Protein AF-A0A3N5VHK8-F1 (afdb_monomer)

pLDDT: mean 86.21, std 15.59, range [40.56, 98.38]

Secondary structure (DSSP, 8-state):
-B-TTT--B--S-SEEE-TTT--EEEHHHHHHHHHHHHHHHHHHT-TTS-HHHHHHHHHHHHHHHHHHHHHH-TTTTT--S-----------------PPPPPPP--PPPP-------PPPPPPP--------PPPPPPP----PPPPPPPPPPPPPPPP-HHHHHHHHHTSHHHHHHHHHHHHHHHHHHHHHHHHHHGGGS-HHHHHHHHHHHHHHHHHHHHHHHHHS--HHHHHHHHHHHHHHHHHHHHHHHHHH-TTGGGHHHHHHHHHHHHHHHHHHHHHHH--HHHHHHHHHHHHHHHHHHHHHTT--HHHHHHHHHHHHHHHHHHHHHHTTS-GGGHHHHHHHHHHHHHHHHHHHHHHHH---SSTHHHHHHHHHHHHHHHHHHHHS--HHHHHHHHHHHHHHHHHHHHHTT--GGGHHHHHHHHHHHHHHHHHHHHHT----HHHHHHHHHHHHHHHHHHHHHHHHHHHHHTSS-HHHHHHHHHHHHHHHHHHHHHHHHHT--

Structure (mmCIF, N/CA/C/O backbone):
data_AF-A0A3N5VHK8-F1
#
_entry.id   AF-A0A3N5VHK8-F1
#
loop_
_atom_site.group_PDB
_atom_site.id
_atom_site.type_symbol
_atom_site.label_atom_id
_atom_site.label_alt_id
_atom_site.label_comp_id
_atom_site.label_asym_id
_atom_site.label_entity_id
_atom_site.label_seq_id
_atom_site.pdbx_PDB_ins_code
_atom_site.Cartn_x
_atom_site.Cartn_y
_atom_site.Cartn_z
_atom_site.occupancy
_atom_site.B_iso_or_equiv
_atom_site.auth_seq_id
_atom_site.auth_comp_id
_atom_site.auth_asym_id
_atom_site.auth_atom_id
_atom_site.pdbx_PDB_model_num
ATOM 1 N N . MET A 1 1 ? 28.175 -8.023 22.752 1.00 85.38 1 MET A N 1
ATOM 2 C CA . MET A 1 1 ? 29.354 -8.839 22.401 1.00 85.38 1 MET A CA 1
ATOM 3 C C . MET A 1 1 ? 29.186 -10.217 23.025 1.00 85.38 1 MET A C 1
ATOM 5 O O . MET A 1 1 ? 28.772 -10.272 24.171 1.00 85.38 1 MET A O 1
ATOM 9 N N . GLU A 1 2 ? 29.420 -11.312 22.304 1.00 90.50 2 GLU A N 1
ATOM 10 C CA . GLU A 1 2 ? 29.385 -12.673 22.866 1.00 90.50 2 GLU A CA 1
ATOM 11 C C . GLU A 1 2 ? 30.761 -13.078 23.411 1.00 90.50 2 GLU A C 1
ATOM 13 O O . GLU A 1 2 ? 31.786 -12.900 22.748 1.00 90.50 2 GLU A O 1
ATOM 18 N N . CYS A 1 3 ? 30.787 -13.632 24.624 1.00 88.56 3 CYS A N 1
ATOM 19 C CA . CYS A 1 3 ? 32.000 -14.180 25.224 1.00 88.56 3 CYS A CA 1
ATOM 20 C C . CYS A 1 3 ? 32.503 -15.394 24.415 1.00 88.56 3 CYS A C 1
ATOM 22 O O . CYS A 1 3 ? 31.723 -16.319 24.178 1.00 88.56 3 CYS A O 1
ATOM 24 N N . PRO A 1 4 ? 33.793 -15.459 24.038 1.00 88.38 4 PRO A N 1
ATOM 25 C CA . PRO A 1 4 ? 34.320 -16.560 23.234 1.00 88.38 4 PRO A CA 1
ATOM 26 C C . PRO A 1 4 ? 34.321 -17.899 23.988 1.00 88.38 4 PRO A C 1
ATOM 28 O O . PRO A 1 4 ? 34.280 -18.943 23.345 1.00 88.38 4 PRO A O 1
ATOM 31 N N . ASN A 1 5 ? 34.321 -17.870 25.326 1.00 89.25 5 ASN A N 1
ATOM 32 C CA . ASN A 1 5 ? 34.336 -19.063 26.170 1.00 89.25 5 ASN A CA 1
ATOM 33 C C . ASN A 1 5 ? 32.924 -19.649 26.386 1.00 89.25 5 ASN A C 1
ATOM 35 O O . ASN A 1 5 ? 32.680 -20.821 26.118 1.00 89.25 5 ASN A O 1
ATOM 39 N N . CYS A 1 6 ? 31.955 -18.826 26.810 1.00 89.00 6 CYS A N 1
ATOM 40 C CA . CYS A 1 6 ? 30.613 -19.303 27.190 1.00 89.00 6 CYS A CA 1
ATOM 41 C C . CYS A 1 6 ? 29.459 -18.824 26.291 1.00 89.00 6 CYS A C 1
ATOM 43 O O . CYS A 1 6 ? 28.307 -19.156 26.557 1.00 89.00 6 CYS A O 1
ATOM 45 N N . LYS A 1 7 ? 29.737 -18.025 25.251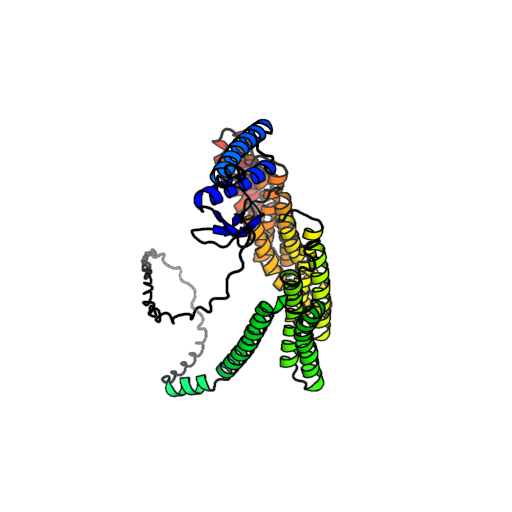 1.00 90.19 7 LYS A N 1
ATOM 46 C CA . LYS A 1 7 ? 28.745 -17.397 24.352 1.00 90.19 7 LYS A CA 1
ATOM 47 C C . LYS A 1 7 ? 27.726 -16.473 25.035 1.00 90.19 7 LYS A C 1
ATOM 49 O O . LYS A 1 7 ? 26.741 -16.073 24.423 1.00 90.19 7 LYS A O 1
ATOM 54 N N . HIS A 1 8 ? 27.944 -16.093 26.295 1.00 89.25 8 HIS A N 1
ATOM 55 C CA . HIS A 1 8 ? 27.067 -15.152 26.988 1.00 89.25 8 HIS A CA 1
ATOM 56 C C . HIS A 1 8 ? 27.258 -13.723 26.459 1.00 89.25 8 HIS A C 1
ATOM 58 O O . HIS A 1 8 ? 28.390 -13.294 26.223 1.00 89.25 8 HIS A O 1
ATOM 64 N N . ALA A 1 9 ? 26.161 -12.982 26.290 1.00 87.69 9 ALA A N 1
ATOM 65 C CA . ALA A 1 9 ? 26.196 -11.594 25.844 1.00 87.69 9 ALA A CA 1
ATOM 66 C C . ALA A 1 9 ? 26.664 -10.668 26.982 1.00 87.69 9 ALA A C 1
ATOM 68 O O . ALA A 1 9 ? 26.064 -10.643 28.053 1.00 87.69 9 ALA A O 1
ATOM 69 N N . THR A 1 10 ? 27.727 -9.900 26.754 1.00 80.44 10 THR A N 1
ATOM 70 C CA . THR A 1 10 ? 28.317 -8.968 27.727 1.00 80.44 10 THR A CA 1
ATOM 71 C C . THR A 1 10 ? 27.980 -7.505 27.415 1.00 80.44 10 THR A C 1
ATOM 73 O O . THR A 1 10 ? 27.749 -7.138 26.255 1.00 80.44 10 THR A O 1
ATOM 76 N N . SER A 1 11 ? 27.917 -6.677 28.467 1.00 73.75 11 SER A N 1
ATOM 77 C CA . SER A 1 11 ? 27.594 -5.240 28.428 1.00 73.75 11 SER A CA 1
ATOM 78 C C . SER A 1 11 ? 28.768 -4.374 27.959 1.00 73.75 11 SER A C 1
ATOM 80 O O . SER A 1 11 ? 29.914 -4.707 28.224 1.00 73.75 11 SER A O 1
ATOM 82 N N . ASP A 1 12 ? 28.479 -3.243 27.312 1.00 71.25 12 ASP A N 1
ATOM 83 C CA . ASP A 1 12 ? 29.433 -2.354 26.624 1.00 71.25 12 ASP A CA 1
ATOM 84 C C . ASP A 1 12 ? 30.321 -1.522 27.583 1.00 71.25 12 ASP A C 1
ATOM 86 O O . ASP A 1 12 ? 30.116 -0.326 27.781 1.00 71.25 12 ASP A O 1
ATOM 90 N N . THR A 1 13 ? 31.303 -2.161 28.223 1.00 76.19 13 THR A N 1
ATOM 91 C CA . THR A 1 13 ? 32.335 -1.503 29.047 1.00 76.19 13 THR A CA 1
ATOM 92 C C . THR A 1 13 ? 33.728 -1.687 28.437 1.00 76.19 13 THR A C 1
ATOM 94 O O . THR A 1 13 ? 33.972 -2.632 27.694 1.00 76.19 13 THR A O 1
ATOM 97 N N . ALA A 1 14 ? 34.668 -0.779 28.733 1.00 68.38 14 ALA A N 1
ATOM 98 C CA . ALA A 1 14 ? 36.028 -0.803 28.167 1.00 68.38 14 ALA A CA 1
ATOM 99 C C . ALA A 1 14 ? 36.821 -2.088 28.499 1.00 68.38 14 ALA A C 1
ATOM 101 O O . ALA A 1 14 ? 37.655 -2.521 27.708 1.00 68.38 14 ALA A O 1
ATOM 102 N N . LEU A 1 15 ? 36.516 -2.712 29.640 1.00 69.88 15 LEU A N 1
ATOM 103 C CA . LEU A 1 15 ? 36.911 -4.074 29.996 1.00 69.88 15 LEU A CA 1
ATOM 104 C C . LEU A 1 15 ? 35.650 -4.934 30.018 1.00 69.88 15 LEU A C 1
ATOM 106 O O . LEU A 1 15 ? 34.707 -4.636 30.756 1.00 69.88 15 LEU A O 1
ATOM 110 N N . LEU A 1 16 ? 35.623 -5.981 29.197 1.00 80.12 16 LEU A N 1
ATOM 111 C CA . LEU A 1 16 ? 34.478 -6.879 29.088 1.00 80.12 16 LEU A CA 1
ATOM 112 C C . LEU A 1 16 ? 34.715 -8.060 30.015 1.00 80.12 16 LEU A C 1
ATOM 114 O O . LEU A 1 16 ? 35.305 -9.059 29.611 1.00 80.12 16 LEU A O 1
ATOM 118 N N . GLN A 1 17 ? 34.279 -7.932 31.266 1.00 87.94 17 GLN A N 1
ATOM 119 C CA . GLN A 1 17 ? 34.202 -9.076 32.163 1.00 87.94 17 GLN A CA 1
ATOM 120 C C . GLN A 1 17 ? 32.911 -9.840 31.877 1.00 87.94 17 GLN A C 1
ATOM 122 O O . GLN A 1 17 ? 31.813 -9.284 31.937 1.00 87.94 17 GLN A O 1
ATOM 127 N N . CYS A 1 18 ? 33.032 -11.115 31.526 1.00 86.31 18 CYS A N 1
ATOM 128 C CA . CYS A 1 18 ? 31.869 -11.950 31.309 1.00 86.31 18 CYS A CA 1
ATOM 129 C C . CYS A 1 18 ? 31.185 -12.256 32.643 1.00 86.31 18 CYS A C 1
ATOM 131 O O . CYS A 1 18 ? 31.778 -12.878 33.519 1.00 86.31 18 CYS A O 1
ATOM 133 N N . SER A 1 19 ? 29.913 -11.882 32.778 1.00 86.44 19 SER A N 1
ATOM 134 C CA . SER A 1 19 ? 29.097 -12.169 33.967 1.00 86.44 19 SER A CA 1
ATOM 135 C C . SER A 1 19 ? 28.902 -13.664 34.235 1.00 86.44 19 SER A C 1
ATOM 137 O O . SER A 1 19 ? 28.566 -14.033 35.355 1.00 86.44 19 SER A O 1
ATOM 139 N N . HIS A 1 20 ? 29.091 -14.520 33.225 1.00 89.31 20 HIS A N 1
ATOM 140 C CA . HIS A 1 20 ? 28.870 -15.959 33.335 1.00 89.31 20 HIS A CA 1
ATOM 141 C C . HIS A 1 20 ? 30.149 -16.742 33.670 1.00 89.31 20 HIS A C 1
ATOM 143 O O . HIS A 1 20 ? 30.121 -17.578 34.565 1.00 89.31 20 HIS A O 1
ATOM 149 N N . CYS A 1 21 ? 31.268 -16.502 32.970 1.00 89.75 21 CYS A N 1
ATOM 150 C CA . CYS A 1 21 ? 32.532 -17.214 33.232 1.00 89.75 21 CYS A CA 1
ATOM 151 C C . CYS A 1 21 ? 33.549 -16.420 34.067 1.00 89.75 21 CYS A C 1
ATOM 153 O O . CYS A 1 21 ? 34.569 -16.974 34.458 1.00 89.75 21 CYS A O 1
ATOM 155 N N . GLY A 1 22 ? 33.305 -15.136 34.339 1.00 89.00 22 GLY A N 1
ATOM 156 C CA . GLY A 1 22 ? 34.195 -14.280 35.130 1.00 89.00 22 GLY A CA 1
ATOM 157 C C . GLY A 1 22 ? 35.451 -13.789 34.402 1.00 89.00 22 GLY A C 1
ATOM 158 O O . GLY A 1 22 ? 36.137 -12.914 34.932 1.00 89.00 22 GLY A O 1
ATOM 159 N N . GLU A 1 23 ? 35.741 -14.294 33.199 1.00 89.94 23 GLU A N 1
ATOM 160 C CA . GLU A 1 23 ? 36.909 -13.900 32.405 1.00 89.94 23 GLU A CA 1
ATOM 161 C C . GLU A 1 23 ? 36.770 -12.479 31.855 1.00 89.94 23 GLU A C 1
ATOM 163 O O . GLU A 1 23 ? 35.698 -12.072 31.395 1.00 89.94 23 GLU A O 1
ATOM 168 N N . SER A 1 24 ? 37.870 -11.728 31.890 1.00 88.81 24 SER A N 1
ATOM 169 C CA . SER A 1 24 ? 37.981 -10.398 31.303 1.00 88.81 24 SER A CA 1
ATOM 170 C C . SER A 1 24 ? 38.714 -10.455 29.966 1.00 88.81 24 SER A C 1
ATOM 172 O O . SER A 1 24 ? 39.776 -11.062 29.847 1.00 88.81 24 SER A O 1
ATOM 174 N N . PHE A 1 25 ? 38.148 -9.790 28.961 1.00 89.50 25 PHE A N 1
ATOM 175 C CA . PHE A 1 25 ? 38.736 -9.682 27.628 1.00 89.50 25 PHE A CA 1
ATOM 176 C C . PHE A 1 25 ? 39.026 -8.220 27.288 1.00 89.50 25 PHE A C 1
ATOM 178 O O . PHE A 1 25 ? 38.244 -7.322 27.623 1.00 89.50 25 PHE A O 1
ATOM 185 N N . GLU A 1 26 ? 40.131 -7.985 26.580 1.00 89.38 26 GLU A N 1
ATOM 186 C CA . GLU A 1 26 ? 40.373 -6.698 25.935 1.00 89.38 26 GLU A CA 1
ATOM 187 C C . GLU A 1 26 ? 39.367 -6.491 24.800 1.00 89.38 26 GLU A C 1
ATOM 189 O O . GLU A 1 26 ? 39.135 -7.376 23.971 1.00 89.38 26 GLU A O 1
ATOM 194 N N . ARG A 1 27 ? 38.766 -5.298 24.759 1.00 88.75 27 ARG A N 1
ATOM 195 C CA . ARG A 1 27 ? 37.701 -4.959 23.811 1.00 88.75 27 ARG A CA 1
ATOM 196 C C . ARG A 1 27 ? 38.134 -5.099 22.350 1.00 88.75 27 ARG A C 1
ATOM 198 O O . ARG A 1 27 ? 37.410 -5.713 21.578 1.00 88.75 27 ARG A O 1
ATOM 205 N N . GLY A 1 28 ? 39.305 -4.572 21.985 1.00 92.88 28 GLY A N 1
ATOM 206 C CA . GLY A 1 28 ? 39.774 -4.541 20.593 1.00 92.88 28 GLY A CA 1
ATOM 207 C C . GLY A 1 28 ? 39.864 -5.933 19.949 1.00 92.88 28 GLY A C 1
ATOM 208 O O . GLY A 1 28 ? 39.166 -6.185 18.966 1.00 92.88 28 GLY A O 1
ATOM 209 N N . PRO A 1 29 ? 40.647 -6.870 20.518 1.00 93.44 29 PRO A N 1
ATOM 210 C CA . PRO A 1 29 ? 40.747 -8.229 19.982 1.00 93.44 29 PRO A CA 1
ATOM 211 C C . PRO A 1 29 ? 39.412 -8.994 19.997 1.00 93.44 29 PRO A C 1
ATOM 213 O O . PRO A 1 29 ? 39.157 -9.809 19.108 1.00 93.44 29 PRO A O 1
ATOM 216 N N . LEU A 1 30 ? 38.532 -8.724 20.971 1.00 92.44 30 LEU A N 1
ATOM 217 C CA . LEU A 1 30 ? 37.214 -9.362 21.045 1.00 92.44 30 LEU A CA 1
ATOM 218 C C . LEU A 1 30 ? 36.233 -8.838 19.979 1.00 92.44 30 LEU A C 1
ATOM 220 O O . LEU A 1 30 ? 35.488 -9.627 19.393 1.00 92.44 30 LEU A O 1
ATOM 224 N N . GLU A 1 31 ? 36.231 -7.532 19.708 1.00 93.69 31 GLU A N 1
ATOM 225 C CA . GLU A 1 31 ? 35.454 -6.935 18.613 1.00 93.69 31 GLU A CA 1
ATOM 226 C C . GLU A 1 31 ? 35.926 -7.475 17.261 1.00 93.69 31 GLU A C 1
ATOM 228 O O . GLU A 1 31 ? 35.108 -7.887 16.437 1.00 93.69 31 GLU A O 1
ATOM 233 N N . GLU A 1 32 ? 37.242 -7.564 17.052 1.00 95.81 32 GLU A N 1
ATOM 234 C CA . GLU A 1 32 ? 37.804 -8.136 15.828 1.00 95.81 32 GLU A CA 1
ATOM 235 C C . GLU A 1 32 ? 37.410 -9.610 15.655 1.00 95.81 32 GLU A C 1
ATOM 237 O O . GLU A 1 32 ? 36.998 -10.021 14.567 1.00 95.81 32 GLU A O 1
ATOM 242 N N . TYR A 1 33 ? 37.442 -10.397 16.735 1.00 95.31 33 TYR A N 1
ATOM 243 C CA . TYR A 1 33 ? 36.980 -11.784 16.729 1.00 95.31 33 TYR A CA 1
ATOM 244 C C . TYR A 1 33 ? 35.505 -11.910 16.308 1.00 95.31 33 TYR A C 1
ATOM 246 O O . TYR A 1 33 ? 35.162 -12.782 15.505 1.00 95.31 33 TYR A O 1
ATOM 254 N N . GLN A 1 34 ? 34.627 -11.031 16.799 1.00 93.56 34 GLN A N 1
ATOM 255 C CA . GLN A 1 34 ? 33.205 -11.041 16.435 1.00 93.56 34 GLN A CA 1
ATOM 256 C C . GLN A 1 34 ? 32.951 -10.559 15.010 1.00 93.56 34 GLN A C 1
ATOM 258 O O . GLN A 1 34 ? 32.109 -11.134 14.323 1.00 93.56 34 GLN A O 1
ATOM 263 N N . HIS A 1 35 ? 33.700 -9.566 14.527 1.00 96.12 35 HIS A N 1
ATOM 264 C CA . HIS A 1 35 ? 33.638 -9.156 13.125 1.00 96.12 35 HIS A CA 1
ATOM 265 C C . HIS A 1 35 ? 34.066 -10.286 12.184 1.00 96.12 35 HIS A C 1
ATOM 267 O O . HIS A 1 35 ? 33.449 -10.471 11.137 1.00 96.12 35 HIS A O 1
ATOM 273 N N . LEU A 1 36 ? 35.073 -11.081 12.560 1.00 96.94 36 LEU A N 1
ATOM 274 C CA . LEU A 1 36 ? 35.475 -12.261 11.793 1.00 96.94 36 LEU A CA 1
ATOM 275 C C . LEU A 1 36 ? 34.425 -13.375 11.839 1.00 96.94 36 LEU A C 1
ATOM 277 O O . LEU A 1 36 ? 34.196 -14.020 10.819 1.00 96.94 36 LEU A O 1
ATOM 281 N N . ALA A 1 37 ? 33.762 -13.587 12.980 1.00 94.88 37 ALA A N 1
ATOM 282 C CA . ALA A 1 37 ? 32.647 -14.530 13.076 1.00 94.88 37 ALA A CA 1
ATOM 283 C C . ALA A 1 37 ? 31.481 -14.106 12.167 1.00 94.88 37 ALA A C 1
ATOM 285 O O . ALA A 1 37 ? 31.020 -14.898 11.350 1.00 94.88 37 ALA A O 1
ATOM 286 N N . TYR A 1 38 ? 31.096 -12.829 12.224 1.00 95.88 38 TYR A N 1
ATOM 287 C CA . TYR A 1 38 ? 30.086 -12.260 11.335 1.00 95.88 38 TYR A CA 1
ATOM 288 C C . TYR A 1 38 ? 30.480 -12.379 9.856 1.00 95.88 38 TYR A C 1
ATOM 290 O O . TYR A 1 38 ? 29.650 -12.738 9.027 1.00 95.88 38 TYR A O 1
ATOM 298 N N . LEU A 1 39 ? 31.743 -12.104 9.509 1.00 96.81 39 LEU A N 1
ATOM 299 C CA . LEU A 1 39 ? 32.234 -12.222 8.136 1.00 96.81 39 LEU A CA 1
ATOM 300 C C . LEU A 1 39 ? 32.191 -13.673 7.636 1.00 96.81 39 LEU A C 1
ATOM 302 O O . LEU A 1 39 ? 31.860 -13.895 6.475 1.00 96.81 39 LEU A O 1
ATOM 306 N N . ALA A 1 40 ? 32.502 -14.653 8.490 1.00 97.06 40 ALA A N 1
ATOM 307 C CA . ALA A 1 40 ? 32.404 -16.067 8.138 1.00 97.06 40 ALA A CA 1
ATOM 308 C C . ALA A 1 40 ? 30.956 -16.461 7.809 1.00 97.06 40 ALA A C 1
ATOM 310 O O . ALA A 1 40 ? 30.717 -17.024 6.741 1.00 97.06 40 ALA A O 1
ATOM 311 N N . ASP A 1 41 ? 29.999 -16.093 8.664 1.00 95.94 41 ASP A N 1
ATOM 312 C CA . ASP A 1 41 ? 28.573 -16.354 8.435 1.00 95.94 41 ASP A CA 1
ATOM 313 C C . ASP A 1 41 ? 28.077 -15.622 7.175 1.00 95.94 41 ASP A C 1
ATOM 315 O O . ASP A 1 41 ? 27.438 -16.211 6.303 1.00 95.94 41 ASP A O 1
ATOM 319 N N . TRP A 1 42 ? 28.482 -14.360 7.001 1.00 96.81 42 TRP A N 1
ATOM 320 C CA . TRP A 1 42 ? 28.157 -13.567 5.816 1.00 96.81 42 TRP A CA 1
ATOM 321 C C . TRP A 1 42 ? 28.692 -14.198 4.524 1.00 96.81 42 TRP A C 1
ATOM 323 O O . TRP A 1 42 ? 28.002 -14.174 3.509 1.00 96.81 42 TRP A O 1
ATOM 333 N N . LEU A 1 43 ? 29.893 -14.790 4.533 1.00 97.19 43 LEU A N 1
ATOM 334 C CA . LEU A 1 43 ? 30.451 -15.490 3.369 1.00 97.19 43 LEU A CA 1
ATOM 335 C C . LEU A 1 43 ? 29.679 -16.776 3.041 1.00 97.19 43 LEU A C 1
ATOM 337 O O . LEU A 1 43 ? 29.575 -17.139 1.865 1.0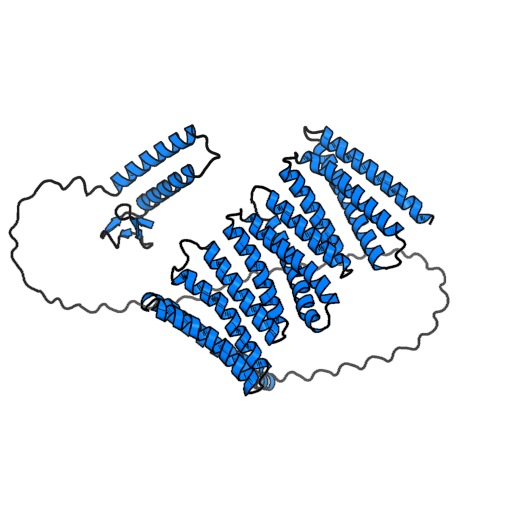0 97.19 43 LEU A O 1
ATOM 341 N N . VAL A 1 44 ? 29.126 -17.467 4.044 1.00 95.38 44 VAL A N 1
ATOM 342 C CA . VAL A 1 44 ? 28.307 -18.675 3.845 1.00 95.38 44 VAL A CA 1
ATOM 343 C C . VAL A 1 44 ? 27.027 -18.358 3.069 1.00 95.38 44 VAL A C 1
ATOM 345 O O . VAL A 1 44 ? 26.668 -19.128 2.175 1.00 95.38 44 VAL A O 1
ATOM 348 N N . ASP A 1 45 ? 26.434 -17.192 3.296 1.00 94.31 45 ASP A N 1
ATOM 349 C CA . ASP A 1 45 ? 25.137 -16.817 2.723 1.00 94.31 45 ASP A CA 1
ATOM 350 C C . ASP A 1 45 ? 25.211 -16.112 1.356 1.00 94.31 45 ASP A C 1
ATOM 352 O O . ASP A 1 45 ? 24.179 -15.735 0.799 1.00 94.31 45 ASP A O 1
ATOM 356 N N . ARG A 1 46 ? 26.411 -15.921 0.784 1.00 93.81 46 ARG A N 1
ATOM 357 C CA . ARG A 1 46 ? 26.599 -15.188 -0.484 1.00 93.81 46 ARG A CA 1
ATOM 358 C C . ARG A 1 46 ? 26.717 -16.113 -1.697 1.00 93.81 46 ARG A C 1
ATOM 360 O O . ARG A 1 46 ? 27.787 -16.695 -1.899 1.00 93.81 46 ARG A O 1
ATOM 367 N N . PRO A 1 47 ? 25.667 -16.238 -2.535 1.00 93.56 47 PRO A N 1
ATOM 368 C CA . PRO A 1 47 ? 25.729 -17.030 -3.762 1.00 93.56 47 PRO A CA 1
ATOM 369 C C . PRO A 1 47 ? 26.545 -16.352 -4.872 1.00 93.56 47 PRO A C 1
ATOM 371 O O . PRO A 1 47 ? 26.904 -17.005 -5.846 1.00 93.56 47 PRO A O 1
ATOM 374 N N . GLU A 1 48 ? 26.838 -15.053 -4.754 1.00 94.69 48 GLU A N 1
ATOM 375 C CA . GLU A 1 48 ? 27.553 -14.296 -5.788 1.00 94.69 48 GLU A CA 1
ATOM 376 C C . GLU A 1 48 ? 29.066 -14.570 -5.798 1.00 94.69 48 GLU A C 1
ATOM 378 O O . GLU A 1 48 ? 29.752 -14.247 -6.767 1.00 94.69 48 GLU A O 1
ATOM 383 N N . ILE A 1 49 ? 29.600 -15.152 -4.721 1.00 94.00 49 ILE A N 1
ATOM 384 C CA . ILE A 1 49 ? 31.024 -15.454 -4.573 1.00 94.00 49 ILE A CA 1
ATOM 385 C C . ILE A 1 49 ? 31.281 -16.869 -5.088 1.00 94.00 49 ILE A C 1
ATOM 387 O O . ILE A 1 49 ? 30.695 -17.836 -4.603 1.00 94.00 49 ILE A O 1
ATOM 391 N N . THR A 1 50 ? 32.205 -17.009 -6.038 1.00 96.56 50 THR A N 1
ATOM 392 C CA . THR A 1 50 ? 32.628 -18.320 -6.543 1.00 96.56 50 THR A CA 1
ATOM 393 C C . THR A 1 50 ? 33.078 -19.221 -5.394 1.00 96.56 50 THR A C 1
ATOM 395 O O . THR A 1 50 ? 33.887 -18.804 -4.564 1.00 96.56 50 THR A O 1
ATOM 398 N N . GLN A 1 51 ? 32.634 -20.482 -5.393 1.00 96.38 51 GLN A N 1
ATOM 399 C CA . GLN A 1 51 ? 32.928 -21.467 -4.342 1.00 96.38 51 GLN A CA 1
ATOM 400 C C . GLN A 1 51 ? 34.420 -21.525 -3.961 1.00 96.38 51 GLN A C 1
ATOM 402 O O . GLN A 1 51 ? 34.765 -21.497 -2.784 1.00 96.38 51 GLN A O 1
ATOM 407 N N . LYS A 1 52 ? 35.318 -21.488 -4.954 1.00 97.12 52 LYS A N 1
ATOM 408 C CA . LYS A 1 52 ? 36.773 -21.474 -4.738 1.00 97.12 52 LYS A CA 1
ATOM 409 C C . LYS A 1 52 ? 37.263 -20.246 -3.956 1.00 97.12 52 LYS A C 1
ATOM 411 O O . LYS A 1 52 ? 38.127 -20.369 -3.095 1.00 97.12 52 LYS A O 1
ATOM 416 N N . LEU A 1 53 ? 36.732 -19.059 -4.257 1.00 96.75 53 LEU A N 1
ATOM 417 C CA . LEU A 1 53 ? 37.097 -17.824 -3.554 1.00 96.75 53 LEU A CA 1
ATOM 418 C C . LEU A 1 53 ? 36.517 -17.818 -2.135 1.00 96.75 53 LEU A C 1
ATOM 420 O O . LEU A 1 53 ? 37.182 -17.389 -1.196 1.00 96.75 53 LEU A O 1
ATOM 424 N N . LYS A 1 54 ? 35.301 -18.344 -1.972 1.00 97.56 54 LYS A N 1
ATOM 425 C CA . LYS A 1 54 ? 34.652 -18.517 -0.671 1.00 97.56 54 LYS A CA 1
ATOM 426 C C . LYS A 1 54 ? 35.467 -19.422 0.252 1.00 97.56 54 LYS A C 1
ATOM 428 O O . LYS A 1 54 ? 35.707 -19.047 1.393 1.00 97.56 54 LYS A O 1
ATOM 433 N N . GLU A 1 55 ? 35.957 -20.555 -0.247 1.00 97.31 55 GLU A N 1
ATOM 434 C CA . GLU A 1 55 ? 36.836 -21.462 0.507 1.00 97.31 55 GLU A CA 1
ATOM 435 C C . GLU A 1 55 ? 38.147 -20.781 0.929 1.00 97.31 55 GLU A C 1
ATOM 437 O O . GLU A 1 55 ? 38.553 -20.894 2.083 1.00 97.31 55 GLU A O 1
ATOM 442 N N . GLN A 1 56 ? 38.772 -20.003 0.037 1.00 97.69 56 GLN A N 1
ATOM 443 C CA . GLN A 1 56 ? 39.986 -19.241 0.360 1.00 97.69 56 GLN A CA 1
ATOM 444 C C . GLN A 1 56 ? 39.746 -18.168 1.431 1.00 97.69 56 GLN A C 1
ATOM 446 O O . GLN A 1 56 ? 40.557 -18.009 2.342 1.00 97.69 56 GLN A O 1
ATOM 451 N N . LEU A 1 57 ? 38.636 -17.430 1.339 1.00 97.62 57 LEU A N 1
ATOM 452 C CA . LEU A 1 57 ? 38.291 -16.405 2.323 1.00 97.62 57 LEU A CA 1
ATOM 453 C C . LEU A 1 57 ? 37.944 -17.023 3.681 1.00 97.62 57 LEU A C 1
ATOM 455 O O . LEU A 1 57 ? 38.388 -16.508 4.704 1.00 97.62 57 LEU A O 1
ATOM 459 N N . LEU A 1 58 ? 37.211 -18.140 3.701 1.00 97.62 58 LEU A N 1
ATOM 460 C CA . LEU A 1 58 ? 36.896 -18.864 4.934 1.00 97.62 58 LEU A CA 1
ATOM 461 C C . LEU A 1 58 ? 38.157 -19.422 5.613 1.00 97.62 58 LEU A C 1
ATOM 463 O O . LEU A 1 58 ? 38.269 -19.312 6.832 1.00 97.62 58 LEU A O 1
ATOM 467 N N . ASP A 1 59 ? 39.130 -19.936 4.853 1.00 97.94 59 ASP A N 1
ATOM 468 C CA . ASP A 1 59 ? 40.429 -20.374 5.391 1.00 97.94 59 ASP A CA 1
ATOM 469 C C . ASP A 1 59 ? 41.217 -19.207 6.020 1.00 97.94 59 ASP A C 1
ATOM 471 O O . ASP A 1 59 ? 41.721 -19.317 7.141 1.00 97.94 59 ASP A O 1
ATOM 475 N N . LEU A 1 60 ? 41.269 -18.048 5.351 1.00 97.88 60 LEU A N 1
ATOM 476 C CA . LEU A 1 60 ? 41.938 -16.852 5.882 1.00 97.88 60 LEU A CA 1
ATOM 477 C C . LEU A 1 60 ? 41.259 -16.314 7.150 1.00 97.88 60 LEU A C 1
ATOM 479 O O . LEU A 1 60 ? 41.941 -15.974 8.122 1.00 97.88 60 LEU A O 1
ATOM 483 N N . VAL A 1 61 ? 39.925 -16.252 7.155 1.00 97.69 61 VAL A N 1
ATOM 484 C CA . VAL A 1 61 ? 39.136 -15.827 8.321 1.00 97.69 61 VAL A CA 1
ATOM 485 C C . VAL A 1 61 ? 39.327 -16.806 9.481 1.00 97.69 61 VAL A C 1
ATOM 487 O O . VAL A 1 61 ? 39.545 -16.364 10.610 1.00 97.69 61 VAL A O 1
ATOM 490 N N . GLY A 1 62 ? 39.331 -18.115 9.209 1.00 96.50 62 GLY A N 1
ATOM 491 C CA . GLY A 1 62 ? 39.592 -19.164 10.196 1.00 96.50 62 GLY A CA 1
ATOM 492 C C . GLY A 1 62 ? 40.959 -19.014 10.863 1.00 96.50 62 GLY A C 1
ATOM 493 O O . GLY A 1 62 ? 41.036 -18.921 12.088 1.00 96.50 62 GLY A O 1
ATOM 494 N N . LYS A 1 63 ? 42.028 -18.865 10.072 1.00 97.56 63 LYS A N 1
ATOM 495 C CA . LYS A 1 63 ? 43.397 -18.663 10.584 1.00 97.56 63 LYS A CA 1
ATOM 496 C C . LYS A 1 63 ? 43.521 -17.421 11.463 1.00 97.56 63 LYS A C 1
ATOM 498 O O . LYS A 1 63 ? 44.143 -17.468 12.525 1.00 97.56 63 LYS A O 1
ATOM 503 N N . LYS A 1 64 ? 42.916 -16.304 11.046 1.00 97.50 64 LYS A N 1
ATOM 504 C CA . LYS A 1 64 ? 42.953 -15.055 11.819 1.00 97.50 64 LYS A CA 1
ATOM 505 C C . LYS A 1 64 ? 42.151 -15.169 13.119 1.00 97.50 64 LYS A C 1
ATOM 507 O O . LYS A 1 64 ? 42.588 -14.681 14.159 1.00 97.50 64 LYS A O 1
ATOM 512 N N . ARG A 1 65 ? 41.016 -15.872 13.079 1.00 96.31 65 ARG A N 1
ATOM 513 C CA . ARG A 1 65 ? 40.193 -16.167 14.255 1.00 96.31 65 ARG A CA 1
ATOM 514 C C . ARG A 1 65 ? 40.943 -17.040 15.263 1.00 96.31 65 ARG A C 1
ATOM 516 O O . ARG A 1 65 ? 40.939 -16.716 16.445 1.00 96.31 65 ARG A O 1
ATOM 523 N N . GLU A 1 66 ? 41.622 -18.095 14.818 1.00 95.31 66 GLU A N 1
ATOM 524 C CA . GLU A 1 66 ? 42.449 -18.943 15.689 1.00 95.31 66 GLU A CA 1
ATOM 525 C C . GLU A 1 66 ? 43.598 -18.167 16.347 1.00 95.31 66 GLU A C 1
ATOM 527 O O . GLU A 1 66 ? 43.869 -18.360 17.533 1.00 95.31 66 GLU A O 1
ATOM 532 N N . ALA A 1 67 ? 44.250 -17.262 15.610 1.00 95.88 67 ALA A N 1
ATOM 533 C CA . ALA A 1 67 ? 45.296 -16.400 16.160 1.00 95.88 67 ALA A CA 1
ATOM 534 C C . ALA A 1 67 ? 44.758 -15.478 17.271 1.00 95.88 67 ALA A C 1
ATOM 536 O O . ALA A 1 67 ? 45.367 -15.387 18.337 1.00 95.88 67 ALA A O 1
ATOM 537 N N . LEU A 1 68 ? 43.585 -14.867 17.063 1.00 94.88 68 LEU A N 1
ATOM 538 C CA . LEU A 1 68 ? 42.924 -14.037 18.076 1.00 94.88 68 LEU A CA 1
ATOM 539 C C . LEU A 1 68 ? 42.461 -14.849 19.290 1.00 94.88 68 LEU A C 1
ATOM 541 O O . LEU A 1 68 ? 42.601 -14.376 20.412 1.00 94.88 68 LEU A O 1
ATOM 545 N N . ILE A 1 69 ? 41.966 -16.080 19.105 1.00 93.19 69 ILE A N 1
ATOM 546 C CA . ILE A 1 69 ? 41.618 -16.966 20.231 1.00 93.19 69 ILE A CA 1
ATOM 547 C C . ILE A 1 69 ? 42.854 -17.238 21.094 1.00 93.19 69 ILE A C 1
ATOM 549 O O . ILE A 1 69 ? 42.776 -17.125 22.315 1.00 93.19 69 ILE A O 1
ATOM 553 N N . LYS A 1 70 ? 44.001 -17.555 20.478 1.00 92.56 70 LYS A N 1
ATOM 554 C CA . LYS A 1 70 ? 45.259 -17.783 21.210 1.00 92.56 70 LYS A CA 1
ATOM 555 C C . LYS A 1 70 ? 45.718 -16.538 21.971 1.00 92.56 70 LYS A C 1
ATOM 557 O O . LYS A 1 70 ? 46.227 -16.663 23.078 1.00 92.56 70 LYS A O 1
ATOM 562 N N . GLN A 1 71 ? 45.507 -15.350 21.402 1.00 92.31 71 GLN A N 1
ATOM 563 C CA . GLN A 1 71 ? 45.809 -14.078 22.061 1.00 92.31 71 GLN A CA 1
ATOM 564 C C . GLN A 1 71 ? 44.845 -13.759 23.215 1.00 92.31 71 GLN A C 1
ATOM 566 O O . GLN A 1 71 ? 45.265 -13.183 24.214 1.00 92.31 71 GLN A O 1
ATOM 571 N N . LEU A 1 72 ? 43.565 -14.124 23.086 1.00 89.69 72 LEU A N 1
ATOM 572 C CA . LEU A 1 72 ? 42.521 -13.878 24.087 1.00 89.69 72 LEU A CA 1
ATOM 573 C C . LEU A 1 72 ? 42.546 -14.884 25.248 1.00 89.69 72 LEU A C 1
ATOM 575 O O . LEU A 1 72 ? 42.118 -14.542 26.347 1.00 89.69 72 LEU A O 1
ATOM 579 N N . LEU A 1 73 ? 43.044 -16.106 25.026 1.00 87.38 73 LEU A N 1
ATOM 580 C CA . LEU A 1 73 ? 43.086 -17.192 26.017 1.00 87.38 73 LEU A CA 1
ATOM 581 C C . LEU A 1 73 ? 44.520 -17.645 26.378 1.00 87.38 73 LEU A C 1
ATOM 583 O O . LEU A 1 73 ? 44.789 -18.848 26.386 1.00 87.38 73 LEU A O 1
ATOM 587 N N . PRO A 1 74 ? 45.466 -16.743 26.712 1.00 69.00 74 PRO A N 1
ATOM 588 C CA . PRO A 1 74 ? 46.851 -17.143 26.958 1.00 69.00 74 PRO A CA 1
ATOM 589 C C . PRO A 1 74 ? 47.009 -17.966 28.248 1.00 69.00 74 PRO A C 1
ATOM 591 O O . PRO A 1 74 ? 47.929 -18.768 28.360 1.00 69.00 74 PRO A O 1
ATOM 594 N N . LYS A 1 75 ? 46.102 -17.812 29.223 1.00 57.78 75 LYS A N 1
ATOM 595 C CA . LYS A 1 75 ? 46.285 -18.352 30.580 1.00 57.78 75 LYS A CA 1
ATOM 596 C C . LYS A 1 75 ? 45.876 -19.810 30.791 1.00 57.78 75 LYS A C 1
ATOM 598 O O . LYS A 1 75 ? 46.285 -20.393 31.785 1.00 57.78 75 LYS A O 1
ATOM 603 N N . VAL A 1 76 ? 45.112 -20.430 29.891 1.00 54.31 76 VAL A N 1
ATOM 604 C CA . VAL A 1 76 ? 44.584 -21.788 30.153 1.00 54.31 76 VAL A CA 1
ATOM 605 C C . VAL A 1 76 ? 45.595 -22.891 29.808 1.00 54.31 76 VAL A C 1
ATOM 607 O O . VAL A 1 76 ? 45.488 -23.996 30.328 1.00 54.31 76 VAL A O 1
ATOM 610 N N . MET A 1 77 ? 46.605 -22.615 28.974 1.00 50.88 77 MET A N 1
ATOM 611 C CA . MET A 1 77 ? 47.541 -23.654 28.514 1.00 50.88 77 MET A CA 1
ATOM 612 C C . MET A 1 77 ? 48.880 -23.721 29.266 1.00 50.88 77 MET A C 1
ATOM 614 O O . MET A 1 77 ? 49.590 -24.709 29.098 1.00 50.88 77 MET A O 1
ATOM 618 N N . GLU A 1 78 ? 49.235 -22.732 30.095 1.00 53.03 78 GLU A N 1
ATOM 619 C CA . GLU A 1 78 ? 50.555 -22.691 30.762 1.00 53.03 78 GLU A CA 1
ATOM 620 C C . GLU A 1 78 ? 50.545 -23.125 32.244 1.00 53.03 78 GLU A C 1
ATOM 622 O O . GLU A 1 78 ? 51.572 -23.564 32.761 1.00 53.03 78 GLU A O 1
ATOM 627 N N . GLU A 1 79 ? 49.392 -23.122 32.923 1.00 49.09 79 GLU A N 1
ATOM 628 C CA . GLU A 1 79 ? 49.253 -23.586 34.314 1.00 49.09 79 GLU A CA 1
ATOM 629 C C . GLU A 1 79 ? 48.663 -25.004 34.390 1.00 49.09 79 GLU A C 1
ATOM 631 O O . GLU A 1 79 ? 47.565 -25.248 34.879 1.00 49.09 79 GLU A O 1
ATOM 636 N N . THR A 1 80 ? 49.408 -25.999 33.911 1.00 45.69 80 THR A N 1
ATOM 637 C CA . THR A 1 80 ? 49.184 -27.403 34.314 1.00 45.69 80 THR A CA 1
ATOM 638 C C . THR A 1 80 ? 50.496 -28.041 34.750 1.00 45.69 80 THR A C 1
ATOM 640 O O . THR A 1 80 ? 50.888 -29.114 34.301 1.00 45.69 80 THR A O 1
ATOM 643 N N . LYS A 1 81 ? 51.209 -27.356 35.648 1.00 40.94 81 LYS A N 1
ATOM 644 C CA . LYS A 1 81 ? 52.276 -27.957 36.449 1.00 40.94 81 LYS A CA 1
ATOM 645 C C . LYS A 1 81 ? 51.711 -28.169 37.860 1.00 40.94 81 LYS A C 1
ATOM 647 O O . LYS A 1 81 ? 51.387 -27.180 38.512 1.00 40.94 81 LYS A O 1
ATOM 652 N N . PRO A 1 82 ? 51.520 -29.415 38.327 1.00 46.09 82 PRO A N 1
ATOM 653 C CA . PRO A 1 82 ? 50.865 -29.669 39.604 1.00 46.09 82 PRO A CA 1
ATOM 654 C C . PRO A 1 82 ? 51.772 -29.211 40.752 1.00 46.09 82 PRO A C 1
ATOM 656 O O . PRO A 1 82 ? 52.811 -29.816 41.012 1.00 46.09 82 PRO A O 1
ATOM 659 N N . ALA A 1 83 ? 51.392 -28.121 41.418 1.00 45.31 83 ALA A N 1
ATOM 660 C CA . ALA A 1 83 ? 51.949 -27.739 42.710 1.00 45.31 83 ALA A CA 1
ATOM 661 C C . ALA A 1 83 ? 51.219 -28.510 43.832 1.00 45.31 83 ALA A C 1
ATOM 663 O O . ALA A 1 83 ? 50.047 -28.862 43.673 1.00 45.31 83 ALA A O 1
ATOM 664 N N . PRO A 1 84 ? 51.920 -28.837 44.930 1.00 49.00 84 PRO A N 1
ATOM 665 C CA . PRO A 1 84 ? 51.515 -29.874 45.867 1.00 49.00 84 PRO A CA 1
ATOM 666 C C . PRO A 1 84 ? 50.353 -29.435 46.757 1.00 49.00 84 PRO A C 1
ATOM 668 O O . PRO A 1 84 ? 50.196 -28.262 47.087 1.00 49.00 84 PRO A O 1
ATOM 671 N N . VAL A 1 85 ? 49.564 -30.433 47.152 1.00 52.91 85 VAL A N 1
ATOM 672 C CA . VAL A 1 85 ? 48.448 -30.362 48.098 1.00 52.91 85 VAL A CA 1
ATOM 673 C C . VAL A 1 85 ? 48.875 -29.602 49.357 1.00 52.91 85 VAL A C 1
ATOM 675 O O . VAL A 1 85 ? 49.678 -30.103 50.141 1.00 52.91 85 VAL A O 1
ATOM 678 N N . VAL A 1 86 ? 48.332 -28.397 49.544 1.00 47.88 86 VAL A N 1
ATOM 679 C CA . VAL A 1 86 ? 48.414 -27.658 50.807 1.00 47.88 86 VAL A CA 1
ATOM 680 C C . VAL A 1 86 ? 47.108 -27.866 51.561 1.00 47.88 86 VAL A C 1
ATOM 682 O O . VAL A 1 86 ? 46.017 -27.564 51.080 1.00 47.88 86 VAL A O 1
ATOM 685 N N . GLU A 1 87 ? 47.272 -28.439 52.744 1.00 43.97 87 GLU A N 1
ATOM 686 C CA . GLU A 1 87 ? 46.277 -28.759 53.753 1.00 43.97 87 GLU A CA 1
ATOM 687 C C . GLU A 1 87 ? 45.527 -27.502 54.225 1.00 43.97 87 GLU A C 1
ATOM 689 O O . GLU A 1 87 ? 46.122 -26.494 54.614 1.00 43.97 87 GLU A O 1
ATOM 694 N N . VAL A 1 88 ? 44.196 -27.559 54.147 1.00 46.31 88 VAL A N 1
ATOM 695 C CA . VAL A 1 88 ? 43.284 -26.456 54.467 1.00 46.31 88 VAL A CA 1
ATOM 696 C C . VAL A 1 88 ? 43.199 -26.283 55.982 1.00 46.31 88 VAL A C 1
ATOM 698 O O . VAL A 1 88 ? 42.648 -27.130 56.684 1.00 46.31 88 VAL A O 1
ATOM 701 N N . LYS A 1 89 ? 43.698 -25.150 56.484 1.00 46.66 89 LYS A N 1
ATOM 702 C CA . LYS A 1 89 ? 43.452 -24.681 57.852 1.00 46.66 89 LYS A CA 1
ATOM 703 C C . LYS A 1 89 ? 42.233 -23.740 57.847 1.00 46.66 89 LYS A C 1
ATOM 705 O O . LYS A 1 89 ? 42.242 -22.788 57.066 1.00 46.66 89 LYS A O 1
ATOM 710 N N . PRO A 1 90 ? 41.196 -23.958 58.676 1.00 47.59 90 PRO A N 1
ATOM 711 C CA . PRO A 1 90 ? 40.052 -23.052 58.753 1.00 47.59 90 PRO A CA 1
ATOM 712 C C . PRO A 1 90 ? 40.456 -21.782 59.509 1.00 47.59 90 PRO A C 1
ATOM 714 O O . PRO A 1 90 ? 40.969 -21.881 60.624 1.00 47.59 90 PRO A O 1
ATOM 717 N N . LEU A 1 91 ? 40.224 -20.603 58.927 1.00 43.00 91 LEU A N 1
ATOM 718 C CA . LEU A 1 91 ? 40.370 -19.325 59.626 1.00 43.00 91 LEU A CA 1
ATOM 719 C C . LEU A 1 91 ? 39.125 -18.456 59.432 1.00 43.00 91 LEU A C 1
ATOM 721 O O . LEU A 1 91 ? 38.813 -18.020 58.329 1.00 43.00 91 LEU A O 1
ATOM 725 N N . GLU A 1 92 ? 38.434 -18.312 60.560 1.00 44.12 92 GLU A N 1
ATOM 726 C CA . GLU A 1 92 ? 37.880 -17.089 61.145 1.00 44.12 92 GLU A CA 1
ATOM 727 C C . GLU A 1 92 ? 37.234 -16.040 60.232 1.00 44.12 92 GLU A C 1
ATOM 729 O O . GLU A 1 92 ? 37.861 -15.305 59.472 1.00 44.12 92 GLU A O 1
ATOM 734 N N . GLU A 1 93 ? 35.931 -15.927 60.461 1.00 47.75 93 GLU A N 1
ATOM 735 C CA . GLU A 1 93 ? 35.020 -14.855 60.099 1.00 47.75 93 GLU A CA 1
ATOM 736 C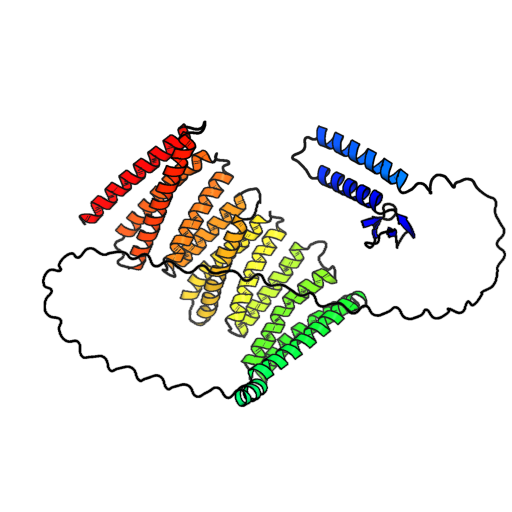 C . GLU A 1 93 ? 35.484 -13.515 60.700 1.00 47.75 93 GLU A C 1
ATOM 738 O O . GLU A 1 93 ? 35.250 -13.208 61.868 1.00 47.75 93 GLU A O 1
ATOM 743 N N . VAL A 1 94 ? 36.160 -12.701 59.886 1.00 45.84 94 VAL A N 1
ATOM 744 C CA . VAL A 1 94 ? 36.462 -11.300 60.202 1.00 45.84 94 VAL A CA 1
ATOM 745 C C . VAL A 1 94 ? 35.308 -10.432 59.703 1.00 45.84 94 VAL A C 1
ATOM 747 O O . VAL A 1 94 ? 35.160 -10.186 58.506 1.00 45.84 94 VAL A O 1
ATOM 750 N N . GLN A 1 95 ? 34.488 -9.953 60.639 1.00 42.16 95 GLN A N 1
ATOM 751 C CA . GLN A 1 95 ? 33.563 -8.843 60.420 1.00 42.16 95 GLN A CA 1
ATOM 752 C C . GLN A 1 95 ? 34.369 -7.578 60.105 1.00 42.16 95 GLN A C 1
ATOM 754 O O . GLN A 1 95 ? 35.076 -7.054 60.964 1.00 42.16 95 GLN A O 1
ATOM 759 N N . GLN A 1 96 ? 34.262 -7.089 58.871 1.00 49.91 96 GLN A N 1
ATOM 760 C CA . GLN A 1 96 ? 34.864 -5.829 58.449 1.00 49.91 96 GLN A CA 1
ATOM 761 C C . GLN A 1 96 ? 33.765 -4.778 58.252 1.00 49.91 96 GLN A C 1
ATOM 763 O O . GLN A 1 96 ? 32.944 -4.862 57.338 1.00 49.91 96 GLN A O 1
ATOM 768 N N . GLU A 1 97 ? 33.752 -3.801 59.160 1.00 40.56 97 GLU A N 1
ATOM 769 C CA . GLU A 1 97 ? 33.003 -2.548 59.076 1.00 40.56 97 GLU A CA 1
ATOM 770 C C . GLU A 1 97 ? 33.305 -1.822 57.757 1.00 40.56 97 GLU A C 1
ATOM 772 O O . GLU A 1 97 ? 34.460 -1.576 57.411 1.00 40.56 97 GLU A O 1
ATOM 777 N N . ILE A 1 98 ? 32.250 -1.460 57.024 1.00 50.06 98 ILE A N 1
ATOM 778 C CA . ILE A 1 98 ? 32.321 -0.675 55.789 1.00 50.06 98 ILE A CA 1
ATOM 779 C C . ILE A 1 98 ? 32.391 0.814 56.170 1.00 50.06 98 ILE A C 1
ATOM 781 O O . ILE A 1 98 ? 31.409 1.336 56.705 1.00 50.06 98 ILE A O 1
ATOM 785 N N . PRO A 1 99 ? 33.486 1.543 55.882 1.00 52.53 99 PRO A N 1
ATOM 786 C CA . PRO A 1 99 ? 33.516 2.987 56.064 1.00 52.53 99 PRO A CA 1
ATOM 787 C C . PRO A 1 99 ? 32.698 3.689 54.970 1.00 52.53 99 PRO A C 1
ATOM 789 O O . PRO A 1 99 ? 32.811 3.396 53.778 1.00 52.53 99 PRO A O 1
ATOM 792 N N . ALA A 1 100 ? 31.862 4.636 55.398 1.00 46.78 100 ALA A N 1
ATOM 793 C CA . ALA A 1 100 ? 31.013 5.454 54.544 1.00 46.78 100 ALA A CA 1
ATOM 794 C C . ALA A 1 100 ? 31.840 6.291 53.549 1.00 46.78 100 ALA A C 1
ATOM 796 O O . ALA A 1 100 ? 32.696 7.086 53.937 1.00 46.78 100 ALA A O 1
ATOM 797 N N . ALA A 1 101 ? 31.552 6.129 52.257 1.00 54.00 101 ALA A N 1
ATOM 798 C CA . ALA A 1 101 ? 32.131 6.939 51.193 1.00 54.00 101 ALA A CA 1
ATOM 799 C C . ALA A 1 101 ? 31.526 8.363 51.179 1.00 54.00 101 ALA A C 1
ATOM 801 O O . ALA A 1 101 ? 30.315 8.512 51.371 1.00 54.00 101 ALA A O 1
ATOM 802 N N . PRO A 1 102 ? 32.325 9.415 50.914 1.00 63.62 102 PRO A N 1
ATOM 803 C CA . PRO A 1 102 ? 31.830 10.786 50.819 1.00 63.62 102 PRO A CA 1
ATOM 804 C C . PRO A 1 102 ? 30.983 11.008 49.548 1.00 63.62 102 PRO A C 1
ATOM 806 O O . PRO A 1 102 ? 31.209 10.353 48.524 1.00 63.62 102 PRO A O 1
ATOM 809 N N . PRO A 1 103 ? 30.014 11.943 49.576 1.00 59.09 103 PRO A N 1
ATOM 810 C CA . PRO A 1 103 ? 29.122 12.195 48.449 1.00 59.09 103 PRO A CA 1
ATOM 811 C C . PRO A 1 103 ? 29.872 12.795 47.252 1.00 59.09 103 PRO A C 1
ATOM 813 O O . PRO A 1 103 ? 30.591 13.787 47.373 1.00 59.09 103 PRO A O 1
ATOM 816 N N . LYS A 1 104 ? 29.665 12.201 46.070 1.00 55.59 104 LYS A N 1
ATOM 817 C CA . LYS A 1 104 ? 30.099 12.760 44.781 1.00 55.59 104 LYS A CA 1
ATOM 818 C C . LYS A 1 104 ? 29.363 14.083 44.496 1.00 55.59 104 LYS A C 1
ATOM 820 O O . LYS A 1 104 ? 28.150 14.142 44.705 1.00 55.59 104 LYS A O 1
ATOM 825 N N . PRO A 1 105 ? 30.049 15.116 43.977 1.00 57.19 105 PRO A N 1
ATOM 826 C CA . PRO A 1 105 ? 29.421 16.377 43.602 1.00 57.19 105 PRO A CA 1
ATOM 827 C C . PRO A 1 105 ? 28.464 16.199 42.415 1.00 57.19 105 PRO A C 1
ATOM 829 O O . PRO A 1 105 ? 28.787 15.564 41.410 1.00 57.19 105 PRO A O 1
ATOM 832 N N . VAL A 1 106 ? 27.275 16.782 42.559 1.00 59.34 106 VAL A N 1
ATOM 833 C CA . VAL A 1 106 ? 26.238 16.893 41.531 1.00 59.34 106 VAL A CA 1
ATOM 834 C C . VAL A 1 106 ? 26.743 17.831 40.435 1.00 59.34 106 VAL A C 1
ATOM 836 O O . VAL A 1 106 ? 26.906 19.028 40.658 1.00 59.34 106 VAL A O 1
ATOM 839 N N . ILE A 1 107 ? 27.001 17.279 39.251 1.00 54.84 107 ILE A N 1
ATOM 840 C CA . ILE A 1 107 ? 27.292 18.052 38.042 1.00 54.84 107 ILE A CA 1
ATOM 841 C C . ILE A 1 107 ? 25.960 18.611 37.539 1.00 54.84 107 ILE A C 1
ATOM 843 O O . ILE A 1 107 ? 25.082 17.865 37.107 1.00 54.84 107 ILE A O 1
ATOM 847 N N . VAL A 1 108 ? 25.806 19.929 37.645 1.00 54.94 108 VAL A N 1
ATOM 848 C CA . VAL A 1 108 ? 24.718 20.699 37.035 1.00 54.94 108 VAL A CA 1
ATOM 849 C C . VAL A 1 108 ? 24.956 20.719 35.519 1.00 54.94 108 VAL A C 1
ATOM 851 O O . VAL A 1 108 ? 26.020 21.179 35.106 1.00 54.94 108 VAL A O 1
ATOM 854 N N . PRO A 1 109 ? 24.031 20.229 34.675 1.00 56.50 109 PRO A N 1
ATOM 855 C CA . PRO A 1 109 ? 24.176 20.379 33.237 1.00 56.50 109 PRO A CA 1
ATOM 856 C C . PRO A 1 109 ? 23.941 21.836 32.827 1.00 56.50 109 PRO A C 1
ATOM 858 O O . PRO A 1 109 ? 22.912 22.443 33.129 1.00 56.50 109 PRO A O 1
ATOM 861 N N . GLU A 1 110 ? 24.938 22.370 32.135 1.00 49.81 110 GLU A N 1
ATOM 862 C CA . GLU A 1 110 ? 24.943 23.652 31.444 1.00 49.81 110 GLU A CA 1
ATOM 863 C C . GLU A 1 110 ? 23.903 23.635 30.300 1.00 49.81 110 GLU A C 1
ATOM 865 O O . GLU A 1 110 ? 23.770 22.620 29.606 1.00 49.81 110 GLU A O 1
ATOM 870 N N . PRO A 1 111 ? 23.123 24.711 30.094 1.00 54.28 111 PRO A N 1
ATOM 871 C CA . PRO A 1 111 ? 22.103 24.749 29.056 1.00 54.28 111 PRO A CA 1
ATOM 872 C C . PRO A 1 111 ? 22.741 24.809 27.664 1.00 54.28 111 PRO A C 1
ATOM 874 O O . PRO A 1 111 ? 23.462 25.747 27.324 1.00 54.28 111 PRO A O 1
ATOM 877 N N . ILE A 1 112 ? 22.421 23.814 26.838 1.00 42.69 112 ILE A N 1
ATOM 878 C CA . ILE A 1 112 ? 22.733 23.798 25.409 1.00 42.69 112 ILE A CA 1
ATOM 879 C C . ILE A 1 112 ? 21.940 24.933 24.751 1.00 42.69 112 ILE A C 1
ATOM 881 O O . ILE A 1 112 ? 20.720 24.871 24.609 1.00 42.69 112 ILE A O 1
ATOM 885 N N . SER A 1 113 ? 22.659 25.993 24.389 1.00 44.16 113 SER A N 1
ATOM 886 C CA . SER A 1 113 ? 22.172 27.095 23.568 1.00 44.16 113 SER A CA 1
ATOM 887 C C . SER A 1 113 ? 22.042 26.597 22.127 1.00 44.16 113 SER A C 1
ATOM 889 O O . SER A 1 113 ? 23.030 26.479 21.403 1.00 44.16 113 SER A O 1
ATOM 891 N N . GLU A 1 114 ? 20.823 26.232 21.733 1.00 47.06 114 GLU A N 1
ATOM 892 C CA . GLU A 1 114 ? 20.486 25.844 20.365 1.00 47.06 114 GLU A CA 1
ATOM 893 C C . GLU A 1 114 ? 20.337 27.108 19.506 1.00 47.06 114 GLU A C 1
ATOM 895 O O . GLU A 1 114 ? 19.333 27.821 19.536 1.00 47.06 114 GLU A O 1
ATOM 900 N N . SER A 1 115 ? 21.399 27.423 18.768 1.00 45.09 115 SER A N 1
ATOM 901 C CA . SER A 1 115 ? 21.441 28.487 17.775 1.00 45.09 115 SER A CA 1
ATOM 902 C C . SER A 1 115 ? 20.669 28.071 16.520 1.00 45.09 115 SER A C 1
ATOM 904 O O . SER A 1 115 ? 21.116 27.262 15.710 1.00 45.09 115 SER A O 1
ATOM 906 N N . ALA A 1 116 ? 19.491 28.665 16.340 1.00 46.62 116 ALA A N 1
ATOM 907 C CA . ALA A 1 116 ? 18.721 28.574 15.107 1.00 46.62 116 ALA A CA 1
ATOM 908 C C . ALA A 1 116 ? 19.422 29.335 13.959 1.00 46.62 116 ALA A C 1
ATOM 910 O O . ALA A 1 116 ? 19.739 30.517 14.121 1.00 46.62 116 ALA A O 1
ATOM 911 N N . PRO A 1 117 ? 19.609 28.737 12.768 1.00 53.84 117 PRO A N 1
ATOM 912 C CA . PRO A 1 117 ? 19.956 29.497 11.577 1.00 53.84 117 PRO A CA 1
ATOM 913 C C . PRO A 1 117 ? 18.697 30.137 10.977 1.00 53.84 117 PRO A C 1
ATOM 915 O O . PRO A 1 117 ? 17.792 29.462 10.483 1.00 53.84 117 PRO A O 1
ATOM 918 N N . ALA A 1 118 ? 18.656 31.470 11.000 1.00 44.88 118 ALA A N 1
ATOM 919 C CA . ALA A 1 118 ? 17.682 32.267 10.269 1.00 44.88 118 ALA A CA 1
ATOM 920 C C . ALA A 1 118 ? 17.896 32.095 8.755 1.00 44.88 118 ALA A C 1
ATOM 922 O O . ALA A 1 118 ? 18.885 32.563 8.190 1.00 44.88 118 ALA A O 1
ATOM 923 N N . GLN A 1 119 ? 16.954 31.423 8.093 1.00 46.62 119 GLN A N 1
ATOM 924 C CA . GLN A 1 119 ? 16.855 31.406 6.638 1.00 46.62 119 GLN A CA 1
ATOM 925 C C . GLN A 1 119 ? 16.420 32.783 6.132 1.00 46.62 119 GLN A C 1
ATOM 927 O O . GLN A 1 119 ? 15.316 33.261 6.394 1.00 46.62 119 GLN A O 1
ATOM 932 N N . ILE A 1 120 ? 17.316 33.405 5.374 1.00 49.31 120 ILE A N 1
ATOM 933 C CA . ILE A 1 120 ? 17.078 34.623 4.610 1.00 49.31 120 ILE A CA 1
ATOM 934 C C . ILE A 1 120 ? 16.159 34.258 3.442 1.00 49.31 120 ILE A C 1
ATOM 936 O O . ILE A 1 120 ? 16.502 33.433 2.598 1.00 49.31 120 ILE A O 1
ATOM 940 N N . THR A 1 121 ? 14.980 34.872 3.399 1.00 46.56 121 THR A N 1
ATOM 941 C CA . THR A 1 121 ? 14.075 34.810 2.246 1.00 46.56 121 THR A CA 1
ATOM 942 C C . THR A 1 121 ? 14.490 35.908 1.261 1.00 46.56 121 THR A C 1
ATOM 944 O O . THR A 1 121 ? 14.510 37.072 1.665 1.00 46.56 121 THR A O 1
ATOM 947 N N . PRO A 1 122 ? 14.814 35.613 -0.011 1.00 60.00 122 PRO A N 1
ATOM 948 C CA . PRO A 1 122 ? 14.971 36.656 -1.011 1.00 60.00 122 PRO A CA 1
ATOM 949 C C . PRO A 1 122 ? 13.604 37.145 -1.503 1.00 60.00 122 PRO A C 1
ATOM 951 O O . PRO A 1 122 ? 12.691 36.362 -1.772 1.00 60.00 122 PRO A O 1
ATOM 954 N N . ALA A 1 123 ? 13.485 38.466 -1.621 1.00 52.41 123 ALA A N 1
ATOM 955 C CA . ALA A 1 123 ? 12.336 39.163 -2.179 1.00 52.41 123 ALA A CA 1
ATOM 956 C C . ALA A 1 123 ? 12.127 38.821 -3.672 1.00 52.41 123 ALA A C 1
ATOM 958 O O . ALA A 1 123 ? 13.107 38.731 -4.416 1.00 52.41 123 ALA A O 1
ATOM 959 N N . PRO A 1 124 ? 10.877 38.688 -4.152 1.00 61.50 124 PRO A N 1
ATOM 960 C CA . PRO A 1 124 ? 10.606 38.548 -5.575 1.00 61.50 124 PRO A CA 1
ATOM 961 C C . PRO A 1 124 ? 10.783 39.891 -6.298 1.00 61.50 124 PRO A C 1
ATOM 963 O O . PRO A 1 124 ? 10.113 40.878 -5.994 1.00 61.50 124 PRO A O 1
ATOM 966 N N . GLN A 1 125 ? 11.685 39.906 -7.280 1.00 51.22 125 GLN A N 1
ATOM 967 C CA . GLN A 1 125 ? 11.832 40.985 -8.253 1.00 51.22 125 GLN A CA 1
ATOM 968 C C . GLN A 1 125 ? 10.562 41.099 -9.107 1.00 51.22 125 GLN A C 1
ATOM 970 O O . GLN A 1 125 ? 10.138 40.143 -9.757 1.00 51.22 125 GLN A O 1
ATOM 975 N N . MET A 1 126 ? 9.968 42.292 -9.122 1.00 46.41 126 MET A N 1
ATOM 976 C CA . MET A 1 126 ? 8.946 42.677 -10.090 1.00 46.41 126 MET A CA 1
ATOM 977 C C . MET A 1 126 ? 9.583 42.786 -11.479 1.00 46.41 126 MET A C 1
ATOM 979 O O . MET A 1 126 ? 10.350 43.710 -11.743 1.00 46.41 126 MET A O 1
ATOM 983 N N . VAL A 1 127 ? 9.238 41.867 -12.380 1.00 56.84 127 VAL A N 1
ATOM 984 C CA . VAL A 1 127 ? 9.450 42.049 -13.819 1.00 56.84 127 VAL A CA 1
ATOM 985 C C . VAL A 1 127 ? 8.308 42.915 -14.341 1.00 56.84 127 VAL A C 1
ATOM 987 O O . VAL A 1 127 ? 7.152 42.497 -14.373 1.00 56.84 127 VAL A O 1
ATOM 990 N N . ALA A 1 128 ? 8.634 44.147 -14.723 1.00 51.22 128 ALA A N 1
ATOM 991 C CA . ALA A 1 128 ? 7.744 45.014 -15.474 1.00 51.22 128 ALA A CA 1
ATOM 992 C C . ALA A 1 128 ? 7.650 44.499 -16.918 1.00 51.22 128 ALA A C 1
ATOM 994 O O . ALA A 1 128 ? 8.557 44.702 -17.721 1.00 51.22 128 ALA A O 1
ATOM 995 N N . THR A 1 129 ? 6.551 43.829 -17.261 1.00 50.22 129 THR A N 1
ATOM 996 C CA . THR A 1 129 ? 6.186 43.595 -18.661 1.00 50.22 129 THR A CA 1
ATOM 997 C C . THR A 1 129 ? 5.492 44.850 -19.182 1.00 50.22 129 THR A C 1
ATOM 999 O O . THR A 1 129 ? 4.339 45.122 -18.848 1.00 50.22 129 THR A O 1
ATOM 1002 N N . GLN A 1 130 ? 6.214 45.631 -19.987 1.00 49.78 130 GLN A N 1
ATOM 1003 C CA . GLN A 1 130 ? 5.624 46.641 -20.860 1.00 49.78 130 GLN A CA 1
ATOM 1004 C C . GLN A 1 130 ? 4.734 45.921 -21.879 1.00 49.78 130 GLN A C 1
ATOM 1006 O O . GLN A 1 130 ? 5.224 45.203 -22.745 1.00 49.78 130 GLN A O 1
ATOM 1011 N N . ALA A 1 131 ? 3.419 46.073 -21.730 1.00 50.31 131 ALA A N 1
ATOM 1012 C CA . ALA A 1 131 ? 2.452 45.669 -22.737 1.00 50.31 131 ALA A CA 1
ATOM 1013 C C . ALA A 1 131 ? 2.257 46.829 -23.718 1.00 50.31 131 ALA A C 1
ATOM 1015 O O . ALA A 1 131 ? 1.806 47.915 -23.353 1.00 50.31 131 ALA A O 1
ATOM 1016 N N . GLU A 1 132 ? 2.643 46.565 -24.957 1.00 54.12 132 GLU A N 1
ATOM 1017 C CA . GLU A 1 132 ? 2.481 47.405 -26.131 1.00 54.12 132 GLU A CA 1
ATOM 1018 C C . GLU A 1 132 ? 0.987 47.639 -26.420 1.00 54.12 132 GLU A C 1
ATOM 1020 O O . GLU A 1 132 ? 0.170 46.714 -26.430 1.00 54.12 132 GLU A O 1
ATOM 1025 N N . ALA A 1 133 ? 0.617 48.908 -26.585 1.00 47.97 133 ALA A N 1
ATOM 1026 C CA . ALA A 1 133 ? -0.758 49.353 -26.744 1.00 47.97 133 ALA A CA 1
ATOM 1027 C C . ALA A 1 133 ? -1.297 48.995 -28.138 1.00 47.97 133 ALA A C 1
ATOM 1029 O O . ALA A 1 133 ? -1.069 49.711 -29.110 1.00 47.97 133 ALA A O 1
ATOM 1030 N N . VAL A 1 134 ? -2.072 47.912 -28.228 1.00 60.72 134 VAL A N 1
ATOM 1031 C CA . VAL A 1 134 ? -2.927 47.642 -29.391 1.00 60.72 134 VAL A CA 1
ATOM 1032 C C . VAL A 1 134 ? -4.300 48.263 -29.142 1.00 60.72 134 VAL A C 1
ATOM 1034 O O . VAL A 1 134 ? -5.005 47.905 -28.198 1.00 60.72 134 VAL A O 1
ATOM 1037 N N . ALA A 1 135 ? -4.665 49.219 -29.994 1.00 62.81 135 ALA A N 1
ATOM 1038 C CA . ALA A 1 135 ? -5.920 49.960 -29.946 1.00 62.81 135 ALA A CA 1
ATOM 1039 C C . ALA A 1 135 ? -7.153 49.025 -29.999 1.00 62.81 135 ALA A C 1
ATOM 1041 O O . ALA A 1 135 ? -7.296 48.257 -30.957 1.00 62.81 135 ALA A O 1
ATOM 1042 N N . PRO A 1 136 ? -8.077 49.085 -29.018 1.00 55.50 136 PRO A N 1
ATOM 1043 C CA . PRO A 1 136 ? -9.295 48.293 -29.050 1.00 55.50 136 PRO A CA 1
ATOM 1044 C C . PRO A 1 136 ? -10.364 48.932 -29.946 1.00 55.50 136 PRO A C 1
ATOM 1046 O O . PRO A 1 136 ? -10.700 50.112 -29.848 1.00 55.50 136 PRO A O 1
ATOM 1049 N N . LYS A 1 137 ? -10.924 48.084 -30.807 1.00 64.19 137 LYS A N 1
ATOM 1050 C CA . LYS A 1 137 ? -12.121 48.303 -31.627 1.00 64.19 137 LYS A CA 1
ATOM 1051 C C . LYS A 1 137 ? -13.327 48.652 -30.721 1.00 64.19 137 LYS A C 1
ATOM 1053 O O . LYS A 1 137 ? -13.431 48.062 -29.644 1.00 64.19 137 LYS A O 1
ATOM 1058 N N . PRO A 1 138 ? -14.242 49.562 -31.117 1.00 61.66 138 PRO A N 1
ATOM 1059 C CA . PRO A 1 138 ? -15.333 50.007 -30.251 1.00 61.66 138 PRO A CA 1
ATOM 1060 C C . PRO A 1 138 ? -16.274 48.850 -29.896 1.00 61.66 138 PRO A C 1
ATOM 1062 O O . PRO A 1 138 ? -16.898 48.249 -30.770 1.00 61.66 138 PRO A O 1
ATOM 1065 N N . SER A 1 139 ? -16.354 48.548 -28.600 1.00 57.66 139 SER A N 1
ATOM 1066 C CA . SER A 1 139 ? -17.269 47.562 -28.025 1.00 57.66 139 SER A CA 1
ATOM 1067 C C . SER A 1 139 ? -18.601 48.245 -27.662 1.00 57.66 139 SER A C 1
ATOM 1069 O O . SER A 1 139 ? -18.576 49.384 -27.185 1.00 57.66 139 SER A O 1
ATOM 1071 N N . PRO A 1 140 ? -19.760 47.601 -27.895 1.00 61.81 140 PRO A N 1
ATOM 1072 C CA . PRO A 1 140 ? -21.075 48.188 -27.652 1.00 61.81 140 PRO A CA 1
ATOM 1073 C C . PRO A 1 140 ? -21.314 48.488 -26.164 1.00 61.81 140 PRO A C 1
ATOM 1075 O O . PRO A 1 140 ? -20.842 47.778 -25.277 1.00 61.81 140 PRO A O 1
ATOM 1078 N N . LEU A 1 141 ? -22.052 49.576 -25.926 1.00 67.38 141 LEU A N 1
ATOM 1079 C CA . LEU A 1 141 ? -22.347 50.180 -24.624 1.00 67.38 141 LEU A CA 1
ATOM 1080 C C . LEU A 1 141 ? -22.716 49.143 -23.540 1.00 67.38 141 LEU A C 1
ATOM 1082 O O . LEU A 1 141 ? -23.661 48.373 -23.730 1.00 67.38 141 LEU A O 1
ATOM 1086 N N . PRO A 1 142 ? -22.034 49.147 -22.379 1.00 58.94 142 PRO A N 1
ATOM 1087 C CA . PRO A 1 142 ? -22.347 48.251 -21.277 1.00 58.94 142 PRO A CA 1
ATOM 1088 C C . PRO A 1 142 ? -23.690 48.626 -20.644 1.00 58.94 142 PRO A C 1
ATOM 1090 O O . PRO A 1 142 ? -23.883 49.716 -20.100 1.00 58.94 142 PRO A O 1
ATOM 1093 N N . GLN A 1 143 ? -24.622 47.681 -20.696 1.00 64.94 143 GLN A N 1
ATOM 1094 C CA . GLN A 1 143 ? -25.887 47.723 -19.978 1.00 64.94 143 GLN A CA 1
ATOM 1095 C C . GLN A 1 143 ? -25.591 47.781 -18.467 1.00 64.94 143 GLN A C 1
ATOM 1097 O O . GLN A 1 143 ? -24.940 46.891 -17.919 1.00 64.94 143 GLN A O 1
ATOM 1102 N N . ARG A 1 144 ? -26.022 48.865 -17.801 1.00 57.41 144 ARG A N 1
ATOM 1103 C CA . ARG A 1 144 ? -25.862 49.086 -16.352 1.00 57.41 144 ARG A CA 1
ATOM 1104 C C . ARG A 1 144 ? -26.482 47.922 -15.577 1.00 57.41 144 ARG A C 1
ATOM 1106 O O . ARG A 1 144 ? -27.694 47.877 -15.382 1.00 57.41 144 ARG A O 1
ATOM 1113 N N . VAL A 1 145 ? -25.644 47.012 -15.093 1.00 65.62 145 VAL A N 1
ATOM 1114 C CA . VAL A 1 145 ? -26.033 46.066 -14.046 1.00 65.62 145 VAL A CA 1
ATOM 1115 C C . VAL A 1 145 ? -26.200 46.877 -12.751 1.00 65.62 145 VAL A C 1
ATOM 1117 O O . VAL A 1 145 ? -25.280 47.620 -12.394 1.00 65.62 145 VAL A O 1
ATOM 1120 N N . PRO A 1 146 ? -27.354 46.806 -12.063 1.00 70.44 146 PRO A N 1
ATOM 1121 C CA . PRO A 1 146 ? -27.580 47.535 -10.819 1.00 70.44 146 PRO A CA 1
ATOM 1122 C C . PRO A 1 146 ? -26.505 47.176 -9.788 1.00 70.44 146 PRO A C 1
ATOM 1124 O O . PRO A 1 146 ? -26.187 46.004 -9.578 1.00 70.44 146 PRO A O 1
ATOM 1127 N N . ALA A 1 147 ? -25.920 48.209 -9.178 1.00 68.31 147 ALA A N 1
ATOM 1128 C CA . ALA A 1 147 ? -24.830 48.084 -8.222 1.00 68.31 147 ALA A CA 1
ATOM 1129 C C . ALA A 1 147 ? -25.234 47.150 -7.073 1.00 68.31 147 ALA A C 1
ATOM 1131 O O . ALA A 1 147 ? -26.188 47.414 -6.340 1.00 68.31 147 ALA A O 1
ATOM 1132 N N . LYS A 1 148 ? -24.499 46.043 -6.927 1.00 72.75 148 LYS A N 1
ATOM 1133 C CA . LYS A 1 148 ? -24.649 45.111 -5.809 1.00 72.75 148 LYS A CA 1
ATOM 1134 C C . LYS A 1 148 ? -24.460 45.901 -4.500 1.00 72.75 148 LYS A C 1
ATOM 1136 O O . LYS A 1 148 ? -23.441 46.586 -4.390 1.00 72.75 148 LYS A O 1
ATOM 1141 N N . PRO A 1 149 ? -25.403 45.839 -3.538 1.00 72.31 149 PRO A N 1
ATOM 1142 C CA . PRO A 1 149 ? -25.315 46.587 -2.287 1.00 72.31 149 PRO A CA 1
ATOM 1143 C C . PRO A 1 149 ? -23.963 46.359 -1.614 1.00 72.31 149 PRO A C 1
ATOM 1145 O O . PRO A 1 149 ? -23.517 45.213 -1.494 1.00 72.31 149 PRO A O 1
ATOM 1148 N N . ALA A 1 150 ? -23.306 47.451 -1.218 1.00 72.00 150 ALA A N 1
ATOM 1149 C CA . ALA A 1 150 ? -22.022 47.408 -0.535 1.00 72.00 150 ALA A CA 1
ATOM 1150 C C . ALA A 1 150 ? -22.127 46.470 0.674 1.00 72.00 150 ALA A C 1
ATOM 1152 O O . ALA A 1 150 ? -23.007 46.631 1.522 1.00 72.00 150 ALA A O 1
ATOM 1153 N N . ALA A 1 151 ? -21.261 45.456 0.719 1.00 74.94 151 ALA A N 1
ATOM 1154 C CA . ALA A 1 151 ? -21.243 44.510 1.822 1.00 74.94 151 ALA A CA 1
ATOM 1155 C C . ALA A 1 151 ? -21.038 45.277 3.144 1.00 74.94 151 ALA A C 1
ATOM 1157 O O . ALA A 1 151 ? -20.176 46.161 3.193 1.00 74.94 151 ALA A O 1
ATOM 1158 N N . PRO A 1 152 ? -21.810 44.970 4.202 1.00 76.81 152 PRO A N 1
ATOM 1159 C CA . PRO A 1 152 ? -21.710 45.672 5.473 1.00 76.81 152 PRO A CA 1
ATOM 1160 C C . PRO A 1 152 ? -20.274 45.614 6.004 1.00 76.81 152 PRO A C 1
ATOM 1162 O O . PRO A 1 152 ? -19.644 44.552 6.020 1.00 76.81 152 PRO A O 1
ATOM 1165 N N . LEU A 1 153 ? -19.756 46.775 6.418 1.00 73.88 153 LEU A N 1
ATOM 1166 C CA . LEU A 1 153 ? -18.437 46.915 7.033 1.00 73.88 153 LEU A CA 1
ATOM 1167 C C . LEU A 1 153 ? -18.330 45.927 8.199 1.00 73.88 153 LEU A C 1
ATOM 1169 O O . LEU A 1 153 ? -19.139 45.966 9.128 1.00 73.88 153 LEU A O 1
ATOM 1173 N N . LYS A 1 154 ? -17.345 45.020 8.139 1.00 74.25 154 LYS A N 1
ATOM 1174 C CA . LYS A 1 154 ? -17.100 44.065 9.226 1.00 74.25 154 LYS A CA 1
ATOM 1175 C C . LYS A 1 154 ? -16.915 44.853 10.530 1.00 74.25 154 LYS A C 1
ATOM 1177 O O . LYS A 1 154 ? -16.063 45.744 10.557 1.00 74.25 154 LYS A O 1
ATOM 1182 N N . PRO A 1 155 ? -17.678 44.542 11.595 1.00 77.81 155 PRO A N 1
ATOM 1183 C CA . PRO A 1 155 ? -17.566 45.250 12.860 1.00 77.81 155 PRO A CA 1
ATOM 1184 C C . PRO A 1 155 ? -16.123 45.188 13.367 1.00 77.81 155 PRO A C 1
ATOM 1186 O O . PRO A 1 155 ? -15.477 44.135 13.343 1.00 77.81 155 PRO A O 1
ATOM 1189 N N . ARG A 1 156 ? -15.605 46.349 13.780 1.00 75.12 156 ARG A N 1
ATOM 1190 C CA . ARG A 1 156 ? -14.250 46.512 14.311 1.00 75.12 156 ARG A CA 1
ATOM 1191 C C . ARG A 1 156 ? -14.138 45.631 15.556 1.00 75.12 156 ARG A C 1
ATOM 1193 O O . ARG A 1 156 ? -14.913 45.803 16.494 1.00 75.12 156 ARG A O 1
ATOM 1200 N N . ARG A 1 157 ? -13.233 44.646 15.540 1.00 71.94 157 ARG A N 1
ATOM 1201 C CA . ARG A 1 157 ? -13.070 43.734 16.680 1.00 71.94 157 ARG A CA 1
ATOM 1202 C C . ARG A 1 157 ? -12.657 44.547 17.914 1.00 71.94 157 ARG A C 1
ATOM 1204 O O . ARG A 1 157 ? -11.749 45.372 17.785 1.00 71.94 157 ARG A O 1
ATOM 1211 N N . PRO A 1 158 ? -13.307 44.342 19.072 1.00 82.50 158 PRO A N 1
ATOM 1212 C CA . PRO A 1 158 ? -12.901 45.001 20.302 1.00 82.50 158 PRO A CA 1
ATOM 1213 C C . PRO A 1 158 ? -11.463 44.594 20.676 1.00 82.50 158 PRO A C 1
ATOM 1215 O O . PRO A 1 158 ? -11.025 43.498 20.305 1.00 82.50 158 PRO A O 1
ATOM 1218 N N . PRO A 1 159 ? -10.717 45.467 21.375 1.00 83.31 159 PRO A N 1
ATOM 1219 C CA . PRO A 1 159 ? -9.375 45.155 21.856 1.00 83.31 159 PRO A CA 1
ATOM 1220 C C . PRO A 1 159 ? -9.400 43.899 22.740 1.00 83.31 159 PRO A C 1
ATOM 1222 O O . PRO A 1 159 ? -10.300 43.722 23.559 1.00 83.31 159 PRO A O 1
ATOM 1225 N N . ILE A 1 160 ? -8.431 43.006 22.525 1.00 79.62 160 ILE A N 1
ATOM 1226 C CA . ILE A 1 160 ? -8.333 41.720 23.224 1.00 79.62 160 ILE A CA 1
ATOM 1227 C C . ILE A 1 160 ? -7.948 41.978 24.681 1.00 79.62 160 ILE A C 1
ATOM 1229 O O . ILE A 1 160 ? -6.864 42.487 24.963 1.00 79.62 160 ILE A O 1
ATOM 1233 N N . ASP A 1 161 ? -8.830 41.594 25.597 1.00 88.19 161 ASP A N 1
ATOM 1234 C CA . ASP A 1 161 ? -8.591 41.681 27.033 1.00 88.19 161 ASP A CA 1
ATOM 1235 C C . ASP A 1 161 ? -7.929 40.385 27.538 1.00 88.19 161 ASP A C 1
ATOM 1237 O O . ASP A 1 161 ? -8.586 39.375 27.807 1.00 88.19 161 ASP A O 1
ATOM 1241 N N . TRP A 1 162 ? -6.596 40.388 27.615 1.00 82.81 162 TRP A N 1
ATOM 1242 C CA . TRP A 1 162 ? -5.777 39.203 27.911 1.00 82.81 162 TRP A CA 1
ATOM 1243 C C . TRP A 1 162 ? -6.088 38.550 29.260 1.00 82.81 162 TRP A C 1
ATOM 1245 O O . TRP A 1 162 ? -5.965 37.333 29.392 1.00 82.81 162 TRP A O 1
ATOM 1255 N N . ARG A 1 163 ? -6.550 39.320 30.256 1.00 83.00 163 ARG A N 1
ATOM 1256 C CA . ARG A 1 163 ? -6.953 38.760 31.557 1.00 83.00 163 ARG A CA 1
ATOM 1257 C C . ARG A 1 163 ? -8.162 37.844 31.429 1.00 83.00 163 ARG A C 1
ATOM 1259 O O . ARG A 1 163 ? -8.188 36.788 32.054 1.00 83.00 163 ARG A O 1
ATOM 1266 N N . LYS A 1 164 ? -9.129 38.235 30.601 1.00 80.31 164 LYS A N 1
ATOM 1267 C CA . LYS A 1 164 ? -10.350 37.467 30.367 1.00 80.31 164 LYS A CA 1
ATOM 1268 C C . LYS A 1 164 ? -10.077 36.232 29.512 1.00 80.31 164 LYS A C 1
ATOM 1270 O O . LYS A 1 164 ? -10.608 35.169 29.793 1.00 80.31 164 LYS A O 1
ATOM 1275 N N . VAL A 1 165 ? -9.164 36.343 28.544 1.00 77.81 165 VAL A N 1
ATOM 1276 C CA . VAL A 1 165 ? -8.717 35.201 27.732 1.00 77.81 165 VAL A CA 1
ATOM 1277 C C . VAL A 1 165 ? -8.016 34.147 28.586 1.00 77.81 165 VAL A C 1
ATOM 1279 O O . VAL A 1 165 ? -8.255 32.967 28.379 1.00 77.81 165 VAL A O 1
ATOM 1282 N N . ILE A 1 166 ? -7.189 34.530 29.564 1.00 77.75 166 ILE A N 1
ATOM 1283 C CA . ILE A 1 166 ? -6.500 33.560 30.431 1.00 77.75 166 ILE A CA 1
ATOM 1284 C C . ILE A 1 166 ? -7.485 32.859 31.373 1.00 77.75 166 ILE A C 1
ATOM 1286 O O . ILE A 1 166 ? -7.392 31.647 31.543 1.00 77.75 166 ILE A O 1
ATOM 1290 N N . THR A 1 167 ? -8.449 33.573 31.962 1.00 79.69 167 THR A N 1
ATOM 1291 C CA . THR A 1 167 ? -9.442 32.954 32.856 1.00 79.69 167 THR A CA 1
ATOM 1292 C C . THR A 1 167 ? -10.462 32.110 32.093 1.00 79.69 167 THR A C 1
ATOM 1294 O O . THR A 1 167 ? -10.788 31.008 32.536 1.00 79.69 167 THR A O 1
ATOM 1297 N N . GLU A 1 168 ? -10.908 32.557 30.917 1.00 76.00 168 GLU A N 1
ATOM 1298 C CA . GLU A 1 168 ? -11.760 31.771 30.017 1.00 76.00 168 GLU A CA 1
ATOM 1299 C C . GLU A 1 168 ? -10.995 30.597 29.393 1.00 76.00 168 GLU A C 1
ATOM 1301 O O . GLU A 1 168 ? -11.587 29.544 29.203 1.00 76.00 168 GLU A O 1
ATOM 1306 N N . ALA A 1 169 ? -9.683 30.706 29.143 1.00 68.12 169 ALA A N 1
ATOM 1307 C CA . ALA A 1 169 ? -8.847 29.583 28.709 1.00 68.12 169 ALA A CA 1
ATOM 1308 C C . ALA A 1 169 ? -8.615 28.573 29.841 1.00 68.12 169 ALA A C 1
ATOM 1310 O O . ALA A 1 169 ? -8.710 27.368 29.604 1.00 68.12 169 ALA A O 1
ATOM 1311 N N . ALA A 1 170 ? -8.385 29.046 31.070 1.00 69.81 170 ALA A N 1
ATOM 1312 C CA . ALA A 1 170 ? -8.218 28.209 32.257 1.00 69.81 170 ALA A CA 1
ATOM 1313 C C . ALA A 1 170 ? -9.497 27.441 32.623 1.00 69.81 170 ALA A C 1
ATOM 1315 O O . ALA A 1 170 ? -9.433 26.293 33.050 1.00 69.81 170 ALA A O 1
ATOM 1316 N N . THR A 1 171 ? -10.661 28.054 32.405 1.00 70.56 171 THR A N 1
ATOM 1317 C CA . THR A 1 171 ? -11.978 27.421 32.589 1.00 70.56 171 THR A CA 1
ATOM 1318 C C . THR A 1 171 ? -12.553 26.844 31.298 1.00 70.56 171 THR A C 1
ATOM 1320 O O . THR A 1 171 ? -13.658 26.297 31.297 1.00 70.56 171 THR A O 1
ATOM 1323 N N . SER A 1 172 ? -11.813 26.923 30.188 1.00 70.56 172 SER A N 1
ATOM 1324 C CA . SER A 1 172 ? -12.304 26.427 28.911 1.00 70.56 172 SER A CA 1
ATOM 1325 C C . SER A 1 172 ? -12.503 24.920 29.001 1.00 70.56 172 SER A C 1
ATOM 1327 O O . SER A 1 172 ? -11.662 24.178 29.517 1.00 70.56 172 SER A O 1
ATOM 1329 N N . GLY A 1 173 ? -13.592 24.432 28.406 1.00 75.44 173 GLY A N 1
ATOM 1330 C CA . GLY A 1 173 ? -13.801 22.993 28.240 1.00 75.44 173 GLY A CA 1
ATOM 1331 C C . GLY A 1 173 ? -12.635 22.295 27.520 1.00 75.44 173 GLY A C 1
ATOM 1332 O O . GLY A 1 173 ? -12.506 21.080 27.628 1.00 75.44 173 GLY A O 1
ATOM 1333 N N . ALA A 1 174 ? -11.765 23.039 26.824 1.00 75.69 174 ALA A N 1
ATOM 1334 C CA . ALA A 1 174 ? -10.538 22.522 26.228 1.00 75.69 174 ALA A CA 1
ATOM 1335 C C . ALA A 1 174 ? -9.472 22.166 27.277 1.00 75.69 174 ALA A C 1
ATOM 1337 O O . ALA A 1 174 ? -8.890 21.090 27.171 1.00 75.69 174 ALA A O 1
ATOM 1338 N N . LEU A 1 175 ? -9.254 22.997 28.307 1.00 78.88 175 LEU A N 1
ATOM 1339 C CA . LEU A 1 175 ? -8.282 22.697 29.363 1.00 78.88 175 LEU A CA 1
ATOM 1340 C C . LEU A 1 175 ? -8.751 21.536 30.240 1.00 78.88 175 LEU A C 1
ATOM 1342 O O . LEU A 1 175 ? -7.959 20.643 30.518 1.00 78.88 175 LEU A O 1
ATOM 1346 N N . LEU A 1 176 ? -10.040 21.476 30.592 1.00 75.75 176 LEU A N 1
ATOM 1347 C CA . LEU A 1 176 ? -10.593 20.331 31.327 1.00 75.75 176 LEU A CA 1
ATOM 1348 C C . LEU A 1 176 ? -10.437 19.025 30.529 1.00 75.75 176 LEU A C 1
ATOM 1350 O O . LEU A 1 176 ? -10.037 18.002 31.080 1.00 75.75 176 LEU A O 1
ATOM 1354 N N . ARG A 1 177 ? -10.705 19.061 29.215 1.00 76.81 177 ARG A N 1
ATOM 1355 C CA . ARG A 1 177 ? -10.458 17.920 28.321 1.00 76.81 177 ARG A CA 1
ATOM 1356 C C . ARG A 1 177 ? -8.975 17.569 28.259 1.00 76.81 177 ARG A C 1
ATOM 1358 O O . ARG A 1 177 ? -8.651 16.394 28.353 1.00 76.81 177 ARG A O 1
ATOM 1365 N N . ALA A 1 178 ? -8.084 18.554 28.152 1.00 75.38 178 ALA A N 1
ATOM 1366 C CA . ALA A 1 178 ? -6.641 18.329 28.145 1.00 75.38 178 ALA A CA 1
ATOM 1367 C C . ALA A 1 178 ? -6.153 17.690 29.454 1.00 75.38 178 ALA A C 1
ATOM 1369 O O . ALA A 1 178 ? -5.376 16.745 29.407 1.00 75.38 178 ALA A O 1
ATOM 1370 N N . LEU A 1 179 ? -6.659 18.137 30.608 1.00 81.25 179 LEU A N 1
ATOM 1371 C CA . LEU A 1 179 ? -6.343 17.571 31.923 1.00 81.25 179 LEU A CA 1
ATOM 1372 C C . LEU A 1 179 ? -6.885 16.145 32.077 1.00 81.25 179 LEU A C 1
ATOM 1374 O O . LEU A 1 179 ? -6.184 15.278 32.590 1.00 81.25 179 LEU A O 1
ATOM 1378 N N . LEU A 1 180 ? -8.092 15.873 31.570 1.00 76.88 180 LEU A N 1
ATOM 1379 C CA . LEU A 1 180 ? -8.648 14.519 31.494 1.00 76.88 180 LEU A CA 1
ATOM 1380 C C . LEU A 1 180 ? -7.809 13.605 30.593 1.00 76.88 180 LEU A C 1
ATOM 1382 O O . LEU A 1 180 ? -7.519 12.474 30.979 1.00 76.88 180 LEU A O 1
ATOM 1386 N N . TYR A 1 181 ? -7.380 14.089 29.424 1.00 75.12 181 TYR A N 1
ATOM 1387 C CA . TYR A 1 181 ? -6.493 13.337 28.537 1.00 75.12 181 TYR A CA 1
ATOM 1388 C C . TYR A 1 181 ? -5.117 13.110 29.165 1.00 75.12 181 TYR A C 1
ATOM 1390 O O . TYR A 1 181 ? -4.588 12.009 29.056 1.00 75.12 181 TYR A O 1
ATOM 1398 N N . LEU A 1 182 ? -4.566 14.101 29.871 1.00 83.88 182 LEU A N 1
ATOM 1399 C CA . LEU A 1 182 ? -3.300 13.983 30.591 1.00 83.88 182 LEU A CA 1
ATOM 1400 C C . LEU A 1 182 ? -3.399 12.964 31.733 1.00 83.88 182 LEU A C 1
ATOM 1402 O O . LEU A 1 182 ? -2.517 12.125 31.876 1.00 83.88 182 LEU A O 1
ATOM 1406 N N . GLY A 1 183 ? -4.483 12.994 32.513 1.00 83.56 183 GLY A N 1
ATOM 1407 C CA . GLY A 1 183 ? -4.737 12.021 33.575 1.00 83.56 183 GLY A CA 1
ATOM 1408 C C . GLY A 1 183 ? -4.882 10.600 33.029 1.00 83.56 183 GLY A C 1
ATOM 1409 O O . GLY A 1 183 ? -4.221 9.683 33.513 1.00 83.56 183 GLY A O 1
ATOM 1410 N N . ALA A 1 184 ? -5.677 10.418 31.970 1.00 77.56 184 ALA A N 1
ATOM 1411 C CA . ALA A 1 184 ? -5.808 9.129 31.292 1.00 77.56 184 ALA A CA 1
ATOM 1412 C C . ALA A 1 184 ? -4.459 8.638 30.739 1.00 77.56 184 ALA A C 1
ATOM 1414 O O . ALA A 1 184 ? -4.108 7.473 30.909 1.00 77.56 184 ALA A O 1
ATOM 1415 N N . PHE A 1 185 ? -3.670 9.533 30.142 1.00 78.19 185 PHE A N 1
ATOM 1416 C CA . PHE A 1 185 ? -2.334 9.225 29.642 1.00 78.19 185 PHE A CA 1
ATOM 1417 C C . PHE A 1 185 ? -1.378 8.801 30.765 1.00 78.19 185 PHE A C 1
ATOM 1419 O O . PHE A 1 185 ? -0.700 7.786 30.629 1.00 78.19 185 PHE A O 1
ATOM 1426 N N . MET A 1 186 ? -1.362 9.509 31.899 1.00 87.56 186 MET A N 1
ATOM 1427 C CA . MET A 1 186 ? -0.537 9.150 33.061 1.00 87.56 186 MET A CA 1
ATOM 1428 C C . MET A 1 186 ? -0.895 7.774 33.630 1.00 87.56 186 MET A C 1
ATOM 1430 O O . MET A 1 186 ? 0.005 7.007 33.969 1.00 87.56 186 MET A O 1
ATOM 1434 N N . ILE A 1 187 ? -2.184 7.423 33.680 1.00 78.31 187 ILE A N 1
ATOM 1435 C CA . ILE A 1 187 ? -2.628 6.086 34.100 1.00 78.31 187 ILE A CA 1
ATOM 1436 C C . ILE A 1 187 ? -2.113 5.018 33.127 1.00 78.31 187 ILE A C 1
ATOM 1438 O O . ILE A 1 187 ? -1.575 4.003 33.564 1.00 78.31 187 ILE A O 1
ATOM 1442 N N . VAL A 1 188 ? -2.221 5.258 31.815 1.00 76.00 188 VAL A N 1
ATOM 1443 C CA . VAL A 1 188 ? -1.736 4.326 30.783 1.00 76.00 188 VAL A CA 1
ATOM 1444 C C . VAL A 1 188 ? -0.219 4.141 30.866 1.00 76.00 188 VAL A C 1
ATOM 1446 O O . VAL A 1 188 ? 0.256 3.008 30.855 1.00 76.00 188 VAL A O 1
ATOM 1449 N N . VAL A 1 189 ? 0.548 5.227 31.003 1.00 81.25 189 VAL A N 1
ATOM 1450 C CA . VAL A 1 189 ? 2.013 5.167 31.139 1.00 81.25 189 VAL A CA 1
ATOM 1451 C C . VAL A 1 189 ? 2.415 4.443 32.423 1.00 81.25 189 VAL A C 1
ATOM 1453 O O . VAL A 1 189 ? 3.294 3.586 32.389 1.00 81.25 189 VAL A O 1
ATOM 1456 N N . SER A 1 190 ? 1.759 4.735 33.549 1.00 85.19 190 SER A N 1
ATOM 1457 C CA . SER A 1 190 ? 2.036 4.068 34.826 1.00 85.19 190 SER A CA 1
ATOM 1458 C C . SER A 1 190 ? 1.770 2.562 34.748 1.00 85.19 190 SER A C 1
ATOM 1460 O O . SER A 1 190 ? 2.626 1.766 35.141 1.00 85.19 190 SER A O 1
ATOM 1462 N N . ALA A 1 191 ? 0.635 2.164 34.163 1.00 80.38 191 ALA A N 1
ATOM 1463 C CA . ALA A 1 191 ? 0.312 0.761 33.932 1.00 80.38 191 ALA A CA 1
ATOM 1464 C C . ALA A 1 191 ? 1.346 0.087 33.017 1.00 80.38 191 ALA A C 1
ATOM 1466 O O . ALA A 1 191 ? 1.836 -0.991 33.346 1.00 80.38 191 ALA A O 1
ATOM 1467 N N . ALA A 1 192 ? 1.743 0.738 31.918 1.00 79.19 192 ALA A N 1
ATOM 1468 C CA . ALA A 1 192 ? 2.753 0.215 31.000 1.00 79.19 192 ALA A CA 1
ATOM 1469 C C . ALA A 1 192 ? 4.112 0.002 31.687 1.00 79.19 192 ALA A C 1
ATOM 1471 O O . ALA A 1 192 ? 4.722 -1.053 31.524 1.00 79.19 192 ALA A O 1
ATOM 1472 N N . VAL A 1 193 ? 4.572 0.959 32.501 1.00 85.19 193 VAL A N 1
ATOM 1473 C CA . VAL A 1 193 ? 5.834 0.835 33.252 1.00 85.19 193 VAL A CA 1
ATOM 1474 C C . VAL A 1 193 ? 5.778 -0.327 34.244 1.00 85.19 193 VAL A C 1
ATOM 1476 O O . VAL A 1 193 ? 6.742 -1.089 34.341 1.00 85.19 193 VAL A O 1
ATOM 1479 N N . LEU A 1 194 ? 4.662 -0.496 34.960 1.00 81.50 194 LEU A N 1
ATOM 1480 C CA . LEU A 1 194 ? 4.482 -1.604 35.901 1.00 81.50 194 LEU A CA 1
ATOM 1481 C C . LEU A 1 194 ? 4.512 -2.949 35.162 1.00 81.50 194 LEU A C 1
ATOM 1483 O O . LEU A 1 194 ? 5.257 -3.847 35.557 1.00 81.50 194 LEU A O 1
ATOM 1487 N N . VAL A 1 195 ? 3.781 -3.054 34.049 1.00 79.25 195 VAL A N 1
ATOM 1488 C CA . VAL A 1 195 ? 3.748 -4.252 33.198 1.00 79.25 195 VAL A CA 1
ATOM 1489 C C . VAL A 1 195 ? 5.145 -4.593 32.685 1.00 79.25 195 VAL A C 1
ATOM 1491 O O . VAL A 1 195 ? 5.573 -5.727 32.859 1.00 79.25 195 VAL A O 1
ATOM 1494 N N . ILE A 1 196 ? 5.891 -3.630 32.131 1.00 83.00 196 ILE A N 1
ATOM 1495 C CA . ILE A 1 196 ? 7.244 -3.863 31.597 1.00 83.00 196 ILE A CA 1
ATOM 1496 C C . ILE A 1 196 ? 8.214 -4.294 32.705 1.00 83.00 196 ILE A C 1
ATOM 1498 O O . ILE A 1 196 ? 8.978 -5.240 32.523 1.00 83.00 196 ILE A O 1
ATOM 1502 N N . ARG A 1 197 ? 8.195 -3.618 33.860 1.00 87.00 197 ARG A N 1
ATOM 1503 C CA . ARG A 1 197 ? 9.159 -3.865 34.943 1.00 87.00 197 ARG A CA 1
ATOM 1504 C C . ARG A 1 197 ? 8.936 -5.202 35.645 1.00 87.00 197 ARG A C 1
ATOM 1506 O O . ARG A 1 197 ? 9.908 -5.858 36.010 1.00 87.00 197 ARG A O 1
ATOM 1513 N N . PHE A 1 198 ? 7.681 -5.587 35.861 1.00 84.94 198 PHE A N 1
ATOM 1514 C CA . PHE A 1 198 ? 7.333 -6.770 36.653 1.00 84.94 198 PHE A CA 1
ATOM 1515 C C . PHE A 1 198 ? 6.896 -7.968 35.811 1.00 84.94 198 PHE A C 1
ATOM 1517 O O . PHE A 1 198 ? 6.553 -9.001 36.381 1.00 84.94 198 PHE A O 1
ATOM 1524 N N . TRP A 1 199 ? 6.950 -7.870 34.477 1.00 83.88 199 TRP A N 1
ATOM 1525 C CA . TRP A 1 199 ? 6.473 -8.910 33.565 1.00 83.88 199 TRP A CA 1
ATOM 1526 C C . TRP A 1 199 ? 6.962 -10.305 33.961 1.00 83.88 199 TRP A C 1
ATOM 1528 O O . TRP A 1 199 ? 6.165 -11.188 34.264 1.00 83.88 199 TRP A O 1
ATOM 1538 N N . ASN A 1 200 ? 8.280 -10.472 34.077 1.00 87.56 200 ASN A N 1
ATOM 1539 C CA . ASN A 1 200 ? 8.922 -11.768 34.304 1.00 87.56 200 ASN A CA 1
ATOM 1540 C C . ASN A 1 200 ? 8.654 -12.381 35.689 1.00 87.56 200 ASN A C 1
ATOM 1542 O O . ASN A 1 200 ? 9.008 -13.535 35.908 1.00 87.56 200 ASN A O 1
ATOM 1546 N N . GLN A 1 201 ? 8.068 -11.633 36.629 1.00 90.38 201 GLN A N 1
ATOM 1547 C CA . GLN A 1 201 ? 7.769 -12.145 37.971 1.00 90.38 201 GLN A CA 1
ATOM 1548 C C . GLN A 1 201 ? 6.419 -12.865 38.043 1.00 90.38 201 GLN A C 1
ATOM 1550 O O . GLN A 1 201 ? 6.191 -13.657 38.956 1.00 90.38 201 GLN A O 1
ATOM 1555 N N . PHE A 1 202 ? 5.515 -12.609 37.096 1.00 86.75 202 PHE A N 1
ATOM 1556 C CA . PHE A 1 202 ? 4.185 -13.207 37.101 1.00 86.75 202 PHE A CA 1
ATOM 1557 C C . PHE A 1 202 ? 4.147 -14.536 36.342 1.00 86.75 202 PHE A C 1
ATOM 1559 O O . PHE A 1 202 ? 4.836 -14.728 35.344 1.00 86.75 202 PHE A O 1
ATOM 1566 N N . ASN A 1 203 ? 3.281 -15.450 36.790 1.00 90.19 203 ASN A N 1
ATOM 1567 C CA . ASN A 1 203 ? 2.959 -16.665 36.043 1.00 90.19 203 ASN A CA 1
ATOM 1568 C C . ASN A 1 203 ? 2.355 -16.286 34.667 1.00 90.19 203 ASN A C 1
ATOM 1570 O O . ASN A 1 203 ? 1.497 -15.398 34.633 1.00 90.19 203 ASN A O 1
ATOM 1574 N N . PRO A 1 204 ? 2.718 -16.960 33.556 1.00 87.50 204 PRO A N 1
ATOM 1575 C CA . PRO A 1 204 ? 2.187 -16.674 32.217 1.00 87.50 204 PRO A CA 1
ATOM 1576 C C . PRO A 1 204 ? 0.656 -16.598 32.120 1.00 87.50 204 PRO A C 1
ATOM 1578 O O . PRO A 1 204 ? 0.115 -15.797 31.361 1.00 87.50 204 PRO A O 1
ATOM 1581 N N . VAL A 1 205 ? -0.072 -17.391 32.913 1.00 90.31 205 VAL A N 1
ATOM 1582 C CA . VAL A 1 205 ? -1.544 -17.346 32.937 1.00 90.31 205 VAL A CA 1
ATOM 1583 C C . VAL A 1 205 ? -2.049 -16.055 33.585 1.00 90.31 205 VAL A C 1
ATOM 1585 O O . VAL A 1 205 ? -2.986 -15.439 33.082 1.00 90.31 205 VAL A O 1
ATOM 1588 N N . LEU A 1 206 ? -1.414 -15.611 34.675 1.00 89.56 206 LEU A N 1
ATOM 1589 C CA . LEU A 1 206 ? -1.748 -14.343 35.334 1.00 89.56 206 LEU A CA 1
ATOM 1590 C C . LEU A 1 206 ? -1.371 -13.145 34.464 1.00 89.56 206 LEU A C 1
ATOM 1592 O O . LEU A 1 206 ? -2.140 -12.193 34.397 1.00 89.56 206 LEU A O 1
ATOM 1596 N N . GLN A 1 207 ? -0.240 -13.216 33.759 1.00 87.50 207 GLN A N 1
ATOM 1597 C CA . GLN A 1 207 ? 0.145 -12.228 32.749 1.00 87.50 207 GLN A CA 1
ATOM 1598 C C . GLN A 1 207 ? -0.945 -12.083 31.680 1.00 87.50 207 GLN A C 1
ATOM 1600 O O . GLN A 1 207 ? -1.397 -10.972 31.406 1.00 87.50 207 GLN A O 1
ATOM 1605 N N . LEU A 1 208 ? -1.409 -13.207 31.120 1.00 88.69 208 LEU A N 1
ATOM 1606 C CA . LEU A 1 208 ? -2.458 -13.224 30.103 1.00 88.69 208 LEU A CA 1
ATOM 1607 C C . LEU A 1 208 ? -3.785 -12.681 30.643 1.00 88.69 208 LEU A C 1
ATOM 1609 O O . LEU A 1 208 ? -4.420 -11.862 29.985 1.00 88.69 208 LEU A O 1
ATOM 1613 N N . LEU A 1 209 ? -4.197 -13.108 31.842 1.00 91.38 209 LEU A N 1
ATOM 1614 C CA . LEU A 1 209 ? -5.418 -12.618 32.483 1.00 91.38 209 LEU A CA 1
ATOM 1615 C C . LEU A 1 209 ? -5.347 -11.118 32.764 1.00 91.38 209 LEU A C 1
ATOM 1617 O O . LEU A 1 209 ? -6.321 -10.411 32.518 1.00 91.38 209 LEU A O 1
ATOM 1621 N N . PHE A 1 210 ? -4.208 -10.624 33.248 1.00 88.50 210 PHE A N 1
ATOM 1622 C CA . PHE A 1 210 ? -4.027 -9.209 33.539 1.00 88.50 210 PHE A CA 1
ATOM 1623 C C . PHE A 1 210 ? -4.079 -8.376 32.257 1.00 88.50 210 PHE A C 1
ATOM 1625 O O . PHE A 1 210 ? -4.869 -7.432 32.191 1.00 88.50 210 PHE A O 1
ATOM 1632 N N . ILE A 1 211 ? -3.339 -8.783 31.218 1.00 89.69 211 ILE A N 1
ATOM 1633 C CA . ILE A 1 211 ? -3.383 -8.138 29.901 1.00 89.69 211 ILE A CA 1
ATOM 1634 C C . ILE A 1 211 ? -4.804 -8.152 29.340 1.00 89.69 211 ILE A C 1
ATOM 1636 O O . ILE A 1 211 ? -5.293 -7.105 28.951 1.00 89.69 211 ILE A O 1
ATOM 1640 N N . ALA A 1 212 ? -5.500 -9.291 29.353 1.00 92.00 212 ALA A N 1
ATOM 1641 C CA . ALA A 1 212 ? -6.847 -9.396 28.796 1.00 92.00 212 ALA A CA 1
ATOM 1642 C C . ALA A 1 212 ? -7.913 -8.652 29.624 1.00 92.00 212 ALA A C 1
ATOM 1644 O O . ALA A 1 212 ? -8.936 -8.233 29.080 1.00 92.00 212 ALA A O 1
ATOM 1645 N N . SER A 1 213 ? -7.701 -8.466 30.932 1.00 94.12 213 SER A N 1
ATOM 1646 C CA . SER A 1 213 ? -8.679 -7.814 31.813 1.00 94.12 213 SER A CA 1
ATOM 1647 C C . SER A 1 213 ? -8.905 -6.342 31.466 1.00 94.12 213 SER A C 1
ATOM 1649 O O . SER A 1 213 ? -10.040 -5.864 31.518 1.00 94.12 213 SER A O 1
ATOM 1651 N N . VAL A 1 214 ? -7.852 -5.630 31.060 1.00 91.19 214 VAL A N 1
ATOM 1652 C CA . VAL A 1 214 ? -7.897 -4.205 30.718 1.00 91.19 214 VAL A CA 1
ATOM 1653 C C . VAL A 1 214 ? -8.771 -3.934 29.483 1.00 91.19 214 VAL A C 1
ATOM 1655 O O . VAL A 1 214 ? -9.802 -3.271 29.645 1.00 91.19 214 VAL A O 1
ATOM 1658 N N . PRO A 1 215 ? -8.466 -4.449 28.272 1.00 94.00 215 PRO A N 1
ATOM 1659 C CA . PRO A 1 215 ? -9.283 -4.220 27.083 1.00 94.00 215 PRO A CA 1
ATOM 1660 C C . PRO A 1 215 ? -10.706 -4.736 27.288 1.00 94.00 215 PRO A C 1
ATOM 1662 O O . PRO A 1 215 ? -11.646 -4.081 26.848 1.00 94.00 215 PRO A O 1
ATOM 1665 N N . LEU A 1 216 ? -10.894 -5.850 28.009 1.00 96.31 216 LEU A N 1
ATOM 1666 C CA . LEU A 1 216 ? -12.213 -6.403 28.295 1.00 96.31 216 LEU A CA 1
ATOM 1667 C C . LEU A 1 216 ? -13.034 -5.454 29.173 1.00 96.31 216 LEU A C 1
ATOM 1669 O O . LEU A 1 216 ? -14.208 -5.228 28.887 1.00 96.31 216 LEU A O 1
ATOM 1673 N N . THR A 1 217 ? -12.422 -4.851 30.195 1.00 96.00 217 THR A N 1
ATOM 1674 C CA . THR A 1 217 ? -13.083 -3.865 31.061 1.00 96.00 217 THR A CA 1
ATOM 1675 C C . THR A 1 217 ? -13.436 -2.600 30.284 1.00 96.00 217 THR A C 1
ATOM 1677 O O . THR A 1 217 ? -14.559 -2.113 30.398 1.00 96.00 217 THR A O 1
ATOM 1680 N N . PHE A 1 218 ? -12.536 -2.095 29.435 1.00 95.38 218 PHE A N 1
ATOM 1681 C CA . PHE A 1 218 ? -12.824 -0.954 28.557 1.00 95.38 218 PHE A CA 1
ATOM 1682 C C . PHE A 1 218 ? -13.940 -1.271 27.552 1.00 95.38 218 PHE A C 1
ATOM 1684 O O . PHE A 1 218 ? -14.877 -0.490 27.376 1.00 95.38 218 PHE A O 1
ATOM 1691 N N . TYR A 1 219 ? -13.887 -2.451 26.939 1.00 96.19 219 TYR A N 1
ATOM 1692 C CA . TYR A 1 219 ? -14.844 -2.896 25.937 1.00 96.19 219 TYR A CA 1
ATOM 1693 C C . TYR A 1 219 ? -16.241 -3.106 26.533 1.00 96.19 219 TYR A C 1
ATOM 1695 O O . TYR A 1 219 ? -17.215 -2.487 26.087 1.00 96.19 219 TYR A O 1
ATOM 1703 N N . ALA A 1 220 ? -16.337 -3.944 27.570 1.00 97.12 220 ALA A N 1
ATOM 1704 C CA . ALA A 1 220 ? -17.582 -4.279 28.252 1.00 97.12 220 ALA A CA 1
ATOM 1705 C C . ALA A 1 220 ? -18.124 -3.096 29.063 1.00 97.12 220 ALA A C 1
ATOM 1707 O O . ALA A 1 220 ? -19.329 -2.847 29.050 1.00 97.12 220 ALA A O 1
ATOM 1708 N N . GLY A 1 221 ? -17.248 -2.328 29.716 1.00 96.75 221 GLY A N 1
ATOM 1709 C CA . GLY A 1 221 ? -17.602 -1.102 30.425 1.00 96.75 221 GLY A CA 1
ATOM 1710 C C . GLY A 1 221 ? -18.152 -0.039 29.479 1.00 96.75 221 GLY A C 1
ATOM 1711 O O . GLY A 1 221 ? -19.211 0.527 29.746 1.00 96.75 221 GLY A O 1
ATOM 1712 N N . GLY A 1 222 ? -17.516 0.170 28.321 1.00 95.94 222 GLY A N 1
ATOM 1713 C CA . GLY A 1 222 ? -18.016 1.085 27.289 1.00 95.94 222 GLY A CA 1
ATOM 1714 C C . GLY A 1 222 ? -19.384 0.672 26.768 1.00 95.94 222 GLY A C 1
ATOM 1715 O O . GLY A 1 222 ? -20.299 1.495 26.653 1.00 95.94 222 GLY A O 1
ATOM 1716 N N . TRP A 1 223 ? -19.568 -0.634 26.576 1.00 95.81 223 TRP A N 1
ATOM 1717 C CA . TRP A 1 223 ? -20.845 -1.197 26.172 1.00 95.81 223 TRP A CA 1
ATOM 1718 C C . TRP A 1 223 ? -21.931 -1.001 27.242 1.00 95.81 223 TRP A C 1
ATOM 1720 O O . TRP A 1 223 ? -23.058 -0.598 26.931 1.00 95.81 223 TRP A O 1
ATOM 1730 N N . ALA A 1 224 ? -21.602 -1.245 28.510 1.00 97.25 224 ALA A N 1
ATOM 1731 C CA . ALA A 1 224 ? -22.508 -1.053 29.635 1.00 97.25 224 ALA A CA 1
ATOM 1732 C C . ALA A 1 224 ? -22.900 0.423 29.798 1.00 97.25 224 ALA A C 1
ATOM 1734 O O . ALA A 1 224 ? -24.081 0.720 29.965 1.00 97.25 224 ALA A O 1
ATOM 1735 N N . ILE A 1 225 ? -21.953 1.357 29.670 1.00 96.69 225 ILE A N 1
ATOM 1736 C CA . ILE A 1 225 ? -22.218 2.804 29.709 1.00 96.69 225 ILE A CA 1
ATOM 1737 C C . ILE A 1 225 ? -23.146 3.212 28.560 1.00 96.69 225 ILE A C 1
ATOM 1739 O O . ILE A 1 225 ? -24.125 3.929 28.779 1.00 96.69 225 ILE A O 1
ATOM 1743 N N . ARG A 1 226 ? -22.896 2.714 27.343 1.00 94.44 226 ARG A N 1
ATOM 1744 C CA . ARG A 1 226 ? -23.744 3.003 26.179 1.00 94.44 226 ARG A CA 1
ATOM 1745 C C . ARG A 1 226 ? -25.176 2.510 26.376 1.00 94.44 226 ARG A C 1
ATOM 1747 O O . ARG A 1 226 ? -26.114 3.239 26.072 1.00 94.44 226 ARG A O 1
ATOM 1754 N N . THR A 1 227 ? -25.346 1.281 26.860 1.00 95.75 227 THR A N 1
ATOM 1755 C CA . THR A 1 227 ? -26.666 0.637 26.966 1.00 95.75 227 THR A CA 1
ATOM 1756 C C . THR A 1 227 ? -27.448 1.049 28.205 1.00 95.75 227 THR A C 1
ATOM 1758 O O . THR A 1 227 ? -28.645 1.302 28.105 1.00 95.75 227 THR A O 1
ATOM 1761 N N . ARG A 1 228 ? -26.792 1.135 29.367 1.00 96.88 228 ARG A N 1
ATOM 1762 C CA . ARG A 1 228 ? -27.457 1.419 30.646 1.00 96.88 228 ARG A CA 1
ATOM 1763 C C . ARG A 1 228 ? -27.577 2.909 30.928 1.00 96.88 228 ARG A C 1
ATOM 1765 O O . ARG A 1 228 ? -28.645 3.357 31.324 1.00 96.88 228 ARG A O 1
ATOM 1772 N N . LEU A 1 229 ? -26.510 3.678 30.703 1.00 95.62 229 LEU A N 1
ATOM 1773 C CA . LEU A 1 229 ? -26.494 5.119 30.993 1.00 95.62 229 LEU A CA 1
ATOM 1774 C C . LEU A 1 229 ? -26.920 5.977 29.794 1.00 95.62 229 LEU A C 1
ATOM 1776 O O . LEU A 1 229 ? -27.055 7.188 29.933 1.00 95.62 229 LEU A O 1
ATOM 1780 N N . LYS A 1 230 ? -27.129 5.368 28.616 1.00 95.62 230 LYS A N 1
ATOM 1781 C CA . LYS A 1 230 ? -27.493 6.047 27.356 1.00 95.62 230 LYS A CA 1
ATOM 1782 C C . LYS A 1 230 ? -26.496 7.134 26.923 1.00 95.62 230 LYS A C 1
ATOM 1784 O O . LYS A 1 230 ? -26.811 7.977 26.087 1.00 95.62 230 LYS A O 1
ATOM 1789 N N . LEU A 1 231 ? -25.263 7.088 27.434 1.00 94.38 231 LEU A N 1
ATOM 1790 C CA . LEU A 1 231 ? -24.171 7.977 27.037 1.00 94.38 231 LEU A CA 1
ATOM 1791 C C . LEU A 1 231 ? -23.493 7.414 25.782 1.00 94.38 231 LEU A C 1
ATOM 1793 O O . LEU A 1 231 ? -22.419 6.813 25.847 1.00 94.38 231 LEU A O 1
ATOM 1797 N N . THR A 1 232 ? -24.153 7.565 24.632 1.00 92.31 232 THR A N 1
ATOM 1798 C CA . THR A 1 232 ? -23.765 6.921 23.365 1.00 92.31 232 THR A CA 1
ATOM 1799 C C . THR A 1 232 ? -22.343 7.253 22.929 1.00 92.31 232 THR A C 1
ATOM 1801 O O . THR A 1 232 ? -21.604 6.339 22.575 1.00 92.31 232 THR A O 1
ATOM 1804 N N . GLN A 1 233 ? -21.938 8.523 23.000 1.00 89.69 233 GLN A N 1
ATOM 1805 C CA . GLN A 1 233 ? -20.606 8.963 22.580 1.00 89.69 233 GLN A CA 1
ATOM 1806 C C . GLN A 1 233 ? -19.504 8.408 23.490 1.00 89.69 233 GLN A C 1
ATOM 1808 O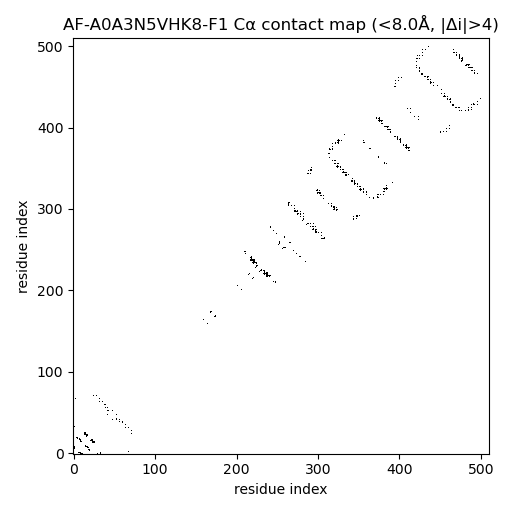 O . GLN A 1 233 ? -18.553 7.802 23.001 1.00 89.69 233 GLN A O 1
ATOM 1813 N N . ALA A 1 234 ? -19.647 8.572 24.810 1.00 90.31 234 ALA A N 1
ATOM 1814 C CA . ALA A 1 234 ? -18.664 8.087 25.778 1.00 90.31 234 ALA A CA 1
ATOM 1815 C C . ALA A 1 234 ? -18.527 6.560 25.719 1.00 90.31 234 ALA A C 1
ATOM 1817 O O . ALA A 1 234 ? -17.414 6.042 25.668 1.00 90.31 234 ALA A O 1
ATOM 1818 N N . GLY A 1 235 ? -19.653 5.843 25.648 1.00 93.50 235 GLY A N 1
ATOM 1819 C CA . GLY A 1 235 ? -19.650 4.390 25.538 1.00 93.50 235 GLY A CA 1
ATOM 1820 C C . GLY A 1 235 ? -19.021 3.887 24.236 1.00 93.50 235 GLY A C 1
ATOM 1821 O O . GLY A 1 235 ? -18.217 2.963 24.278 1.00 93.50 235 GLY A O 1
ATOM 1822 N N . THR A 1 236 ? -19.296 4.529 23.091 1.00 92.25 236 THR A N 1
ATOM 1823 C CA . THR A 1 236 ? -18.659 4.172 21.808 1.00 92.25 236 THR A CA 1
ATOM 1824 C C . THR A 1 236 ? -17.149 4.382 21.835 1.00 92.25 236 THR A C 1
ATOM 1826 O O . THR A 1 236 ? -16.417 3.503 21.390 1.00 92.25 236 THR A O 1
ATOM 1829 N N . VAL A 1 237 ? -16.673 5.517 22.362 1.00 92.31 237 VAL A N 1
ATOM 1830 C CA . VAL A 1 237 ? -15.231 5.793 22.467 1.00 92.31 237 VAL A CA 1
ATOM 1831 C C . VAL A 1 237 ? -14.559 4.773 23.384 1.00 92.31 237 VAL A C 1
ATOM 1833 O O . VAL A 1 237 ? -13.529 4.216 23.016 1.00 92.31 237 VAL A O 1
ATOM 1836 N N . LEU A 1 238 ? -15.162 4.472 24.538 1.00 93.56 238 LEU A N 1
ATOM 1837 C CA . LEU A 1 238 ? -14.598 3.524 25.498 1.00 93.56 238 LEU A CA 1
ATOM 1838 C C . LEU A 1 238 ? -14.548 2.093 24.934 1.00 93.56 238 LEU A C 1
ATOM 1840 O O . LEU A 1 238 ? -13.519 1.427 25.047 1.00 93.56 238 LEU A O 1
ATOM 1844 N N . THR A 1 239 ? -15.604 1.652 24.240 1.00 94.81 239 THR A N 1
ATOM 1845 C CA . THR A 1 239 ? -15.597 0.368 23.523 1.00 94.81 239 THR A CA 1
ATOM 1846 C C . THR A 1 239 ? -14.577 0.356 22.384 1.00 94.81 239 THR A C 1
ATOM 1848 O O . THR A 1 239 ? -13.911 -0.655 22.176 1.00 94.81 239 THR A O 1
ATOM 1851 N N . GLY A 1 240 ? -14.408 1.477 21.675 1.00 92.19 240 GLY A N 1
ATOM 1852 C CA . GLY A 1 240 ? -13.395 1.634 20.631 1.00 92.19 240 GLY A CA 1
ATOM 1853 C C . GLY A 1 240 ? -11.972 1.481 21.156 1.00 92.19 240 GLY A C 1
ATOM 1854 O O . GLY A 1 240 ? -11.198 0.718 20.585 1.00 92.19 240 GLY A O 1
ATOM 1855 N N . ILE A 1 241 ? -11.652 2.133 22.278 1.00 92.81 241 ILE A N 1
ATOM 1856 C CA . ILE A 1 241 ? -10.357 1.988 22.960 1.00 92.81 241 ILE A CA 1
ATOM 1857 C C . ILE A 1 241 ? -10.130 0.527 23.348 1.00 92.81 241 ILE A C 1
ATOM 1859 O O . ILE A 1 241 ? -9.094 -0.035 23.003 1.00 92.81 241 ILE A O 1
ATOM 1863 N N . GLY A 1 242 ? -11.115 -0.106 23.997 1.00 94.25 242 GLY A N 1
ATOM 1864 C CA . GLY A 1 242 ? -11.027 -1.517 24.375 1.00 94.25 242 GLY A CA 1
ATOM 1865 C C . GLY A 1 242 ? -10.767 -2.430 23.176 1.00 94.25 242 GLY A C 1
ATOM 1866 O O . GLY A 1 242 ? -9.925 -3.313 23.263 1.00 94.25 242 GLY A O 1
ATOM 1867 N N . ALA A 1 243 ? -11.422 -2.181 22.038 1.00 95.38 243 ALA A N 1
ATOM 1868 C CA . ALA A 1 243 ? -11.221 -2.963 20.822 1.00 95.38 243 ALA A CA 1
ATOM 1869 C C . ALA A 1 243 ? -9.797 -2.813 20.254 1.00 95.38 243 ALA A C 1
ATOM 1871 O O . ALA A 1 243 ? -9.179 -3.814 19.910 1.00 95.38 243 ALA A O 1
ATOM 1872 N N . ILE A 1 244 ? -9.262 -1.588 20.174 1.00 93.75 244 ILE A N 1
ATOM 1873 C CA . ILE A 1 244 ? -7.904 -1.331 19.654 1.00 93.75 244 ILE A CA 1
ATOM 1874 C C . ILE A 1 244 ? -6.840 -1.960 20.556 1.00 93.75 244 ILE A C 1
ATOM 1876 O O . ILE A 1 244 ? -5.869 -2.531 20.055 1.00 93.75 244 ILE A O 1
ATOM 1880 N N . LEU A 1 245 ? -7.029 -1.871 21.877 1.00 93.38 245 LEU A N 1
ATOM 1881 C CA . LEU A 1 245 ? -6.096 -2.430 22.853 1.00 93.38 245 LEU A CA 1
ATOM 1882 C C . LEU A 1 245 ? -5.899 -3.935 22.659 1.00 93.38 245 LEU A C 1
ATOM 1884 O O . LEU A 1 245 ? -4.770 -4.388 22.768 1.00 93.38 245 LEU A O 1
ATOM 1888 N N . VAL A 1 246 ? -6.922 -4.680 22.220 1.00 95.06 246 VAL A N 1
ATOM 1889 C CA . VAL A 1 246 ? -6.794 -6.120 21.921 1.00 95.06 246 VAL A CA 1
ATOM 1890 C C . VAL A 1 246 ? -5.637 -6.416 20.957 1.00 95.06 246 VAL A C 1
ATOM 1892 O O . VAL A 1 246 ? -4.879 -7.357 21.176 1.00 95.06 246 VAL A O 1
ATOM 1895 N N . ALA A 1 247 ? -5.462 -5.623 19.894 1.00 94.81 247 ALA A N 1
ATOM 1896 C CA . ALA A 1 247 ? -4.361 -5.835 18.950 1.00 94.81 247 ALA A CA 1
ATOM 1897 C C . ALA A 1 247 ? -2.988 -5.530 19.579 1.00 94.81 247 ALA A C 1
ATOM 1899 O O . ALA A 1 247 ? -2.013 -6.236 19.314 1.00 94.81 247 ALA A O 1
ATOM 1900 N N . VAL A 1 248 ? -2.921 -4.499 20.428 1.00 92.44 248 VAL A N 1
ATOM 1901 C CA . VAL A 1 248 ? -1.711 -4.127 21.181 1.00 92.44 248 VAL A CA 1
ATOM 1902 C C . VAL A 1 248 ? -1.351 -5.217 22.191 1.00 92.44 248 VAL A C 1
ATOM 1904 O O . VAL A 1 248 ? -0.188 -5.590 22.310 1.00 92.44 248 VAL A O 1
ATOM 1907 N N . ASP A 1 249 ? -2.350 -5.787 22.851 1.00 92.94 249 ASP A N 1
ATOM 1908 C CA . ASP A 1 249 ? -2.201 -6.847 23.840 1.00 92.94 249 ASP A CA 1
ATOM 1909 C C . ASP A 1 249 ? -1.658 -8.133 23.212 1.00 92.94 249 ASP A C 1
ATOM 1911 O O . ASP A 1 249 ? -0.714 -8.726 23.733 1.00 92.94 249 ASP A O 1
ATOM 1915 N N . PHE A 1 250 ? -2.150 -8.527 22.032 1.00 94.56 250 PHE A N 1
ATOM 1916 C CA . PHE A 1 250 ? -1.552 -9.638 21.286 1.00 94.56 250 PHE A CA 1
ATOM 1917 C C . PHE A 1 250 ? -0.112 -9.353 20.845 1.00 94.56 250 PHE A C 1
ATOM 1919 O O . PHE A 1 250 ? 0.714 -10.270 20.828 1.00 94.56 250 PHE A O 1
ATOM 1926 N N . ALA A 1 251 ? 0.223 -8.105 20.516 1.00 92.00 251 ALA A N 1
ATOM 1927 C CA . ALA A 1 251 ? 1.604 -7.734 20.225 1.00 92.00 251 ALA A CA 1
ATOM 1928 C C . ALA A 1 251 ? 2.496 -7.839 21.475 1.00 92.00 251 ALA A C 1
ATOM 1930 O O . ALA A 1 251 ? 3.607 -8.367 21.390 1.00 92.00 251 ALA A O 1
ATOM 1931 N N . ALA A 1 252 ? 1.997 -7.415 22.638 1.00 89.56 252 ALA A N 1
ATOM 1932 C CA . ALA A 1 252 ? 2.695 -7.536 23.914 1.00 89.56 252 ALA A CA 1
ATOM 1933 C C . ALA A 1 252 ? 2.906 -9.006 24.311 1.00 89.56 252 ALA A C 1
ATOM 1935 O O . ALA A 1 252 ? 4.016 -9.385 24.680 1.00 89.56 252 ALA A O 1
ATOM 1936 N N . ILE A 1 253 ? 1.888 -9.860 24.154 1.00 90.44 253 ILE A N 1
ATOM 1937 C CA . ILE A 1 253 ? 1.987 -11.307 24.409 1.00 90.44 253 ILE A CA 1
ATOM 1938 C C . ILE A 1 253 ? 3.063 -11.949 23.522 1.00 90.44 253 ILE A C 1
ATOM 1940 O O . ILE A 1 253 ? 3.859 -12.755 24.006 1.00 90.44 253 ILE A O 1
ATOM 1944 N N . TYR A 1 254 ? 3.136 -11.562 22.246 1.00 91.69 254 TYR A N 1
ATOM 1945 C CA . TYR A 1 254 ? 4.158 -12.060 21.325 1.00 91.69 254 TYR A CA 1
ATOM 1946 C C . TYR A 1 254 ? 5.574 -11.636 21.736 1.00 91.69 254 TYR A C 1
ATOM 1948 O O . TYR A 1 254 ? 6.487 -12.463 21.795 1.00 91.69 254 TYR A O 1
ATOM 1956 N N . GLN A 1 255 ? 5.766 -10.346 22.034 1.00 89.50 255 GLN A N 1
ATOM 1957 C CA . GLN A 1 255 ? 7.081 -9.788 22.361 1.00 89.50 255 GLN A CA 1
ATOM 1958 C C . GLN A 1 255 ? 7.587 -10.253 23.732 1.00 89.50 255 GLN A C 1
ATOM 1960 O O . GLN A 1 255 ? 8.728 -10.705 23.851 1.00 89.50 255 GLN A O 1
ATOM 1965 N N . LEU A 1 256 ? 6.734 -10.155 24.753 1.00 86.06 256 LEU A N 1
ATOM 1966 C CA . LEU A 1 256 ? 7.098 -10.353 26.154 1.00 86.06 256 LEU A CA 1
ATOM 1967 C C . LEU A 1 256 ? 6.857 -11.791 26.629 1.00 86.06 256 LEU A C 1
ATOM 1969 O O . LEU A 1 256 ? 7.645 -12.325 27.403 1.00 86.06 256 LEU A O 1
ATOM 1973 N N . GLY A 1 257 ? 5.782 -12.437 26.170 1.00 82.94 257 GLY A N 1
ATOM 1974 C CA . GLY A 1 257 ? 5.437 -13.805 26.570 1.00 82.94 257 GLY A CA 1
ATOM 1975 C C . GLY A 1 257 ? 6.225 -14.887 25.829 1.00 82.94 257 GLY A C 1
ATOM 1976 O O . GLY A 1 257 ? 6.241 -16.037 26.254 1.00 82.94 257 GLY A O 1
ATOM 1977 N N . GLY A 1 258 ? 6.859 -14.555 24.697 1.00 84.56 258 GLY A N 1
ATOM 1978 C CA . GLY A 1 258 ? 7.570 -15.521 23.848 1.00 84.56 258 GLY A CA 1
ATOM 1979 C C . GLY A 1 258 ? 6.658 -16.539 23.145 1.00 84.56 258 GLY A C 1
ATOM 1980 O O . GLY A 1 258 ? 7.145 -17.384 22.388 1.00 84.56 258 GLY A O 1
ATOM 1981 N N . ILE A 1 259 ? 5.342 -16.445 23.354 1.00 82.81 259 ILE A N 1
ATOM 1982 C CA . ILE A 1 259 ? 4.331 -17.278 22.707 1.00 82.81 259 ILE A CA 1
ATOM 1983 C C . ILE A 1 259 ? 4.328 -16.934 21.215 1.00 82.81 259 ILE A C 1
ATOM 1985 O O . ILE A 1 259 ? 4.078 -15.797 20.826 1.00 82.81 259 ILE A O 1
ATOM 1989 N N . GLY A 1 260 ? 4.626 -17.924 20.373 1.00 81.75 260 GLY A N 1
ATOM 1990 C CA . GLY A 1 260 ? 4.650 -17.755 18.919 1.00 81.75 260 GLY A CA 1
ATOM 1991 C C . GLY A 1 260 ? 6.026 -17.474 18.310 1.00 81.75 260 GLY A C 1
ATOM 1992 O O . GLY A 1 260 ? 6.095 -17.369 17.089 1.00 81.75 260 GLY A O 1
ATOM 1993 N N . ARG A 1 261 ? 7.125 -17.440 19.086 1.00 86.62 261 ARG A N 1
ATOM 1994 C CA . ARG A 1 261 ? 8.490 -17.282 18.526 1.00 86.62 261 ARG A CA 1
ATOM 1995 C C . ARG A 1 261 ? 8.836 -18.332 17.467 1.00 86.62 261 ARG A C 1
ATOM 1997 O O . ARG A 1 261 ? 9.474 -17.999 16.476 1.00 86.62 261 ARG A O 1
ATOM 2004 N N . ASN A 1 262 ? 8.364 -19.566 17.640 1.00 90.75 262 ASN A N 1
ATOM 2005 C CA . ASN A 1 262 ? 8.648 -20.652 16.698 1.00 90.75 262 ASN A CA 1
ATOM 2006 C C . ASN A 1 262 ? 7.840 -20.539 15.394 1.00 90.75 262 ASN A C 1
ATOM 2008 O O . ASN A 1 262 ? 8.287 -21.031 14.370 1.00 90.75 262 ASN A O 1
ATOM 2012 N N . ASN A 1 263 ? 6.665 -19.895 15.424 1.00 92.31 263 ASN A N 1
ATOM 2013 C CA . ASN A 1 263 ? 5.711 -19.847 14.309 1.00 92.31 263 ASN A CA 1
ATOM 2014 C C . ASN A 1 263 ? 5.082 -18.450 14.171 1.00 92.31 263 ASN A C 1
ATOM 2016 O O . ASN A 1 263 ? 3.856 -18.300 14.141 1.00 92.31 263 ASN A O 1
ATOM 2020 N N . GLY A 1 264 ? 5.929 -17.419 14.091 1.00 94.25 264 GLY A N 1
ATOM 2021 C CA . GLY A 1 264 ? 5.505 -16.015 14.055 1.00 94.25 264 GLY A CA 1
ATOM 2022 C C . GLY A 1 264 ? 4.397 -15.715 13.032 1.00 94.25 264 GLY A C 1
ATOM 2023 O O . GLY A 1 264 ? 3.380 -15.138 13.417 1.00 94.25 264 GLY A O 1
ATOM 2024 N N . PRO A 1 265 ? 4.509 -16.140 11.757 1.00 95.81 265 PRO A N 1
ATOM 2025 C CA . PRO A 1 265 ? 3.483 -15.859 10.752 1.00 95.81 265 PRO A CA 1
ATOM 2026 C C . PRO A 1 265 ? 2.101 -16.447 11.072 1.00 95.81 265 PRO A C 1
ATOM 2028 O O . PRO A 1 265 ? 1.095 -15.770 10.871 1.00 95.81 265 PRO A O 1
ATOM 2031 N N . ILE A 1 266 ? 2.040 -17.673 11.609 1.00 96.81 266 ILE A N 1
ATOM 2032 C CA . ILE A 1 266 ? 0.773 -18.313 12.003 1.00 96.81 266 ILE A CA 1
ATOM 2033 C C . ILE A 1 266 ? 0.136 -17.535 13.153 1.00 96.81 266 ILE A C 1
ATOM 2035 O O . ILE A 1 266 ? -1.057 -17.241 13.106 1.00 96.81 266 ILE A O 1
ATOM 2039 N N . TYR A 1 267 ? 0.935 -17.165 14.159 1.00 96.62 267 TYR A N 1
ATOM 2040 C CA . TYR A 1 267 ? 0.464 -16.367 15.288 1.00 96.62 267 TYR A CA 1
ATOM 2041 C C . TYR A 1 267 ? -0.170 -15.054 14.810 1.00 96.62 267 TYR A C 1
ATOM 2043 O O . TYR A 1 267 ? -1.321 -14.765 15.133 1.00 96.62 267 TYR A O 1
ATOM 2051 N N . TRP A 1 268 ? 0.540 -14.294 13.971 1.00 97.12 268 TRP A N 1
ATOM 2052 C CA . TRP A 1 268 ? 0.040 -13.022 13.452 1.00 97.12 268 TRP A CA 1
ATOM 2053 C C . TRP A 1 268 ? -1.182 -13.181 12.540 1.00 97.12 268 TRP A C 1
ATOM 2055 O O . TRP A 1 268 ? -2.068 -12.326 12.563 1.00 97.12 268 TRP A O 1
ATOM 2065 N N . LEU A 1 269 ? -1.290 -14.276 11.783 1.00 97.62 269 LEU A N 1
ATOM 2066 C CA . LEU A 1 269 ? -2.496 -14.561 11.006 1.00 97.62 269 LEU A CA 1
ATOM 2067 C C . LEU A 1 269 ? -3.707 -14.815 11.919 1.00 97.62 269 LEU A C 1
ATOM 2069 O O . LEU A 1 269 ? -4.767 -14.232 11.710 1.00 97.62 269 LEU A O 1
ATOM 2073 N N . VAL A 1 270 ? -3.554 -15.633 12.965 1.00 97.38 270 VAL A N 1
ATOM 2074 C CA . VAL A 1 270 ? -4.636 -15.902 13.929 1.00 97.38 270 VAL A CA 1
ATOM 2075 C C . VAL A 1 270 ? -5.069 -14.616 14.634 1.00 97.38 270 VAL A C 1
ATOM 2077 O O . VAL A 1 270 ? -6.265 -14.335 14.718 1.00 97.38 270 VAL A O 1
ATOM 2080 N N . VAL A 1 271 ? -4.108 -13.802 15.080 1.00 96.56 271 VAL A N 1
ATOM 2081 C CA . VAL A 1 271 ? -4.373 -12.510 15.730 1.00 96.56 271 VAL A CA 1
ATOM 2082 C C . VAL A 1 271 ? -5.120 -11.563 14.795 1.00 96.56 271 VAL A C 1
ATOM 2084 O O . VAL A 1 271 ? -6.129 -10.984 15.190 1.00 96.56 271 VAL A O 1
ATOM 2087 N N . THR A 1 272 ? -4.679 -11.415 13.544 1.00 97.81 272 THR A N 1
ATOM 2088 C CA . THR A 1 272 ? -5.340 -10.508 12.591 1.00 97.81 272 THR A CA 1
ATOM 2089 C C . THR A 1 272 ? -6.743 -10.978 12.220 1.00 97.81 272 THR A C 1
ATOM 2091 O O . THR A 1 272 ? -7.643 -10.142 12.140 1.00 97.81 272 THR A O 1
ATOM 2094 N N . ILE A 1 273 ? -6.977 -12.288 12.077 1.00 98.31 273 ILE A N 1
ATOM 2095 C CA . ILE A 1 273 ? -8.324 -12.851 11.887 1.00 98.31 273 ILE A CA 1
ATOM 2096 C C . ILE A 1 273 ? -9.210 -12.534 13.094 1.00 98.31 273 ILE A C 1
ATOM 2098 O O . ILE A 1 273 ? -10.316 -12.018 12.922 1.00 98.31 273 ILE A O 1
ATOM 2102 N N . PHE A 1 274 ? -8.720 -12.786 14.309 1.00 97.88 274 PHE A N 1
ATOM 2103 C CA . PHE A 1 274 ? -9.465 -12.530 15.538 1.00 97.88 274 PHE A CA 1
ATOM 2104 C C . PHE A 1 274 ? -9.804 -11.042 15.708 1.00 97.88 274 PHE A C 1
ATOM 2106 O O . PHE A 1 274 ? -10.968 -10.694 15.910 1.00 97.88 274 PHE A O 1
ATOM 2113 N N . CYS A 1 275 ? -8.821 -10.150 15.559 1.00 97.81 275 CYS A N 1
ATOM 2114 C CA . CYS A 1 275 ? -9.032 -8.705 15.639 1.00 97.81 275 CYS A CA 1
ATOM 2115 C C . CYS A 1 275 ? -10.000 -8.211 14.558 1.00 97.81 275 CYS A C 1
ATOM 2117 O O . CYS A 1 275 ? -10.883 -7.414 14.855 1.00 97.81 275 CYS A O 1
ATOM 2119 N N . THR A 1 276 ? -9.893 -8.711 13.324 1.00 98.12 276 THR A N 1
ATOM 2120 C CA . THR A 1 276 ? -10.811 -8.331 12.238 1.00 98.12 276 THR A CA 1
ATOM 2121 C C . THR A 1 276 ? -12.235 -8.794 12.519 1.00 98.12 276 THR A C 1
ATOM 2123 O O . THR A 1 276 ? -13.168 -8.030 12.298 1.00 98.12 276 THR A O 1
ATOM 2126 N N . ALA A 1 277 ? -12.420 -10.008 13.045 1.00 98.00 277 ALA A N 1
ATOM 2127 C CA . ALA A 1 277 ? -13.735 -10.504 13.442 1.00 98.00 277 ALA A CA 1
ATOM 2128 C C . ALA A 1 277 ? -14.335 -9.662 14.579 1.00 98.00 277 ALA A C 1
ATOM 2130 O O . ALA A 1 277 ? -15.513 -9.306 14.528 1.00 98.00 277 ALA A O 1
ATOM 2131 N N . LEU A 1 278 ? -13.515 -9.283 15.565 1.00 97.12 278 LEU A N 1
ATOM 2132 C CA . LEU A 1 278 ? -13.919 -8.391 16.649 1.00 97.12 278 LEU A CA 1
ATOM 2133 C C . LEU A 1 278 ? -14.313 -7.006 16.114 1.00 97.12 278 LEU A C 1
ATOM 2135 O O . LEU A 1 278 ? -15.362 -6.497 16.497 1.00 97.12 278 LEU A O 1
ATOM 2139 N N . TYR A 1 279 ? -13.531 -6.424 15.199 1.00 97.31 279 TYR A N 1
ATOM 2140 C CA . TYR A 1 279 ? -13.837 -5.132 14.575 1.00 97.31 279 TYR A CA 1
ATOM 2141 C C . TYR A 1 279 ? -15.073 -5.182 13.676 1.00 97.31 279 TYR A C 1
ATOM 2143 O O . TYR A 1 279 ? -15.896 -4.274 13.717 1.00 97.31 279 TYR A O 1
ATOM 2151 N N . ALA A 1 280 ? -15.261 -6.261 12.919 1.00 97.00 280 ALA A N 1
ATOM 2152 C CA . ALA A 1 280 ? -16.462 -6.455 12.115 1.00 97.00 280 ALA A CA 1
ATOM 2153 C C . ALA A 1 280 ? -17.705 -6.570 13.009 1.00 97.00 280 ALA A C 1
ATOM 2155 O O . ALA A 1 280 ? -18.743 -5.968 12.730 1.00 97.00 280 ALA A O 1
ATOM 2156 N N . PHE A 1 281 ? -17.591 -7.302 14.121 1.00 97.00 281 PHE A N 1
ATOM 2157 C CA . PHE A 1 281 ? -18.661 -7.425 15.104 1.00 97.00 281 PHE A CA 1
ATOM 2158 C C . PHE A 1 281 ? -18.979 -6.084 15.780 1.00 97.00 281 PHE A C 1
ATOM 2160 O O . PHE A 1 281 ? -20.154 -5.745 15.946 1.00 97.00 281 PHE A O 1
ATOM 2167 N N . THR A 1 282 ? -17.966 -5.289 16.143 1.00 95.62 282 THR A N 1
ATOM 2168 C CA . THR A 1 282 ? -18.191 -3.950 16.708 1.00 95.62 282 THR A CA 1
ATOM 2169 C C . THR A 1 282 ? -18.781 -2.990 15.691 1.00 95.62 282 THR A C 1
ATOM 2171 O O . THR A 1 282 ? -19.703 -2.262 16.049 1.00 95.62 282 THR A O 1
ATOM 2174 N N . ALA A 1 283 ? -18.306 -3.002 14.443 1.00 95.31 283 ALA A N 1
ATOM 2175 C CA . ALA A 1 283 ? -18.834 -2.183 13.356 1.00 95.31 283 ALA A CA 1
ATOM 2176 C C . ALA A 1 283 ? -20.323 -2.467 13.139 1.00 95.31 283 ALA A C 1
ATOM 2178 O O . ALA A 1 283 ? -21.147 -1.551 13.176 1.00 95.31 283 ALA A O 1
ATOM 2179 N N . TRP A 1 284 ? -20.683 -3.751 13.048 1.00 95.56 284 TRP A N 1
ATOM 2180 C CA . TRP A 1 284 ? -22.071 -4.184 12.911 1.00 95.56 284 TRP A CA 1
ATOM 2181 C C . TRP A 1 284 ? -22.953 -3.728 14.083 1.00 95.56 284 TRP A C 1
ATOM 2183 O O . TRP A 1 284 ? -24.098 -3.324 13.886 1.00 95.56 284 TRP A O 1
ATOM 2193 N N . ARG A 1 285 ? -22.417 -3.750 15.311 1.00 94.50 285 ARG A N 1
ATOM 2194 C CA . ARG A 1 285 ? -23.165 -3.421 16.534 1.00 94.50 285 ARG A CA 1
ATOM 2195 C C . ARG A 1 285 ? -23.266 -1.920 16.824 1.00 94.50 285 ARG A C 1
ATOM 2197 O O . ARG A 1 285 ? -24.264 -1.483 17.397 1.00 94.50 285 ARG A O 1
ATOM 2204 N N . LEU A 1 286 ? -22.226 -1.141 16.526 1.00 90.69 286 LEU A N 1
ATOM 2205 C CA . LEU A 1 286 ? -22.105 0.265 16.931 1.00 90.69 286 LEU A CA 1
ATOM 2206 C C . LEU A 1 286 ? -22.368 1.270 15.806 1.00 90.69 286 LEU A C 1
ATOM 2208 O O . LEU A 1 286 ? -22.530 2.440 16.151 1.00 90.69 286 LEU A O 1
ATOM 2212 N N . GLN A 1 287 ? -22.460 0.829 14.541 1.00 89.19 287 GLN A N 1
ATOM 2213 C CA . GLN A 1 287 ? -22.734 1.661 13.354 1.00 89.19 287 GLN A CA 1
ATOM 2214 C C . GLN A 1 287 ? -21.954 2.982 13.389 1.00 89.19 287 GLN A C 1
ATOM 2216 O O . GLN A 1 287 ? -22.512 4.052 13.625 1.00 89.19 287 GLN A O 1
ATOM 2221 N N . GLY A 1 288 ? -20.631 2.890 13.260 1.00 88.75 288 GLY A N 1
ATOM 2222 C CA . GLY A 1 288 ? -19.774 4.068 13.258 1.00 88.75 288 GLY A CA 1
ATOM 2223 C C . GLY A 1 288 ? -18.624 3.923 12.278 1.00 88.75 288 GLY A C 1
ATOM 2224 O O . GLY A 1 288 ? -17.905 2.925 12.322 1.00 88.75 288 GLY A O 1
ATOM 2225 N N . GLU A 1 289 ? -18.400 4.975 11.484 1.00 93.12 289 GLU A N 1
ATOM 2226 C CA . GLU A 1 289 ? -17.373 5.029 10.432 1.00 93.12 289 GLU A CA 1
ATOM 2227 C C . GLU A 1 289 ? -15.983 4.583 10.928 1.00 93.12 289 GLU A C 1
ATOM 2229 O O . GLU A 1 289 ? -15.235 3.930 10.206 1.00 93.12 289 GLU A O 1
ATOM 2234 N N . PHE A 1 290 ? -15.635 4.887 12.185 1.00 92.94 290 PHE A N 1
ATOM 2235 C CA . PHE A 1 290 ? -14.359 4.490 12.788 1.00 92.94 290 PHE A CA 1
ATOM 2236 C C . PHE A 1 290 ? -14.125 2.968 12.776 1.00 92.94 290 PHE A C 1
ATOM 2238 O O . PHE A 1 290 ? -13.029 2.513 12.447 1.00 92.94 290 PHE A O 1
ATOM 2245 N N . PHE A 1 291 ? -15.144 2.173 13.106 1.00 94.94 291 PHE A N 1
ATOM 2246 C CA . PHE A 1 291 ? -15.015 0.714 13.149 1.00 94.94 291 PHE A CA 1
ATOM 2247 C C . PHE A 1 291 ? -14.999 0.091 11.754 1.00 94.94 291 PHE A C 1
ATOM 2249 O O . PHE A 1 291 ? -14.359 -0.944 11.560 1.00 94.94 291 PHE A O 1
ATOM 2256 N N . ASP A 1 292 ? -15.620 0.744 10.773 1.00 96.56 292 ASP A N 1
ATOM 2257 C CA . ASP A 1 292 ? -15.529 0.333 9.373 1.00 96.56 292 ASP A CA 1
ATOM 2258 C C . ASP A 1 292 ? -14.079 0.440 8.882 1.00 96.56 292 ASP A C 1
ATOM 2260 O O . ASP A 1 292 ? -13.549 -0.513 8.307 1.00 96.56 292 ASP A O 1
ATOM 2264 N N . TYR A 1 293 ? -13.386 1.546 9.197 1.00 96.88 293 TYR A N 1
ATOM 2265 C CA . TYR A 1 293 ? -11.956 1.696 8.896 1.00 96.88 293 TYR A CA 1
ATOM 2266 C C . TYR A 1 293 ? -11.102 0.618 9.567 1.00 96.88 293 TYR A C 1
ATOM 2268 O O . TYR A 1 293 ? -10.246 0.028 8.908 1.00 96.88 293 TYR A O 1
ATOM 2276 N N . LEU A 1 294 ? -11.337 0.334 10.854 1.00 96.31 294 LEU A N 1
ATOM 2277 C CA . LEU A 1 294 ? -10.600 -0.710 11.575 1.00 96.31 294 LEU A CA 1
ATOM 2278 C C . LEU A 1 294 ? -10.836 -2.101 10.982 1.00 96.31 294 LEU A C 1
ATOM 2280 O O . LEU A 1 294 ? -9.892 -2.874 10.843 1.00 96.31 294 LEU A O 1
ATOM 2284 N N . THR A 1 295 ? -12.071 -2.409 10.591 1.00 97.44 295 THR A N 1
ATOM 2285 C CA . THR A 1 295 ? -12.419 -3.691 9.965 1.00 97.44 295 THR A CA 1
ATOM 2286 C C . THR A 1 295 ? -11.710 -3.856 8.624 1.00 97.44 295 THR A C 1
ATOM 2288 O O . THR A 1 295 ? -11.141 -4.909 8.343 1.00 97.44 295 THR A O 1
ATOM 2291 N N . LEU A 1 296 ? -11.689 -2.803 7.806 1.00 97.94 296 LEU A N 1
ATOM 2292 C CA . LEU A 1 296 ? -11.003 -2.803 6.516 1.00 97.94 296 LEU A CA 1
ATOM 2293 C C . LEU A 1 296 ? -9.480 -2.916 6.672 1.00 97.94 296 LEU A C 1
ATOM 2295 O O . LEU A 1 296 ? -8.850 -3.698 5.960 1.00 97.94 296 LEU A O 1
ATOM 2299 N N . LEU A 1 297 ? -8.890 -2.186 7.624 1.00 97.50 297 LEU A N 1
ATOM 2300 C CA . LEU A 1 297 ? -7.471 -2.313 7.973 1.00 97.50 297 LEU A CA 1
ATOM 2301 C C . LEU A 1 297 ? -7.135 -3.720 8.476 1.00 97.50 297 LEU A C 1
ATOM 2303 O O . LEU A 1 297 ? -6.120 -4.283 8.070 1.00 97.50 297 LEU A O 1
ATOM 2307 N N . GLY A 1 298 ? -8.000 -4.307 9.304 1.00 97.38 298 GLY A N 1
ATOM 2308 C CA . GLY A 1 298 ? -7.893 -5.697 9.739 1.00 97.38 298 GLY A CA 1
ATOM 2309 C C . GLY A 1 298 ? -7.892 -6.662 8.552 1.00 97.38 298 GLY A C 1
ATOM 2310 O O . GLY A 1 298 ? -6.973 -7.465 8.412 1.00 97.38 298 GLY A O 1
ATOM 2311 N N . GLY A 1 299 ? -8.841 -6.505 7.623 1.00 97.69 299 GLY A N 1
ATOM 2312 C CA . GLY A 1 299 ? -8.903 -7.295 6.390 1.00 97.69 299 GLY A CA 1
ATOM 2313 C C . GLY A 1 299 ? -7.645 -7.174 5.520 1.00 97.69 299 GLY A C 1
ATOM 2314 O O . GLY A 1 299 ? -7.134 -8.180 5.026 1.00 97.69 299 GLY A O 1
ATOM 2315 N N . ALA A 1 300 ? -7.090 -5.966 5.377 1.00 97.56 300 ALA A N 1
ATOM 2316 C CA . ALA A 1 300 ? -5.807 -5.760 4.701 1.00 97.56 300 ALA A CA 1
ATOM 2317 C C . ALA A 1 300 ? -4.644 -6.444 5.444 1.00 97.56 300 ALA A C 1
ATOM 2319 O O . ALA A 1 300 ? -3.760 -7.027 4.813 1.00 97.56 300 ALA A O 1
ATOM 2320 N N . SER A 1 301 ? -4.663 -6.422 6.779 1.00 97.62 301 SER A N 1
ATOM 2321 C CA . SER A 1 301 ? -3.667 -7.079 7.629 1.00 97.62 301 SER A CA 1
ATOM 2322 C C . SER A 1 301 ? -3.720 -8.610 7.532 1.00 97.62 301 SER A C 1
ATOM 2324 O O . SER A 1 301 ? -2.672 -9.255 7.546 1.00 97.62 301 SER A O 1
ATOM 2326 N N . ILE A 1 302 ? -4.905 -9.203 7.336 1.00 98.38 302 ILE A N 1
ATOM 2327 C CA . ILE A 1 302 ? -5.048 -10.642 7.049 1.00 98.38 302 ILE A CA 1
ATOM 2328 C C . ILE A 1 302 ? -4.324 -10.991 5.746 1.00 98.38 302 ILE A C 1
ATOM 2330 O O . ILE A 1 302 ? -3.509 -11.906 5.726 1.00 98.38 302 ILE A O 1
ATOM 2334 N N . LEU A 1 303 ? -4.563 -10.243 4.662 1.00 97.50 303 LEU A N 1
ATOM 2335 C CA . LEU A 1 303 ? -3.866 -10.481 3.391 1.00 97.50 303 LEU A CA 1
ATOM 2336 C C . LEU A 1 303 ? -2.348 -10.306 3.540 1.00 97.50 303 LEU A C 1
ATOM 2338 O O . LEU A 1 303 ? -1.582 -11.126 3.040 1.00 97.50 303 LEU A O 1
ATOM 2342 N N . PHE A 1 304 ? -1.913 -9.280 4.275 1.00 97.19 304 PHE A N 1
ATOM 2343 C CA . PHE A 1 304 ? -0.499 -9.042 4.564 1.00 97.19 304 PHE A CA 1
ATOM 2344 C C . PHE A 1 304 ? 0.145 -10.214 5.318 1.00 97.19 304 PHE A C 1
ATOM 2346 O O . PHE A 1 304 ? 1.161 -10.755 4.880 1.00 97.19 304 PHE A O 1
ATOM 2353 N N . THR A 1 305 ? -0.449 -10.651 6.428 1.00 97.00 305 THR A N 1
ATOM 2354 C CA . THR A 1 305 ? 0.079 -11.762 7.238 1.00 97.00 305 THR A CA 1
ATOM 2355 C C . THR A 1 305 ? -0.004 -13.095 6.504 1.00 97.00 305 THR A C 1
ATOM 2357 O O . THR A 1 305 ? 0.903 -13.913 6.632 1.00 97.00 305 THR A O 1
ATOM 2360 N N . PHE A 1 306 ? -1.011 -13.284 5.652 1.00 97.88 306 PHE A N 1
ATOM 2361 C CA . PHE A 1 306 ? -1.121 -14.455 4.789 1.00 97.88 306 PHE A CA 1
ATOM 2362 C C . PHE A 1 306 ? 0.056 -14.561 3.807 1.00 97.88 306 PHE A C 1
ATOM 2364 O O . PHE A 1 306 ? 0.611 -15.645 3.640 1.00 97.88 306 PHE A O 1
ATOM 2371 N N . THR A 1 307 ? 0.530 -13.449 3.226 1.00 96.94 307 THR A N 1
ATOM 2372 C CA . THR A 1 307 ? 1.746 -13.500 2.380 1.00 96.94 307 THR A CA 1
ATOM 2373 C C . THR A 1 307 ? 2.988 -13.925 3.156 1.00 96.94 307 THR A C 1
ATOM 2375 O O . THR A 1 307 ? 3.823 -14.663 2.635 1.00 96.94 307 THR A O 1
ATOM 2378 N N . ARG A 1 308 ? 3.092 -13.508 4.424 1.00 96.19 308 ARG A N 1
ATOM 2379 C CA . ARG A 1 308 ? 4.178 -13.917 5.321 1.00 96.19 308 ARG A CA 1
ATOM 2380 C C . ARG A 1 308 ? 4.066 -15.376 5.735 1.00 96.19 308 ARG A C 1
ATOM 2382 O O . ARG A 1 308 ? 5.093 -16.032 5.840 1.00 96.19 308 ARG A O 1
ATOM 2389 N N . LEU A 1 309 ? 2.852 -15.894 5.922 1.00 97.00 309 LEU A N 1
ATOM 2390 C CA . LEU A 1 309 ? 2.633 -17.312 6.203 1.00 97.00 309 LEU A CA 1
ATOM 2391 C C . LEU A 1 309 ? 3.127 -18.198 5.056 1.00 97.00 309 LEU A C 1
ATOM 2393 O O . LEU A 1 309 ? 3.720 -19.243 5.298 1.00 97.00 309 LEU A O 1
ATOM 2397 N N . LEU A 1 310 ? 2.924 -17.757 3.815 1.00 97.12 310 LEU A N 1
ATOM 2398 C CA . LEU A 1 310 ? 3.407 -18.448 2.621 1.00 97.12 310 LEU A CA 1
ATOM 2399 C C . LEU A 1 310 ? 4.920 -18.277 2.376 1.00 97.12 310 LEU A C 1
ATOM 2401 O O . LEU A 1 310 ? 5.412 -18.729 1.346 1.00 97.12 310 LEU A O 1
ATOM 2405 N N . ASN A 1 311 ? 5.655 -17.621 3.287 1.00 95.56 311 ASN A N 1
ATOM 2406 C CA . ASN A 1 311 ? 7.076 -17.282 3.141 1.00 95.56 311 ASN A CA 1
ATOM 2407 C C . ASN A 1 311 ? 7.398 -16.578 1.811 1.00 95.56 311 ASN A C 1
ATOM 2409 O O . ASN A 1 311 ? 8.470 -16.765 1.234 1.00 95.56 311 ASN A O 1
ATOM 2413 N N . LEU A 1 312 ? 6.467 -15.758 1.312 1.00 94.62 312 LEU A N 1
ATOM 2414 C CA . LEU A 1 312 ? 6.688 -15.012 0.080 1.00 94.62 312 LEU A CA 1
ATOM 2415 C C . LEU A 1 312 ? 7.699 -13.872 0.305 1.00 94.62 312 LEU A C 1
ATOM 2417 O O . LEU A 1 312 ? 7.763 -13.304 1.404 1.00 94.62 312 LEU A O 1
ATOM 2421 N N . PRO A 1 313 ? 8.466 -13.491 -0.736 1.00 93.38 313 PRO A N 1
ATOM 2422 C CA . PRO A 1 313 ? 9.356 -12.336 -0.684 1.00 93.38 313 PRO A CA 1
ATOM 2423 C C . PRO A 1 313 ? 8.637 -11.060 -0.220 1.00 93.38 313 PRO A C 1
ATOM 2425 O O . PRO A 1 313 ? 7.442 -10.881 -0.455 1.00 93.38 313 PRO A O 1
ATOM 2428 N N . ALA A 1 314 ? 9.365 -10.138 0.419 1.00 90.38 314 ALA A N 1
ATOM 2429 C CA . ALA A 1 314 ? 8.779 -8.952 1.060 1.00 90.38 314 ALA A CA 1
ATOM 2430 C C . ALA A 1 314 ? 7.962 -8.055 0.106 1.00 90.38 314 ALA A C 1
ATOM 2432 O O . ALA A 1 314 ? 7.027 -7.384 0.542 1.00 90.38 314 ALA A O 1
ATOM 2433 N N . GLU A 1 315 ? 8.275 -8.075 -1.189 1.00 92.56 315 GLU A N 1
ATOM 2434 C CA . GLU A 1 315 ? 7.508 -7.409 -2.247 1.00 92.56 315 GLU A CA 1
ATOM 2435 C C . GLU A 1 315 ? 6.045 -7.875 -2.312 1.00 92.56 315 GLU A C 1
ATOM 2437 O O . GLU A 1 315 ? 5.151 -7.053 -2.509 1.00 92.56 315 GLU A O 1
ATOM 2442 N N . TRP A 1 316 ? 5.767 -9.153 -2.037 1.00 95.19 316 TRP A N 1
ATOM 2443 C CA . TRP A 1 316 ? 4.407 -9.696 -2.026 1.00 95.19 316 TRP A CA 1
ATOM 2444 C C . TRP A 1 316 ? 3.558 -9.122 -0.903 1.00 95.19 316 TRP A C 1
ATOM 2446 O O . TRP A 1 316 ? 2.351 -8.968 -1.072 1.00 95.19 316 TRP A O 1
ATOM 2456 N N . SER A 1 317 ? 4.174 -8.729 0.210 1.00 94.44 317 SER A N 1
ATOM 2457 C CA . SER A 1 317 ? 3.462 -8.008 1.262 1.00 94.44 317 SER A CA 1
ATOM 2458 C C . SER A 1 317 ? 3.022 -6.613 0.811 1.00 94.44 317 SER A C 1
ATOM 2460 O O . SER A 1 317 ? 1.990 -6.113 1.253 1.00 94.44 317 SER A O 1
ATOM 2462 N N . VAL A 1 318 ? 3.766 -5.976 -0.095 1.00 94.06 318 VAL A N 1
ATOM 2463 C CA . VAL A 1 318 ? 3.350 -4.696 -0.682 1.00 94.06 318 VAL A CA 1
ATOM 2464 C C . VAL A 1 318 ? 2.232 -4.925 -1.692 1.00 94.06 318 VAL A C 1
ATOM 2466 O O . VAL A 1 318 ? 1.207 -4.250 -1.630 1.00 94.06 318 VAL A O 1
ATOM 2469 N N . VAL A 1 319 ? 2.381 -5.946 -2.543 1.00 96.19 319 VAL A N 1
ATOM 2470 C CA . VAL A 1 319 ? 1.349 -6.397 -3.490 1.00 96.19 319 VAL A CA 1
ATOM 2471 C C . VAL A 1 319 ? 0.042 -6.712 -2.772 1.00 96.19 319 VAL A C 1
ATOM 2473 O O . VAL A 1 319 ? -1.016 -6.309 -3.247 1.00 96.19 319 VAL A O 1
ATOM 2476 N N . SER A 1 320 ? 0.082 -7.374 -1.613 1.00 97.12 320 SER A N 1
ATOM 2477 C CA . SER A 1 320 ? -1.127 -7.680 -0.846 1.00 97.12 320 SER A CA 1
ATOM 2478 C C . SER A 1 320 ? -1.793 -6.426 -0.294 1.00 97.12 320 SER A C 1
ATOM 2480 O O . SER A 1 320 ? -3.019 -6.348 -0.290 1.00 97.12 320 SER A O 1
ATOM 2482 N N . VAL A 1 321 ? -1.017 -5.420 0.127 1.00 97.12 321 VAL A N 1
ATOM 2483 C CA . VAL A 1 321 ? -1.571 -4.133 0.576 1.00 97.12 321 VAL A CA 1
ATOM 2484 C C . VAL A 1 321 ? -2.206 -3.389 -0.599 1.00 97.12 321 VAL A C 1
ATOM 2486 O O . VAL A 1 321 ? -3.356 -2.961 -0.487 1.00 97.12 321 VAL A O 1
ATOM 2489 N N . THR A 1 322 ? -1.536 -3.293 -1.750 1.00 97.12 322 THR A N 1
ATOM 2490 C CA . THR A 1 322 ? -2.114 -2.650 -2.941 1.00 97.12 322 THR A CA 1
ATOM 2491 C C . THR A 1 322 ? -3.345 -3.400 -3.451 1.00 97.12 322 THR A C 1
ATOM 2493 O O . THR A 1 322 ? -4.370 -2.783 -3.743 1.00 97.12 322 THR A O 1
ATOM 2496 N N . GLY A 1 323 ? -3.279 -4.733 -3.487 1.00 97.56 323 GLY A N 1
ATOM 2497 C CA . GLY A 1 323 ? -4.392 -5.612 -3.833 1.00 97.56 323 GLY A CA 1
ATOM 2498 C C . GLY A 1 323 ? -5.570 -5.448 -2.876 1.00 97.56 323 GLY A C 1
ATOM 2499 O O . GLY A 1 323 ? -6.706 -5.331 -3.330 1.00 97.56 323 GLY A O 1
ATOM 2500 N N . SER A 1 324 ? -5.318 -5.328 -1.568 1.00 97.94 324 SER A N 1
ATOM 2501 C CA . SER A 1 324 ? -6.366 -5.029 -0.588 1.00 97.94 324 SER A CA 1
ATOM 2502 C C . SER A 1 324 ? -7.019 -3.671 -0.858 1.00 97.94 324 SER A C 1
ATOM 2504 O O . SER A 1 324 ? -8.243 -3.586 -0.885 1.00 97.94 324 SER A O 1
ATOM 2506 N N . GLY A 1 325 ? -6.234 -2.635 -1.176 1.00 97.56 325 GLY A N 1
ATOM 2507 C CA . GLY A 1 325 ? -6.755 -1.326 -1.567 1.00 97.56 325 GLY A CA 1
ATOM 2508 C C . GLY A 1 325 ? -7.632 -1.407 -2.819 1.00 97.56 325 GLY A C 1
ATOM 2509 O O . GLY A 1 325 ? -8.734 -0.863 -2.834 1.00 97.56 325 GLY A O 1
ATOM 2510 N N . ALA A 1 326 ? -7.201 -2.147 -3.843 1.00 97.44 326 ALA A N 1
ATOM 2511 C CA . ALA A 1 326 ? -7.994 -2.382 -5.048 1.00 97.44 326 ALA A CA 1
ATOM 2512 C C . ALA A 1 326 ? -9.305 -3.129 -4.735 1.00 97.44 326 ALA A C 1
ATOM 2514 O O . ALA A 1 326 ? -10.376 -2.700 -5.169 1.00 97.44 326 ALA A O 1
ATOM 2515 N N . LEU A 1 327 ? -9.265 -4.178 -3.909 1.00 97.81 327 LEU A N 1
ATOM 2516 C CA . LEU A 1 327 ? -10.468 -4.878 -3.447 1.00 97.81 327 LEU A CA 1
ATOM 2517 C C . LEU A 1 327 ? -11.413 -3.946 -2.681 1.00 97.81 327 LEU A C 1
ATOM 2519 O O . LEU A 1 327 ? -12.620 -4.007 -2.900 1.00 97.81 327 LEU A O 1
ATOM 2523 N N . MET A 1 328 ? -10.891 -3.031 -1.859 1.00 97.88 328 MET A N 1
ATOM 2524 C CA . MET A 1 328 ? -11.698 -2.015 -1.175 1.00 97.88 328 MET A CA 1
ATOM 2525 C C . MET A 1 328 ? -12.385 -1.058 -2.157 1.00 97.88 328 MET A C 1
ATOM 2527 O O . MET A 1 328 ? -13.550 -0.728 -1.949 1.00 97.88 328 MET A O 1
ATOM 2531 N N . THR A 1 329 ? -11.734 -0.655 -3.257 1.00 96.69 329 THR A N 1
ATOM 2532 C CA . THR A 1 329 ? -12.391 0.172 -4.297 1.00 96.69 329 THR A CA 1
ATOM 2533 C C . THR A 1 329 ? -13.539 -0.570 -4.983 1.00 96.69 329 THR A C 1
ATOM 2535 O O . THR A 1 329 ? -14.604 0.002 -5.234 1.00 96.69 329 THR A O 1
ATOM 2538 N N . ILE A 1 330 ? -13.357 -1.867 -5.248 1.00 96.38 330 ILE A N 1
ATOM 2539 C CA . ILE A 1 330 ? -14.392 -2.723 -5.832 1.00 96.38 330 ILE A CA 1
ATOM 2540 C C . ILE A 1 330 ? -15.526 -2.917 -4.823 1.00 96.38 330 ILE A C 1
ATOM 2542 O O . ILE A 1 330 ? -16.696 -2.804 -5.187 1.00 96.38 330 ILE A O 1
ATOM 2546 N N . ALA A 1 331 ? -15.206 -3.148 -3.553 1.00 96.12 331 ALA A N 1
ATOM 2547 C CA . ALA A 1 331 ? -16.186 -3.287 -2.488 1.00 96.12 331 ALA A CA 1
ATOM 2548 C C . ALA A 1 331 ? -17.003 -1.997 -2.312 1.00 96.12 331 ALA A C 1
ATOM 2550 O O . ALA A 1 331 ? -18.231 -2.052 -2.318 1.00 96.12 331 ALA A O 1
ATOM 2551 N N . ALA A 1 332 ? -16.352 -0.829 -2.286 1.00 95.94 332 ALA A N 1
ATOM 2552 C CA . ALA A 1 332 ? -17.013 0.477 -2.235 1.00 95.94 332 ALA A CA 1
ATOM 2553 C C . ALA A 1 332 ? -18.035 0.652 -3.373 1.00 95.94 332 ALA A C 1
ATOM 2555 O O . ALA A 1 332 ? -19.140 1.141 -3.142 1.00 95.94 332 ALA A O 1
ATOM 2556 N N . SER A 1 333 ? -17.713 0.165 -4.577 1.00 94.94 333 SER A N 1
ATOM 2557 C CA . SER A 1 333 ? -18.619 0.176 -5.737 1.00 94.94 333 SER A CA 1
ATOM 2558 C C . SER A 1 333 ? -19.891 -0.625 -5.549 1.00 94.94 333 SER A C 1
ATOM 2560 O O . SER A 1 333 ? -20.969 -0.236 -6.003 1.00 94.94 333 SER A O 1
ATOM 2562 N N . ARG A 1 334 ? -19.748 -1.781 -4.899 1.00 95.62 334 ARG A N 1
ATOM 2563 C CA . ARG A 1 334 ? -20.839 -2.712 -4.652 1.00 95.62 334 ARG A CA 1
ATOM 2564 C C . ARG A 1 334 ? -21.696 -2.177 -3.516 1.00 95.62 334 ARG A C 1
ATOM 2566 O O . ARG A 1 334 ? -22.913 -2.128 -3.660 1.00 95.62 334 ARG A O 1
ATOM 2573 N N . PHE A 1 335 ? -21.071 -1.676 -2.453 1.00 95.00 335 PHE A N 1
ATOM 2574 C CA . PHE A 1 335 ? -21.764 -1.096 -1.306 1.00 95.00 335 PHE A CA 1
ATOM 2575 C C . PHE A 1 335 ? -22.489 0.207 -1.625 1.00 95.00 335 PHE A C 1
ATOM 2577 O O . PHE A 1 335 ? -23.579 0.424 -1.105 1.00 95.00 335 PHE A O 1
ATOM 2584 N N . ALA A 1 336 ? -21.983 1.017 -2.559 1.00 92.44 336 ALA A N 1
ATOM 2585 C CA . ALA A 1 336 ? -22.709 2.186 -3.057 1.00 92.44 336 ALA A CA 1
ATOM 2586 C C . ALA A 1 336 ? -24.092 1.828 -3.644 1.00 92.44 336 ALA A C 1
ATOM 2588 O O . ALA A 1 336 ? -24.987 2.673 -3.659 1.00 92.44 336 ALA A O 1
ATOM 2589 N N . LYS A 1 337 ? -24.281 0.577 -4.091 1.00 94.38 337 LYS A N 1
ATOM 2590 C CA . LYS A 1 337 ? -25.549 0.050 -4.617 1.00 94.38 337 LYS A CA 1
ATOM 2591 C C . LYS A 1 337 ? -26.377 -0.722 -3.577 1.00 94.38 337 LYS A C 1
ATOM 2593 O O . LYS A 1 337 ? -27.537 -1.003 -3.846 1.00 94.38 337 LYS A O 1
ATOM 2598 N N . ALA A 1 338 ? -25.811 -1.074 -2.419 1.00 91.88 338 ALA A N 1
ATOM 2599 C CA . ALA A 1 338 ? -26.370 -2.069 -1.492 1.00 91.88 338 ALA A CA 1
ATOM 2600 C C . ALA A 1 338 ? -27.317 -1.509 -0.403 1.00 91.88 338 ALA A C 1
ATOM 2602 O O . ALA A 1 338 ? -27.683 -2.236 0.516 1.00 91.88 338 ALA A O 1
ATOM 2603 N N . GLY A 1 339 ? -27.745 -0.246 -0.496 1.00 92.94 339 GLY A N 1
ATOM 2604 C CA . GLY A 1 339 ? -28.660 0.390 0.467 1.00 92.94 339 GLY A CA 1
ATOM 2605 C C . GLY A 1 339 ? -27.963 1.307 1.479 1.00 92.94 339 GLY A C 1
ATOM 2606 O O . GLY A 1 339 ? -26.740 1.436 1.485 1.00 92.94 339 GLY A O 1
ATOM 2607 N N . GLU A 1 340 ? -28.747 1.998 2.315 1.00 92.62 340 GLU A N 1
ATOM 2608 C CA . GLU A 1 340 ? -28.237 3.077 3.180 1.00 92.62 340 GLU A CA 1
ATOM 2609 C C . GLU A 1 340 ? -27.294 2.593 4.283 1.00 92.62 340 GLU A C 1
ATOM 2611 O O . GLU A 1 340 ? -26.285 3.248 4.532 1.00 92.62 340 GLU A O 1
ATOM 2616 N N . SER A 1 341 ? -27.546 1.416 4.865 1.00 90.31 341 SER A N 1
ATOM 2617 C CA . SER A 1 341 ? -26.712 0.848 5.934 1.00 90.31 341 SER A CA 1
ATOM 2618 C C . SER A 1 341 ? -25.271 0.560 5.501 1.00 90.31 341 SER A C 1
ATOM 2620 O O . SER A 1 341 ? -24.372 0.547 6.330 1.00 90.31 341 SER A O 1
ATOM 2622 N N . TRP A 1 342 ? -25.037 0.336 4.205 1.00 94.12 342 TRP A N 1
ATOM 2623 C CA . TRP A 1 342 ? -23.713 0.034 3.651 1.00 94.12 342 TRP A CA 1
ATOM 2624 C C . TRP A 1 342 ? -22.998 1.267 3.094 1.00 94.12 342 TRP A C 1
ATOM 2626 O O . TRP A 1 342 ? -21.843 1.173 2.669 1.00 94.12 342 TRP A O 1
ATOM 2636 N N . ARG A 1 343 ? -23.653 2.437 3.083 1.00 93.81 343 ARG A N 1
ATOM 2637 C CA . ARG A 1 343 ? -23.053 3.669 2.551 1.00 93.81 343 ARG A CA 1
ATOM 2638 C C . ARG A 1 343 ? -21.864 4.135 3.384 1.00 93.81 343 ARG A C 1
ATOM 2640 O O . ARG A 1 343 ? -20.893 4.609 2.796 1.00 93.81 343 ARG A O 1
ATOM 2647 N N . GLU A 1 344 ? -21.923 3.995 4.708 1.00 94.19 344 GLU A N 1
ATOM 2648 C CA . GLU A 1 344 ? -20.819 4.362 5.608 1.00 94.19 344 GLU A CA 1
ATOM 2649 C C . GLU A 1 344 ? -19.602 3.462 5.374 1.00 94.19 344 GLU A C 1
ATOM 2651 O O . GLU A 1 344 ? -18.521 3.959 5.050 1.00 94.19 344 GLU A O 1
ATOM 2656 N N . PHE A 1 345 ? -19.810 2.143 5.345 1.00 95.62 345 PHE A N 1
ATOM 2657 C CA . PHE A 1 345 ? -18.750 1.183 5.042 1.00 95.62 345 PHE A CA 1
ATOM 2658 C C . PHE A 1 345 ? -18.150 1.394 3.642 1.00 95.62 345 PHE A C 1
ATOM 2660 O O . PHE A 1 345 ? -16.932 1.385 3.460 1.00 95.62 345 PHE A O 1
ATOM 2667 N N . GLY A 1 346 ? -18.990 1.653 2.632 1.00 96.06 346 GLY A N 1
ATOM 2668 C CA . GLY A 1 346 ? -18.538 1.974 1.276 1.00 96.06 346 GLY A CA 1
ATOM 2669 C C . GLY A 1 346 ? -17.727 3.273 1.206 1.00 96.06 346 GLY A C 1
ATOM 2670 O O . GLY A 1 346 ? -16.744 3.355 0.464 1.00 96.06 346 GLY A O 1
ATOM 2671 N N . ARG A 1 347 ? -18.089 4.280 2.011 1.00 96.12 347 ARG A N 1
ATOM 2672 C CA . ARG A 1 347 ? -17.336 5.532 2.153 1.00 96.12 347 ARG A CA 1
ATOM 2673 C C . ARG A 1 347 ? -15.970 5.278 2.795 1.00 96.12 347 ARG A C 1
ATOM 2675 O O . ARG A 1 347 ? -14.971 5.761 2.258 1.00 96.12 347 ARG A O 1
ATOM 2682 N N . ALA A 1 348 ? -15.917 4.493 3.871 1.00 96.62 348 ALA A N 1
ATOM 2683 C CA . ALA A 1 348 ? -14.672 4.119 4.536 1.00 96.62 348 ALA A CA 1
ATOM 2684 C C . ALA A 1 348 ? -13.737 3.337 3.597 1.00 96.62 348 ALA A C 1
ATOM 2686 O O . ALA A 1 348 ? -12.570 3.701 3.442 1.00 96.62 348 ALA A O 1
ATOM 2687 N N . ALA A 1 349 ? -14.269 2.342 2.876 1.00 97.06 349 ALA A N 1
ATOM 2688 C CA . ALA A 1 349 ? -13.531 1.563 1.878 1.00 97.06 349 ALA A CA 1
ATOM 2689 C C . ALA A 1 349 ? -12.938 2.450 0.777 1.00 97.06 349 ALA A C 1
ATOM 2691 O O . ALA A 1 349 ? -11.773 2.295 0.400 1.00 97.06 349 ALA A O 1
ATOM 2692 N N . ARG A 1 350 ? -13.703 3.444 0.309 1.00 96.38 350 ARG A N 1
ATOM 2693 C CA . ARG A 1 350 ? -13.216 4.420 -0.667 1.00 96.38 350 ARG A CA 1
ATOM 2694 C C . ARG A 1 350 ? -12.058 5.248 -0.111 1.00 96.38 350 ARG A C 1
ATOM 2696 O O . ARG A 1 350 ? -11.013 5.299 -0.750 1.00 96.38 350 ARG A O 1
ATOM 2703 N N . TYR A 1 351 ? -12.215 5.889 1.046 1.00 96.81 351 TYR A N 1
ATOM 2704 C CA . TYR A 1 351 ? -11.166 6.758 1.594 1.00 96.81 351 TYR A CA 1
ATOM 2705 C C . TYR A 1 351 ? -9.898 5.990 1.956 1.00 96.81 351 TYR A C 1
ATOM 2707 O O . TYR A 1 351 ? -8.800 6.437 1.635 1.00 96.81 351 TYR A O 1
ATOM 2715 N N . LEU A 1 352 ? -10.037 4.806 2.553 1.00 96.75 352 LEU A N 1
ATOM 2716 C CA . LEU A 1 352 ? -8.883 4.004 2.932 1.00 96.75 352 LEU A CA 1
ATOM 2717 C C . LEU A 1 352 ? -8.093 3.537 1.702 1.00 96.75 352 LEU A C 1
ATOM 2719 O O . LEU A 1 352 ? -6.867 3.625 1.689 1.00 96.75 352 LEU A O 1
ATOM 2723 N N . SER A 1 353 ? -8.780 3.130 0.628 1.00 97.19 353 SER A N 1
ATOM 2724 C CA . SER A 1 353 ? -8.120 2.754 -0.630 1.00 97.19 353 SER A CA 1
ATOM 2725 C C . SER A 1 353 ? -7.327 3.905 -1.266 1.00 97.19 353 SER A C 1
ATOM 2727 O O . SER A 1 353 ? -6.247 3.676 -1.809 1.00 97.19 353 SER A O 1
ATOM 2729 N N . GLN A 1 354 ? -7.813 5.147 -1.138 1.00 96.56 354 GLN A N 1
ATOM 2730 C CA . GLN A 1 354 ? -7.131 6.346 -1.638 1.00 96.56 354 GLN A CA 1
ATOM 2731 C C . GLN A 1 354 ? -5.838 6.659 -0.883 1.00 96.56 354 GLN A C 1
ATOM 2733 O O . GLN A 1 354 ? -5.011 7.391 -1.411 1.00 96.56 354 GLN A O 1
ATOM 2738 N N . ILE A 1 355 ? -5.651 6.112 0.321 1.00 97.12 355 ILE A N 1
ATOM 2739 C CA . ILE A 1 355 ? -4.416 6.243 1.103 1.00 97.12 355 ILE A CA 1
ATOM 2740 C C . ILE A 1 355 ? -3.514 5.025 0.862 1.00 97.12 355 ILE A C 1
ATOM 2742 O O . ILE A 1 355 ? -2.331 5.181 0.560 1.00 97.12 355 ILE A O 1
ATOM 2746 N N . LEU A 1 356 ? -4.073 3.811 0.939 1.00 96.69 356 LEU A N 1
ATOM 2747 C CA . LEU A 1 356 ? -3.314 2.560 0.841 1.00 96.69 356 LEU A CA 1
ATOM 2748 C C . LEU A 1 356 ? -2.674 2.347 -0.535 1.00 96.69 356 LEU A C 1
ATOM 2750 O O . LEU A 1 356 ? -1.518 1.928 -0.605 1.00 96.69 356 LEU A O 1
ATOM 2754 N N . ILE A 1 357 ? -3.389 2.626 -1.632 1.00 97.50 357 ILE A N 1
ATOM 2755 C CA . ILE A 1 357 ? -2.851 2.405 -2.983 1.00 97.50 357 ILE A CA 1
ATOM 2756 C C . ILE A 1 357 ? -1.635 3.316 -3.245 1.00 97.50 357 ILE A C 1
ATOM 2758 O O . ILE A 1 357 ? -0.574 2.774 -3.551 1.00 97.50 357 ILE A O 1
ATOM 2762 N N . PRO A 1 358 ? -1.697 4.655 -3.084 1.00 97.69 358 PRO A N 1
ATOM 2763 C CA . PRO A 1 358 ? -0.516 5.485 -3.305 1.00 97.69 358 PRO A CA 1
ATOM 2764 C C . PRO A 1 358 ? 0.614 5.200 -2.314 1.00 97.69 358 PRO A C 1
ATOM 2766 O O . PRO A 1 358 ? 1.765 5.156 -2.736 1.00 97.69 358 PRO A O 1
ATOM 2769 N N . ALA A 1 359 ? 0.316 4.963 -1.029 1.00 96.94 359 ALA A N 1
ATOM 2770 C CA . ALA A 1 359 ? 1.350 4.653 -0.039 1.00 96.94 359 ALA A CA 1
ATOM 2771 C C . ALA A 1 359 ? 2.109 3.359 -0.384 1.00 96.94 359 ALA A C 1
ATOM 2773 O O . ALA A 1 359 ? 3.336 3.316 -0.305 1.00 96.94 359 ALA A O 1
ATOM 2774 N N . SER A 1 360 ? 1.391 2.320 -0.821 1.00 95.94 360 SER A N 1
ATOM 2775 C CA . SER A 1 360 ? 2.010 1.058 -1.241 1.00 95.94 360 SER A CA 1
ATOM 2776 C C . SER A 1 360 ? 2.799 1.206 -2.543 1.00 95.94 360 SER A C 1
ATOM 2778 O O . SER A 1 360 ? 3.943 0.767 -2.592 1.00 95.94 360 SER A O 1
ATOM 2780 N N . VAL A 1 361 ? 2.266 1.891 -3.561 1.00 95.31 361 VAL A N 1
ATOM 2781 C CA . VAL A 1 361 ? 2.995 2.174 -4.815 1.00 95.31 361 VAL A CA 1
ATOM 2782 C C . VAL A 1 361 ? 4.262 2.992 -4.560 1.00 95.31 361 VAL A C 1
ATOM 2784 O O . VAL A 1 361 ? 5.313 2.692 -5.125 1.00 95.31 361 VAL A O 1
ATOM 2787 N N . PHE A 1 362 ? 4.187 3.993 -3.679 1.00 96.31 362 PHE A N 1
ATOM 2788 C CA . PHE A 1 362 ? 5.348 4.774 -3.267 1.00 96.31 362 PHE A CA 1
ATOM 2789 C C . PHE A 1 362 ? 6.413 3.868 -2.644 1.00 96.31 362 PHE A C 1
ATOM 2791 O O . PHE A 1 362 ? 7.564 3.904 -3.065 1.00 96.31 362 PHE A O 1
ATOM 2798 N N . TYR A 1 363 ? 6.029 2.988 -1.716 1.00 94.25 363 TYR A N 1
ATOM 2799 C CA . TYR A 1 363 ? 6.956 2.027 -1.118 1.00 94.25 363 TYR A CA 1
ATOM 2800 C C . TYR A 1 363 ? 7.574 1.070 -2.154 1.00 94.25 363 TYR A C 1
ATOM 2802 O O . TYR A 1 363 ? 8.784 0.847 -2.126 1.00 94.25 363 TYR A O 1
ATOM 2810 N N . VAL A 1 364 ? 6.780 0.547 -3.103 1.00 92.06 364 VAL A N 1
ATOM 2811 C CA . VAL A 1 364 ? 7.278 -0.291 -4.215 1.00 92.06 364 VAL A CA 1
ATOM 2812 C C . VAL A 1 364 ? 8.372 0.439 -4.995 1.00 92.06 364 VAL A C 1
ATOM 2814 O O . VAL A 1 364 ? 9.399 -0.158 -5.303 1.00 92.06 364 VAL A O 1
ATOM 2817 N N . MET A 1 365 ? 8.185 1.730 -5.284 1.00 92.00 365 MET A N 1
ATOM 2818 C CA . MET A 1 365 ? 9.123 2.515 -6.093 1.00 92.00 365 MET A CA 1
ATOM 2819 C C . MET A 1 365 ? 10.523 2.624 -5.469 1.00 92.00 365 MET A C 1
ATOM 2821 O O . MET A 1 365 ? 11.506 2.686 -6.203 1.00 92.00 365 MET A O 1
ATOM 2825 N N . PHE A 1 366 ? 10.621 2.612 -4.136 1.00 92.06 366 PHE A N 1
ATOM 2826 C CA . PHE A 1 366 ? 11.895 2.706 -3.412 1.00 92.06 366 PHE A CA 1
ATOM 2827 C C . PHE A 1 366 ? 12.428 1.360 -2.916 1.00 92.06 366 PHE A C 1
ATOM 2829 O O . PHE A 1 366 ? 13.523 1.309 -2.358 1.00 92.06 366 PHE A O 1
ATOM 2836 N N . SER A 1 367 ? 11.685 0.268 -3.101 1.00 89.62 367 SER A N 1
ATOM 2837 C CA . SER A 1 367 ? 12.123 -1.048 -2.648 1.00 89.62 367 SER A CA 1
ATOM 2838 C C . SER A 1 367 ? 13.147 -1.640 -3.629 1.00 89.62 367 SER A C 1
ATOM 2840 O O . SER A 1 367 ? 12.794 -1.898 -4.784 1.00 89.62 367 SER A O 1
ATOM 2842 N N . PRO A 1 368 ? 14.396 -1.917 -3.201 1.00 86.25 368 PRO A N 1
ATOM 2843 C CA . PRO A 1 368 ? 15.445 -2.459 -4.070 1.00 86.25 368 PRO A CA 1
ATOM 2844 C C . PRO A 1 368 ? 15.283 -3.962 -4.377 1.00 86.25 368 PRO A C 1
ATOM 2846 O O . PRO A 1 368 ? 16.212 -4.585 -4.891 1.00 86.25 368 PRO A O 1
ATO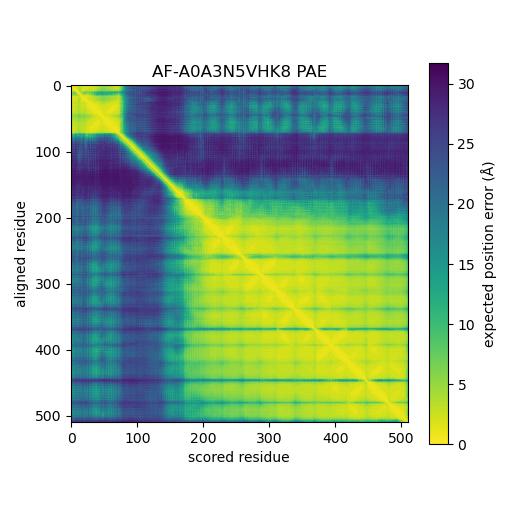M 2849 N N . ALA A 1 369 ? 14.136 -4.563 -4.046 1.00 78.81 369 ALA A N 1
ATOM 2850 C CA . ALA A 1 369 ? 13.927 -6.003 -4.125 1.00 78.81 369 ALA A CA 1
ATOM 2851 C C . ALA A 1 369 ? 14.041 -6.557 -5.562 1.00 78.81 369 ALA A C 1
ATOM 2853 O O . ALA A 1 369 ? 13.662 -5.914 -6.545 1.00 78.81 369 ALA A O 1
ATOM 2854 N N . ARG A 1 370 ? 14.588 -7.773 -5.663 1.00 79.31 370 ARG A N 1
ATOM 2855 C CA . ARG A 1 370 ? 14.579 -8.631 -6.854 1.00 79.31 370 ARG A CA 1
ATOM 2856 C C . ARG A 1 370 ? 13.945 -9.964 -6.428 1.00 79.31 370 ARG A C 1
ATOM 2858 O O . ARG A 1 370 ? 14.342 -10.459 -5.370 1.00 79.31 370 ARG A O 1
ATOM 2865 N N . PRO A 1 371 ? 13.036 -10.562 -7.221 1.00 86.50 371 PRO A N 1
ATOM 2866 C CA . PRO A 1 371 ? 12.685 -10.245 -8.613 1.00 86.50 371 PRO A CA 1
ATOM 2867 C C . PRO A 1 371 ? 11.647 -9.107 -8.794 1.00 86.50 371 PRO A C 1
ATOM 2869 O O . PRO A 1 371 ? 10.820 -8.863 -7.929 1.00 86.50 371 PRO A O 1
ATOM 2872 N N . PRO A 1 372 ? 11.604 -8.433 -9.961 1.00 91.69 372 PRO A N 1
ATOM 2873 C CA . PRO A 1 372 ? 10.697 -7.298 -10.215 1.00 91.69 372 PRO A CA 1
ATOM 2874 C C . PRO A 1 372 ? 9.207 -7.674 -10.374 1.00 91.69 372 PRO A C 1
ATOM 2876 O O . PRO A 1 372 ? 8.377 -6.812 -10.678 1.00 91.69 372 PRO A O 1
ATOM 2879 N N . ILE A 1 373 ? 8.851 -8.950 -10.186 1.00 95.25 373 ILE A N 1
ATOM 2880 C CA . ILE A 1 373 ? 7.484 -9.467 -10.359 1.00 95.25 373 ILE A CA 1
ATOM 2881 C C . ILE A 1 373 ? 6.539 -8.826 -9.339 1.00 95.25 373 ILE A C 1
ATOM 2883 O O . ILE A 1 373 ? 5.431 -8.420 -9.699 1.00 95.25 373 ILE A O 1
ATOM 2887 N N . GLY A 1 374 ? 6.982 -8.682 -8.086 1.00 93.75 374 GLY A N 1
ATOM 2888 C CA . GLY A 1 374 ? 6.194 -8.017 -7.051 1.00 93.75 374 GLY A CA 1
ATOM 2889 C C . GLY A 1 374 ? 5.863 -6.570 -7.418 1.00 93.75 374 GLY A C 1
ATOM 2890 O O . GLY A 1 374 ? 4.711 -6.153 -7.324 1.00 93.75 374 GLY A O 1
ATOM 2891 N N . HIS A 1 375 ? 6.835 -5.809 -7.929 1.00 94.88 375 HIS A N 1
ATOM 2892 C CA . HIS A 1 375 ? 6.606 -4.431 -8.371 1.00 94.88 375 HIS A CA 1
ATOM 2893 C C . HIS A 1 375 ? 5.592 -4.363 -9.512 1.00 94.88 375 HIS A C 1
ATOM 2895 O O . HIS A 1 375 ? 4.650 -3.573 -9.440 1.00 94.88 375 HIS A O 1
ATOM 2901 N N . MET A 1 376 ? 5.735 -5.227 -10.524 1.00 96.62 376 MET A N 1
ATOM 2902 C CA . MET A 1 376 ? 4.798 -5.310 -11.648 1.00 96.62 376 MET A CA 1
ATOM 2903 C C . MET A 1 376 ? 3.361 -5.553 -11.165 1.00 96.62 376 MET A C 1
ATOM 2905 O O . MET A 1 376 ? 2.451 -4.822 -11.554 1.00 96.62 376 MET A O 1
ATOM 2909 N N . LEU A 1 377 ? 3.153 -6.540 -10.287 1.00 96.88 377 LEU A N 1
ATOM 2910 C CA . LEU A 1 377 ? 1.826 -6.858 -9.750 1.00 96.88 377 LEU A CA 1
ATOM 2911 C C . LEU A 1 377 ? 1.272 -5.748 -8.850 1.00 96.88 377 LEU A C 1
ATOM 2913 O O . LEU A 1 377 ? 0.077 -5.461 -8.903 1.00 96.88 377 LEU A O 1
ATOM 2917 N N . GLY A 1 378 ? 2.124 -5.086 -8.064 1.00 96.25 378 GLY A N 1
ATOM 2918 C CA . GLY A 1 378 ? 1.732 -3.930 -7.258 1.00 96.25 378 GLY A CA 1
ATOM 2919 C C . GLY A 1 378 ? 1.185 -2.798 -8.131 1.00 96.25 378 GLY A C 1
ATOM 2920 O O . GLY A 1 378 ? 0.078 -2.310 -7.900 1.00 96.25 378 GLY A O 1
ATOM 2921 N N . PHE A 1 379 ? 1.907 -2.435 -9.194 1.00 97.56 379 PHE A N 1
ATOM 2922 C CA . PHE A 1 379 ? 1.447 -1.432 -10.157 1.00 97.56 379 PHE A CA 1
ATOM 2923 C C . PHE A 1 379 ? 0.188 -1.870 -10.920 1.00 97.56 379 PHE A C 1
ATOM 2925 O O . PHE A 1 379 ? -0.700 -1.042 -11.136 1.00 97.56 379 PHE A O 1
ATOM 2932 N N . LEU A 1 380 ? 0.054 -3.158 -11.252 1.00 97.75 380 LEU A N 1
ATOM 2933 C CA . LEU A 1 380 ? -1.140 -3.690 -11.908 1.00 97.75 380 LEU A CA 1
ATOM 2934 C C . LEU A 1 380 ? -2.381 -3.561 -11.012 1.00 97.75 380 LEU A C 1
ATOM 2936 O O . LEU A 1 380 ? -3.422 -3.075 -11.458 1.00 97.75 380 LEU A O 1
ATOM 2940 N N . PHE A 1 381 ? -2.281 -3.937 -9.734 1.00 97.94 381 PHE A N 1
ATOM 2941 C CA . PHE A 1 381 ? -3.390 -3.766 -8.792 1.00 97.94 381 PHE A CA 1
ATOM 2942 C C . PHE A 1 381 ? -3.717 -2.292 -8.552 1.00 97.94 381 PHE A C 1
ATOM 2944 O O . PHE A 1 381 ? -4.895 -1.939 -8.472 1.00 97.94 381 PHE A O 1
ATOM 2951 N N . ALA A 1 382 ? -2.709 -1.415 -8.507 1.00 97.88 382 ALA A N 1
ATOM 2952 C CA . ALA A 1 382 ? -2.933 0.025 -8.433 1.00 97.88 382 ALA A CA 1
ATOM 2953 C C . ALA A 1 382 ? -3.675 0.552 -9.671 1.00 97.88 382 ALA A C 1
ATOM 2955 O O . ALA A 1 382 ? -4.646 1.294 -9.527 1.00 97.88 382 ALA A O 1
ATOM 2956 N N . MET A 1 383 ? -3.276 0.125 -10.875 1.00 97.88 383 MET A N 1
ATOM 2957 C CA . MET A 1 383 ? -3.954 0.457 -12.131 1.00 97.88 383 MET A CA 1
ATOM 2958 C C . MET A 1 383 ? -5.424 0.034 -12.082 1.00 97.88 383 MET A C 1
ATOM 2960 O O . MET A 1 383 ? -6.302 0.843 -12.379 1.00 97.88 383 MET A O 1
ATOM 2964 N N . MET A 1 384 ? -5.708 -1.200 -11.652 1.00 97.69 384 MET A N 1
ATOM 2965 C CA . MET A 1 384 ? -7.078 -1.698 -11.507 1.00 97.69 384 MET A CA 1
ATOM 2966 C C . MET A 1 384 ? -7.879 -0.882 -10.484 1.00 97.69 384 MET A C 1
ATOM 2968 O O . MET A 1 384 ? -8.999 -0.468 -10.780 1.00 97.69 384 MET A O 1
ATOM 2972 N N . GLY A 1 385 ? -7.308 -0.603 -9.309 1.00 96.75 385 GLY A N 1
ATOM 2973 C CA . GLY A 1 385 ? -7.966 0.187 -8.266 1.00 96.75 385 GLY A CA 1
ATOM 2974 C C . GLY A 1 385 ? -8.284 1.616 -8.717 1.00 96.75 385 GLY A C 1
ATOM 2975 O O . GLY A 1 385 ? -9.414 2.081 -8.560 1.00 96.75 385 GLY A O 1
ATOM 2976 N N . TYR A 1 386 ? -7.329 2.304 -9.349 1.00 97.81 386 TYR A N 1
ATOM 2977 C CA . TYR A 1 386 ? -7.552 3.651 -9.879 1.00 97.81 386 TYR A CA 1
ATOM 2978 C C . TYR A 1 386 ? -8.515 3.674 -11.064 1.00 97.81 386 TYR A C 1
ATOM 2980 O O . TYR A 1 386 ? -9.310 4.604 -11.168 1.00 97.81 386 TYR A O 1
ATOM 2988 N N . PHE A 1 387 ? -8.507 2.651 -11.923 1.00 97.00 387 PHE A N 1
ATOM 2989 C CA . PHE A 1 387 ? -9.484 2.525 -13.003 1.00 97.00 387 PHE A CA 1
ATOM 2990 C C . PHE A 1 387 ? -10.910 2.376 -12.454 1.00 97.00 387 PHE A C 1
ATOM 2992 O O . PHE A 1 387 ? -11.825 3.073 -12.891 1.00 97.00 387 PHE A O 1
ATOM 2999 N N . VAL A 1 388 ? -11.094 1.522 -11.443 1.00 96.50 388 VAL A N 1
ATOM 3000 C CA . VAL A 1 388 ? -12.376 1.325 -10.748 1.00 96.50 388 VAL A CA 1
ATOM 3001 C C . VAL A 1 388 ? -12.836 2.616 -10.058 1.00 96.50 388 VAL A C 1
ATOM 3003 O O . VAL A 1 388 ? -14.018 2.964 -10.143 1.00 96.50 388 VAL A O 1
ATOM 3006 N N . LEU A 1 389 ? -11.916 3.350 -9.421 1.00 95.44 389 LEU A N 1
ATOM 3007 C CA . LEU A 1 389 ? -12.193 4.658 -8.819 1.00 95.44 389 LEU A CA 1
ATOM 3008 C C . LEU A 1 389 ? -12.576 5.704 -9.863 1.00 95.44 389 LEU A C 1
ATOM 3010 O O . LEU A 1 389 ? -13.558 6.406 -9.649 1.00 95.44 389 LEU A O 1
ATOM 3014 N N . ALA A 1 390 ? -11.851 5.791 -10.979 1.00 95.25 390 ALA A N 1
ATOM 3015 C CA . ALA A 1 390 ? -12.177 6.702 -12.069 1.00 95.25 390 ALA A CA 1
ATOM 3016 C C . ALA A 1 390 ? -13.578 6.401 -12.611 1.00 95.25 390 ALA A C 1
ATOM 3018 O O . ALA A 1 390 ? -14.404 7.303 -12.687 1.00 95.25 390 ALA A O 1
ATOM 3019 N N . TRP A 1 391 ? -13.878 5.127 -12.881 1.00 94.75 391 TRP A N 1
ATOM 3020 C CA . TRP A 1 391 ? -15.170 4.693 -13.415 1.00 94.75 391 TRP A CA 1
ATOM 3021 C C . TRP A 1 391 ? -16.364 5.095 -12.537 1.00 94.75 391 TRP A C 1
ATOM 3023 O O . TRP A 1 391 ? -17.416 5.466 -13.050 1.00 94.75 391 TRP A O 1
ATOM 3033 N N . GLN A 1 392 ? -16.225 5.017 -11.213 1.00 94.12 392 GLN A N 1
ATOM 3034 C CA . GLN A 1 392 ? -17.318 5.336 -10.284 1.00 94.12 392 GLN A CA 1
ATOM 3035 C C . GLN A 1 392 ? -17.358 6.787 -9.837 1.00 94.12 392 GLN A C 1
ATOM 3037 O O . GLN A 1 392 ? -18.432 7.336 -9.597 1.00 94.12 392 GLN A O 1
ATOM 3042 N N . PHE A 1 393 ? -16.188 7.387 -9.658 1.00 90.56 393 PHE A N 1
ATOM 3043 C CA . PHE A 1 393 ? -16.016 8.731 -9.143 1.00 90.56 393 PHE A CA 1
ATOM 3044 C C . PHE A 1 393 ? -15.238 9.500 -10.196 1.00 90.56 393 PHE A C 1
ATOM 3046 O O . PHE A 1 393 ? -14.006 9.484 -10.161 1.00 90.56 393 PHE A O 1
ATOM 3053 N N . PRO A 1 394 ? -15.937 10.149 -11.140 1.00 90.25 394 PRO A N 1
ATOM 3054 C CA . PRO A 1 394 ? -15.324 10.676 -12.343 1.00 90.25 394 PRO A CA 1
ATOM 3055 C C . PRO A 1 394 ? -14.484 11.932 -12.089 1.00 90.25 394 PRO A C 1
ATOM 3057 O O . PRO A 1 394 ? -14.814 13.042 -12.500 1.00 90.25 394 PRO A O 1
ATOM 3060 N N . THR A 1 395 ? -13.359 11.749 -11.406 1.00 94.50 395 THR A N 1
ATOM 3061 C CA . THR A 1 395 ? -12.339 12.760 -11.182 1.00 94.50 395 THR A CA 1
ATOM 3062 C C . THR A 1 395 ? -11.162 12.472 -12.103 1.00 94.50 395 THR A C 1
ATOM 3064 O O . THR A 1 395 ? -10.731 11.332 -12.287 1.00 94.50 395 THR A O 1
ATOM 3067 N N . ILE A 1 396 ? -10.632 13.531 -12.707 1.00 95.62 396 ILE A N 1
ATOM 3068 C CA . ILE A 1 396 ? -9.524 13.422 -13.660 1.00 95.62 396 ILE A CA 1
ATOM 3069 C C . ILE A 1 396 ? -8.242 12.880 -13.003 1.00 95.62 396 ILE A C 1
ATOM 3071 O O . ILE A 1 396 ? -7.451 12.204 -13.655 1.00 95.62 396 ILE A O 1
ATOM 3075 N N . ILE A 1 397 ? -8.063 13.117 -11.698 1.00 96.81 397 ILE A N 1
ATOM 3076 C CA . ILE A 1 397 ? -6.890 12.672 -10.933 1.00 96.81 397 ILE A CA 1
ATOM 3077 C C . ILE A 1 397 ? -6.776 11.142 -10.944 1.00 96.81 397 ILE A C 1
ATOM 3079 O O . ILE A 1 397 ? -5.683 10.622 -11.148 1.00 96.81 397 ILE A O 1
ATOM 3083 N N . PHE A 1 398 ? -7.887 10.409 -10.796 1.00 96.44 398 PHE A N 1
ATOM 3084 C CA . PHE A 1 398 ? -7.850 8.942 -10.815 1.00 96.44 398 PHE A CA 1
ATOM 3085 C C . PHE A 1 398 ? -7.508 8.377 -12.193 1.00 96.44 398 PHE A C 1
ATOM 3087 O O . PHE A 1 398 ? -6.849 7.346 -12.272 1.00 96.44 398 PHE A O 1
ATOM 3094 N N . VAL A 1 399 ? -7.876 9.068 -13.276 1.00 96.88 399 VAL A N 1
ATOM 3095 C CA . VAL A 1 399 ? -7.470 8.663 -14.630 1.00 96.88 399 VAL A CA 1
ATOM 3096 C C . VAL A 1 399 ? -5.966 8.812 -14.808 1.00 96.88 399 VAL A C 1
ATOM 3098 O O . VAL A 1 399 ? -5.318 7.868 -15.247 1.00 96.88 399 VAL A O 1
ATOM 3101 N N . TYR A 1 400 ? -5.387 9.947 -14.406 1.00 97.62 400 TYR A N 1
ATOM 3102 C CA . TYR A 1 400 ? -3.933 10.118 -14.450 1.00 97.62 400 TYR A CA 1
ATOM 3103 C C . TYR A 1 400 ? -3.201 9.111 -13.560 1.00 97.62 400 TYR A C 1
ATOM 3105 O O . TYR A 1 400 ? -2.183 8.567 -13.977 1.00 97.62 400 TYR A O 1
ATOM 3113 N N . ALA A 1 401 ? -3.729 8.814 -12.370 1.00 97.50 401 ALA A N 1
ATOM 3114 C CA . ALA A 1 401 ? -3.155 7.804 -11.486 1.00 97.50 401 ALA A CA 1
ATOM 3115 C C . ALA A 1 401 ? -3.213 6.394 -12.103 1.00 97.50 401 ALA A C 1
ATOM 3117 O O . ALA A 1 401 ? -2.227 5.663 -12.036 1.00 97.50 401 ALA A O 1
ATOM 3118 N N . ALA A 1 402 ? -4.321 6.029 -12.760 1.00 97.69 402 ALA A N 1
ATOM 3119 C CA . ALA A 1 402 ? -4.448 4.760 -13.476 1.00 97.69 402 ALA A CA 1
ATOM 3120 C C . ALA A 1 402 ? -3.458 4.664 -14.647 1.00 97.69 402 ALA A C 1
ATOM 3122 O O . ALA A 1 402 ? -2.790 3.644 -14.785 1.00 97.69 402 ALA A O 1
ATOM 3123 N N . LEU A 1 403 ? -3.324 5.734 -15.440 1.00 97.75 403 LEU A N 1
ATOM 3124 C CA . LEU A 1 403 ? -2.387 5.804 -16.568 1.00 97.75 403 LEU A CA 1
ATOM 3125 C C . LEU A 1 403 ? -0.919 5.787 -16.119 1.00 97.75 403 LEU A C 1
ATOM 3127 O O . LEU A 1 403 ? -0.075 5.149 -16.743 1.00 97.75 403 LEU A O 1
ATOM 3131 N N . GLY A 1 404 ? -0.598 6.464 -15.017 1.00 97.06 404 GLY A N 1
ATOM 3132 C CA . GLY A 1 404 ? 0.727 6.390 -14.403 1.00 97.06 404 GLY A CA 1
ATOM 3133 C C . GLY A 1 404 ? 1.029 4.980 -13.893 1.00 97.06 404 GLY A C 1
ATOM 3134 O O . GLY A 1 404 ? 2.114 4.449 -14.130 1.00 97.06 404 GLY A O 1
ATOM 3135 N N . ALA A 1 405 ? 0.048 4.336 -13.254 1.00 97.56 405 ALA A N 1
ATOM 3136 C CA . ALA A 1 405 ? 0.200 2.976 -12.757 1.00 97.56 405 ALA A CA 1
ATOM 3137 C C . ALA A 1 405 ? 0.339 1.937 -13.885 1.00 97.56 405 ALA A C 1
ATOM 3139 O O . ALA A 1 405 ? 1.126 0.999 -13.752 1.00 97.56 405 ALA A O 1
ATOM 3140 N N . SER A 1 406 ? -0.350 2.109 -15.019 1.00 98.00 406 SER A N 1
ATOM 3141 C CA . SER A 1 406 ? -0.172 1.243 -16.193 1.00 98.00 406 SER A CA 1
ATOM 3142 C C . SER A 1 406 ? 1.203 1.413 -16.838 1.00 98.00 406 SER A C 1
ATOM 3144 O O . SER A 1 406 ? 1.808 0.412 -17.211 1.00 98.00 406 SER A O 1
ATOM 3146 N N . ILE A 1 407 ? 1.751 2.636 -16.898 1.00 97.50 407 ILE A N 1
ATOM 3147 C CA . ILE A 1 407 ? 3.147 2.856 -17.325 1.00 97.50 407 ILE A CA 1
ATOM 3148 C C . ILE A 1 407 ? 4.105 2.102 -16.397 1.00 97.50 407 ILE A C 1
ATOM 3150 O O . ILE A 1 407 ? 4.942 1.343 -16.878 1.00 97.50 407 ILE A O 1
ATOM 3154 N N . GLY A 1 408 ? 3.946 2.249 -15.075 1.00 96.88 408 GLY A N 1
ATOM 3155 C CA . GLY A 1 408 ? 4.746 1.507 -14.096 1.00 96.88 408 GLY A CA 1
ATOM 3156 C C . GLY A 1 408 ? 4.645 -0.009 -14.288 1.00 96.88 408 GLY A C 1
ATOM 3157 O O . GLY A 1 408 ? 5.664 -0.695 -14.317 1.00 96.88 408 GLY A O 1
ATOM 3158 N N . THR A 1 409 ? 3.435 -0.525 -14.518 1.00 97.62 409 THR A N 1
ATOM 3159 C CA . THR A 1 409 ? 3.194 -1.953 -14.787 1.00 97.62 409 THR A CA 1
ATOM 3160 C C . THR A 1 409 ? 3.992 -2.433 -15.997 1.00 97.62 409 THR A C 1
ATOM 3162 O O . THR A 1 409 ? 4.690 -3.438 -15.902 1.00 97.62 409 THR A O 1
ATOM 3165 N N . VAL A 1 410 ? 3.935 -1.701 -17.117 1.00 97.88 410 VAL A N 1
ATOM 3166 C CA . VAL A 1 410 ? 4.671 -2.049 -18.341 1.00 97.88 410 VAL A CA 1
ATOM 3167 C C . VAL A 1 410 ? 6.180 -1.985 -18.106 1.00 97.88 410 VAL A C 1
ATOM 3169 O O . VAL A 1 410 ? 6.877 -2.931 -18.448 1.00 97.88 410 VAL A O 1
ATOM 3172 N N . VAL A 1 411 ? 6.693 -0.934 -17.461 1.00 96.62 411 VAL A N 1
ATOM 3173 C CA . VAL A 1 411 ? 8.132 -0.792 -17.167 1.00 96.62 411 VAL A CA 1
ATOM 3174 C C . VAL A 1 411 ? 8.662 -1.968 -16.342 1.00 96.62 411 VAL A C 1
ATOM 3176 O O . VAL A 1 411 ? 9.709 -2.530 -16.666 1.00 96.62 411 VAL A O 1
ATOM 3179 N N . TYR A 1 412 ? 7.942 -2.376 -15.294 1.00 96.50 412 TYR A N 1
ATOM 3180 C CA . TYR A 1 412 ? 8.345 -3.533 -14.495 1.00 96.50 412 TYR A CA 1
ATOM 3181 C C . TYR A 1 412 ? 8.126 -4.860 -15.230 1.00 96.50 412 TYR A C 1
ATOM 3183 O O . TYR A 1 412 ? 8.936 -5.762 -15.048 1.00 96.50 412 TYR A O 1
ATOM 3191 N N . ALA A 1 413 ? 7.124 -4.978 -16.106 1.00 97.25 413 ALA A N 1
ATOM 3192 C CA . ALA A 1 413 ? 6.950 -6.155 -16.959 1.00 97.25 413 ALA A CA 1
ATOM 3193 C C . ALA A 1 413 ? 8.127 -6.348 -17.929 1.00 97.25 413 ALA A C 1
ATOM 3195 O O . ALA A 1 413 ? 8.618 -7.464 -18.080 1.00 97.25 413 ALA A O 1
ATOM 3196 N N . LEU A 1 414 ? 8.638 -5.265 -18.525 1.00 96.62 414 LEU A N 1
ATOM 3197 C CA . LEU A 1 414 ? 9.844 -5.315 -19.360 1.00 96.62 414 LEU A CA 1
ATOM 3198 C C . LEU A 1 414 ? 11.069 -5.750 -18.555 1.00 96.62 414 LEU A C 1
ATOM 3200 O O . LEU A 1 414 ? 11.876 -6.535 -19.043 1.00 96.62 414 LEU A O 1
ATOM 3204 N N . ARG A 1 415 ? 11.162 -5.300 -17.298 1.00 95.44 415 ARG A N 1
ATOM 3205 C CA . ARG A 1 415 ? 12.227 -5.715 -16.381 1.00 95.44 415 ARG A CA 1
ATOM 3206 C C . ARG A 1 415 ? 12.116 -7.186 -15.978 1.00 95.44 415 ARG A C 1
ATOM 3208 O O . ARG A 1 415 ? 13.139 -7.825 -15.795 1.00 95.44 415 ARG A O 1
ATOM 3215 N N . VAL A 1 416 ? 10.901 -7.716 -15.820 1.00 95.56 416 VAL A N 1
ATOM 3216 C CA . VAL A 1 416 ? 10.660 -9.153 -15.581 1.00 95.56 416 VAL A CA 1
ATOM 3217 C C . VAL A 1 416 ? 11.050 -9.984 -16.802 1.00 95.56 416 VAL A C 1
ATOM 3219 O O . VAL A 1 416 ? 11.565 -11.082 -16.643 1.00 95.56 416 VAL A 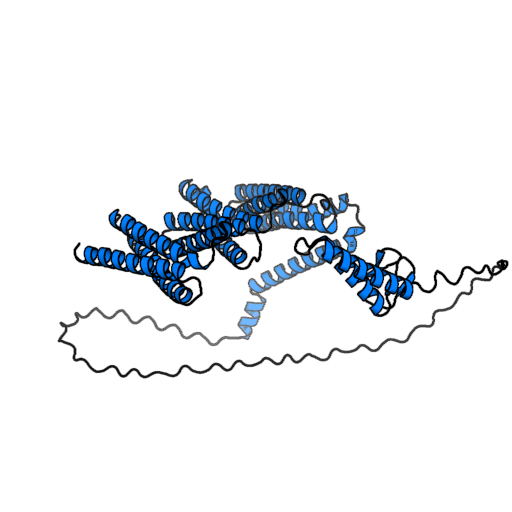O 1
ATOM 3222 N N . ALA A 1 417 ? 10.825 -9.465 -18.009 1.00 96.62 417 ALA A N 1
ATOM 3223 C CA . ALA A 1 417 ? 11.215 -10.114 -19.258 1.00 96.62 417 ALA A CA 1
ATOM 3224 C C . ALA A 1 417 ? 12.720 -9.992 -19.575 1.00 96.62 417 ALA A C 1
ATOM 3226 O O . ALA A 1 417 ? 13.126 -10.361 -20.676 1.00 96.62 417 ALA A O 1
ATOM 3227 N N . ASP A 1 418 ? 13.517 -9.428 -18.656 1.00 95.88 418 ASP A N 1
ATOM 3228 C CA . ASP A 1 418 ? 14.935 -9.100 -18.841 1.00 95.88 418 ASP A CA 1
ATOM 3229 C C . ASP A 1 418 ? 15.210 -8.343 -20.152 1.00 95.88 418 ASP A C 1
ATOM 3231 O O . ASP A 1 418 ? 16.265 -8.481 -20.779 1.00 95.88 418 ASP A O 1
ATOM 3235 N N . LEU A 1 419 ? 14.246 -7.521 -20.588 1.00 96.44 419 LEU A N 1
ATOM 3236 C CA . LEU A 1 419 ? 14.390 -6.775 -21.824 1.00 96.44 419 LEU A CA 1
ATOM 3237 C C . LEU A 1 419 ? 15.424 -5.658 -21.614 1.00 96.44 419 LEU A C 1
ATOM 3239 O O . LEU A 1 419 ? 15.315 -4.901 -20.643 1.00 96.44 419 LEU A O 1
ATOM 3243 N N . PRO A 1 420 ? 16.410 -5.508 -22.514 1.00 95.94 420 PRO A N 1
ATOM 3244 C CA . PRO A 1 420 ? 17.393 -4.443 -22.400 1.00 95.94 420 PRO A CA 1
ATOM 3245 C C . PRO A 1 420 ? 16.725 -3.062 -22.366 1.00 95.94 420 PRO A C 1
ATOM 3247 O O . PRO A 1 420 ? 15.739 -2.820 -23.071 1.00 95.94 420 PRO A O 1
ATOM 3250 N N . ILE A 1 421 ? 17.268 -2.147 -21.554 1.00 96.00 421 ILE A N 1
ATOM 3251 C CA . ILE A 1 421 ? 16.661 -0.831 -21.284 1.00 96.00 421 ILE A CA 1
ATOM 3252 C C . ILE A 1 421 ? 16.461 0.006 -22.555 1.00 96.00 421 ILE A C 1
ATOM 3254 O O . ILE A 1 421 ? 15.597 0.877 -22.606 1.00 96.00 421 ILE A O 1
ATOM 3258 N N . GLU A 1 422 ? 17.213 -0.292 -23.611 1.00 95.25 422 GLU A N 1
ATOM 3259 C CA . GLU A 1 422 ? 17.144 0.428 -24.880 1.00 95.25 422 GLU A CA 1
ATOM 3260 C C . GLU A 1 422 ? 15.827 0.180 -25.621 1.00 95.25 422 GLU A C 1
ATOM 3262 O O . GLU A 1 422 ? 15.377 1.028 -26.386 1.00 95.25 422 GLU A O 1
ATOM 3267 N N . TRP A 1 423 ? 15.159 -0.944 -25.353 1.00 96.75 423 TRP A N 1
ATOM 3268 C CA . TRP A 1 423 ? 13.855 -1.258 -25.938 1.00 96.75 423 TRP A CA 1
ATOM 3269 C C . TRP A 1 423 ? 12.684 -0.582 -25.215 1.00 96.75 423 TRP A C 1
ATOM 3271 O O . TRP A 1 423 ? 11.552 -0.622 -25.704 1.00 96.75 423 TRP A O 1
ATOM 3281 N N . TYR A 1 424 ? 12.920 0.071 -24.072 1.00 96.88 424 TYR A N 1
ATOM 3282 C CA . TYR A 1 424 ? 11.849 0.687 -23.281 1.00 96.88 424 TYR A CA 1
ATOM 3283 C C . TYR A 1 424 ? 11.185 1.844 -24.038 1.00 96.88 424 TYR A C 1
ATOM 3285 O O . TYR A 1 424 ? 9.975 2.039 -23.932 1.00 96.88 424 TYR A O 1
ATOM 3293 N N . SER A 1 425 ? 11.951 2.579 -24.846 1.00 96.06 425 SER A N 1
ATOM 3294 C CA . SER A 1 425 ? 11.459 3.667 -25.702 1.00 96.06 425 SER A CA 1
ATOM 3295 C C . SER A 1 425 ? 10.528 3.156 -26.814 1.00 96.06 425 SER A C 1
ATOM 3297 O O . SER A 1 425 ? 9.477 3.746 -27.074 1.00 96.06 425 SER A O 1
ATOM 3299 N N . THR A 1 426 ? 10.859 2.009 -27.413 1.00 96.75 426 THR A N 1
ATOM 3300 C CA . THR A 1 426 ? 10.033 1.336 -28.430 1.00 96.75 426 THR A CA 1
ATOM 3301 C C . THR A 1 426 ? 8.690 0.918 -27.833 1.00 96.75 426 THR A C 1
ATOM 3303 O O . THR A 1 426 ? 7.634 1.268 -28.359 1.00 96.75 426 THR A O 1
ATOM 3306 N N . VAL A 1 427 ? 8.712 0.234 -26.684 1.00 97.56 427 VAL A N 1
ATOM 3307 C CA . VAL A 1 427 ? 7.483 -0.194 -25.996 1.00 97.56 427 VAL A CA 1
ATOM 3308 C C . VAL A 1 427 ? 6.673 1.005 -25.502 1.00 97.56 427 VAL A C 1
ATOM 3310 O O . VAL A 1 427 ? 5.446 1.000 -25.599 1.00 97.56 427 VAL A O 1
ATOM 3313 N N . GLY A 1 428 ? 7.340 2.059 -25.029 1.00 97.12 428 GLY A N 1
ATOM 3314 C CA . GLY A 1 428 ? 6.691 3.309 -24.646 1.00 97.12 428 GLY A CA 1
ATOM 3315 C C . GLY A 1 428 ? 5.942 3.974 -25.805 1.00 97.12 428 GLY A C 1
ATOM 3316 O O . GLY A 1 428 ? 4.853 4.497 -25.579 1.00 97.12 428 GLY A O 1
ATOM 3317 N N . SER A 1 429 ? 6.476 3.909 -27.031 1.00 96.94 429 SER A N 1
ATOM 3318 C CA . SER A 1 429 ? 5.817 4.448 -28.234 1.00 96.94 429 SER A CA 1
ATOM 3319 C C . SER A 1 429 ? 4.547 3.651 -28.555 1.00 96.94 429 SER A C 1
ATOM 3321 O O . SER A 1 429 ? 3.454 4.206 -28.640 1.00 96.94 429 SER A O 1
ATOM 3323 N N . VAL A 1 430 ? 4.643 2.315 -28.560 1.00 97.75 430 VAL A N 1
ATOM 3324 C CA . VAL A 1 430 ? 3.474 1.429 -28.741 1.00 97.75 430 VAL A CA 1
ATOM 3325 C C . VAL A 1 430 ? 2.395 1.689 -27.679 1.00 97.75 430 VAL A C 1
ATOM 3327 O O . VAL A 1 430 ? 1.203 1.748 -27.994 1.00 97.75 430 VAL A O 1
ATOM 3330 N N . LEU A 1 431 ? 2.796 1.882 -26.418 1.00 97.38 431 LEU A N 1
ATOM 3331 C CA . LEU A 1 431 ? 1.875 2.203 -25.327 1.00 97.38 431 LEU A CA 1
ATOM 3332 C C . LEU A 1 431 ? 1.216 3.579 -25.513 1.00 97.38 431 LEU A C 1
ATOM 3334 O O . LEU A 1 431 ? 0.022 3.733 -25.251 1.00 97.38 431 LEU A O 1
ATOM 3338 N N . ALA A 1 432 ? 1.966 4.573 -25.993 1.00 97.50 432 ALA A N 1
ATOM 3339 C CA . ALA A 1 432 ? 1.439 5.899 -26.284 1.00 97.50 432 ALA A CA 1
ATOM 3340 C C . ALA A 1 432 ? 0.376 5.863 -27.389 1.00 97.50 432 ALA A C 1
ATOM 3342 O O . ALA A 1 432 ? -0.713 6.422 -27.214 1.00 97.50 432 ALA A O 1
ATOM 3343 N N . LEU A 1 433 ? 0.651 5.141 -28.481 1.00 97.19 433 LEU A N 1
ATOM 3344 C CA . LEU A 1 433 ? -0.309 4.906 -29.556 1.00 97.19 433 LEU A CA 1
ATOM 3345 C C . LEU A 1 433 ? -1.583 4.244 -29.025 1.00 97.19 433 LEU A C 1
ATOM 3347 O O . LEU A 1 433 ? -2.691 4.681 -29.348 1.00 97.19 433 LEU A O 1
ATOM 3351 N N . ALA A 1 434 ? -1.445 3.235 -28.160 1.00 97.62 434 ALA A N 1
ATOM 3352 C CA . ALA A 1 434 ? -2.584 2.579 -27.531 1.00 97.62 434 ALA A CA 1
ATOM 3353 C C . ALA A 1 434 ? -3.451 3.572 -26.734 1.00 97.62 434 ALA A C 1
ATOM 3355 O O . ALA A 1 434 ? -4.675 3.560 -26.883 1.00 97.62 434 ALA A O 1
ATOM 3356 N N . TYR A 1 435 ? -2.855 4.480 -25.951 1.00 97.50 435 TYR A N 1
ATOM 3357 C CA . TYR A 1 435 ? -3.613 5.506 -25.219 1.00 97.50 435 TYR A CA 1
ATOM 3358 C C . TYR A 1 435 ? -4.365 6.468 -26.140 1.00 97.50 435 TYR A C 1
ATOM 3360 O O . TYR A 1 435 ? -5.535 6.760 -25.882 1.00 97.50 435 TYR A O 1
ATOM 3368 N N . ILE A 1 436 ? -3.744 6.914 -27.233 1.00 96.75 436 ILE A N 1
ATOM 3369 C CA . ILE A 1 436 ? -4.388 7.799 -28.214 1.00 96.75 436 ILE A CA 1
ATOM 3370 C C . ILE A 1 436 ? -5.549 7.078 -28.908 1.00 96.75 436 ILE A C 1
ATOM 3372 O O . ILE A 1 436 ? -6.646 7.628 -29.010 1.00 96.75 436 ILE A O 1
ATOM 3376 N N . LEU A 1 437 ? -5.356 5.826 -29.333 1.00 96.38 437 LEU A N 1
ATOM 3377 C CA . LEU A 1 437 ? -6.407 5.027 -29.970 1.00 96.38 437 LEU A CA 1
ATOM 3378 C C . LEU A 1 437 ? -7.584 4.760 -29.023 1.00 96.38 437 LEU A C 1
ATOM 3380 O O . LEU A 1 437 ? -8.742 4.852 -29.441 1.00 96.38 437 LEU A O 1
ATOM 3384 N N . VAL A 1 438 ? -7.314 4.484 -27.743 1.00 96.25 438 VAL A N 1
ATOM 3385 C CA . VAL A 1 438 ? -8.356 4.352 -26.714 1.00 96.25 438 VAL A CA 1
ATOM 3386 C C . VAL A 1 438 ? -9.081 5.683 -26.509 1.00 96.25 438 VAL A C 1
ATOM 3388 O O . VAL A 1 438 ? -10.311 5.694 -26.503 1.00 96.25 438 VAL A O 1
ATOM 3391 N N . GLY A 1 439 ? -8.362 6.808 -26.430 1.00 94.69 439 GLY A N 1
ATOM 3392 C CA . GLY A 1 439 ? -8.952 8.148 -26.337 1.00 94.69 439 GLY A CA 1
ATOM 3393 C C . GLY A 1 439 ? -9.890 8.455 -27.507 1.00 94.69 439 GLY A C 1
ATOM 3394 O O . GLY A 1 439 ? -11.027 8.877 -27.299 1.00 94.69 439 GLY A O 1
ATOM 3395 N N . GLN A 1 440 ? -9.468 8.136 -28.732 1.00 95.00 440 GLN A N 1
ATOM 3396 C CA . GLN A 1 440 ? -10.286 8.274 -29.940 1.00 95.00 440 GLN A CA 1
ATOM 3397 C C . GLN A 1 440 ? -11.521 7.367 -29.915 1.00 95.00 440 GLN A C 1
ATOM 3399 O O . GLN A 1 440 ? -12.619 7.789 -30.283 1.00 95.00 440 GLN A O 1
ATOM 3404 N N . ARG A 1 441 ? -11.378 6.117 -29.462 1.00 95.25 441 ARG A N 1
ATOM 3405 C CA . ARG A 1 441 ? -12.505 5.181 -29.344 1.00 95.25 441 ARG A CA 1
ATOM 3406 C C . ARG A 1 441 ? -13.531 5.662 -28.318 1.00 95.25 441 ARG A C 1
ATOM 3408 O O . ARG A 1 441 ? -14.726 5.601 -28.591 1.00 95.25 441 ARG A O 1
ATOM 3415 N N . VAL A 1 442 ? -13.066 6.172 -27.180 1.00 93.31 442 VAL A N 1
ATOM 3416 C CA . VAL A 1 442 ? -13.911 6.755 -26.131 1.00 93.31 442 VAL A CA 1
ATOM 3417 C C . VAL A 1 442 ? -14.622 8.012 -26.643 1.00 93.31 442 VAL A C 1
ATOM 3419 O O . VAL A 1 442 ? -15.825 8.150 -26.441 1.00 93.31 442 VAL A O 1
ATOM 3422 N N . GLN A 1 443 ? -13.930 8.883 -27.384 1.00 92.94 443 GLN A N 1
ATOM 3423 C CA . GLN A 1 443 ? -14.530 10.071 -28.002 1.00 92.94 443 GLN A CA 1
ATOM 3424 C C . GLN A 1 443 ? -15.632 9.711 -29.015 1.00 92.94 443 GLN A C 1
ATOM 3426 O O . GLN A 1 443 ? -16.678 10.358 -29.055 1.00 92.94 443 GLN A O 1
ATOM 3431 N N . ARG A 1 444 ? -15.440 8.646 -29.808 1.00 92.00 444 ARG A N 1
ATOM 3432 C CA . ARG A 1 444 ? -16.432 8.174 -30.794 1.00 92.00 444 ARG A CA 1
ATOM 3433 C C . ARG A 1 444 ? -17.685 7.562 -30.178 1.00 92.00 444 ARG A C 1
ATOM 3435 O O . ARG A 1 444 ? -18.693 7.475 -30.873 1.00 92.00 444 ARG A O 1
ATOM 3442 N N . ALA A 1 445 ? -17.654 7.161 -28.909 1.00 91.06 445 ALA A N 1
ATOM 3443 C CA . ALA A 1 445 ? -18.815 6.573 -28.246 1.00 91.06 445 ALA A CA 1
ATOM 3444 C C . ALA A 1 445 ? -19.988 7.565 -28.065 1.00 91.06 445 ALA A C 1
ATOM 3446 O O . ALA A 1 445 ? -21.057 7.138 -27.642 1.00 91.06 445 ALA A O 1
ATOM 3447 N N . LYS A 1 446 ? -19.818 8.860 -28.400 1.00 82.94 446 LYS A N 1
ATOM 3448 C CA . LYS A 1 446 ? -20.849 9.924 -28.354 1.00 82.94 446 LYS A CA 1
ATOM 3449 C C . LYS A 1 446 ? -21.610 10.011 -27.024 1.00 82.94 446 LYS A C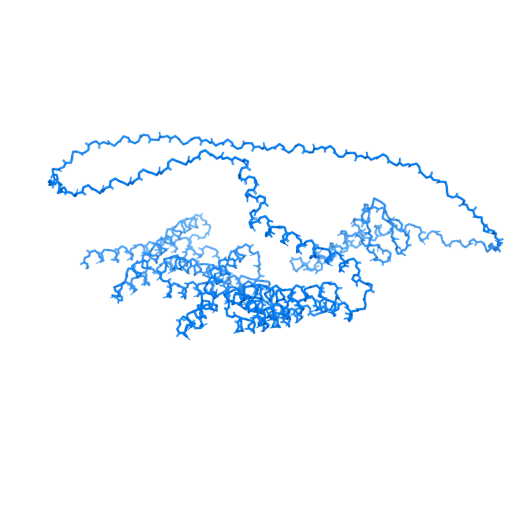 1
ATOM 3451 O O . LYS A 1 446 ? -22.762 10.427 -26.979 1.00 82.94 446 LYS A O 1
ATOM 3456 N N . ILE A 1 447 ? -20.967 9.635 -25.925 1.00 84.88 447 ILE A N 1
ATOM 3457 C CA . ILE A 1 447 ? -21.551 9.798 -24.598 1.00 84.88 447 ILE A CA 1
ATOM 3458 C C . ILE A 1 447 ? -21.275 11.246 -24.176 1.00 84.88 447 ILE A C 1
ATOM 3460 O O . ILE A 1 447 ? -20.147 11.595 -23.820 1.00 84.88 447 ILE A O 1
ATOM 3464 N N . GLU A 1 448 ? -22.293 12.100 -24.266 1.00 74.19 448 GLU A N 1
ATOM 3465 C CA . GLU A 1 448 ? -22.228 13.528 -23.932 1.00 74.19 448 GLU A CA 1
ATOM 3466 C C . GLU A 1 448 ? -22.068 13.746 -22.422 1.00 74.19 448 GLU A C 1
ATOM 3468 O O . GLU A 1 448 ? -23.007 14.066 -21.698 1.00 74.19 448 GLU A O 1
ATOM 3473 N N . SER A 1 449 ? -20.848 13.572 -21.917 1.00 86.88 449 SER A N 1
ATOM 3474 C CA . SER A 1 449 ? -20.502 13.974 -20.557 1.00 86.88 449 SER A CA 1
ATOM 3475 C C . SER A 1 449 ? -19.184 14.743 -20.538 1.00 86.88 449 SER A C 1
ATOM 3477 O O . SER A 1 449 ? -18.188 14.342 -21.144 1.00 86.88 449 SER A O 1
ATOM 3479 N N . SER A 1 450 ? -19.161 15.850 -19.794 1.00 92.06 450 SER A N 1
ATOM 3480 C CA . SER A 1 450 ? -17.946 16.630 -19.507 1.00 92.06 450 SER A CA 1
ATOM 3481 C C . SER A 1 450 ? -16.838 15.768 -18.884 1.00 92.06 450 SER A C 1
ATOM 3483 O O . SER A 1 450 ? -15.648 15.995 -19.100 1.00 92.06 450 SER A O 1
ATOM 3485 N N . VAL A 1 451 ? -17.235 14.720 -18.162 1.00 91.00 451 VAL A N 1
ATOM 3486 C CA . VAL A 1 451 ? -16.363 13.675 -17.621 1.00 91.00 451 VAL A CA 1
ATOM 3487 C C . VAL A 1 451 ? -15.550 12.992 -18.718 1.00 91.00 451 VAL A C 1
ATOM 3489 O O . VAL A 1 451 ? -14.330 12.884 -18.607 1.00 91.00 451 VAL A O 1
ATOM 3492 N N . ILE A 1 452 ? -16.204 12.555 -19.792 1.00 92.00 452 ILE A N 1
ATOM 3493 C CA . ILE A 1 452 ? -15.539 11.823 -20.871 1.00 92.00 452 ILE A CA 1
ATOM 3494 C C . ILE A 1 452 ? -14.560 12.721 -21.619 1.00 92.00 452 ILE A C 1
ATOM 3496 O O . ILE A 1 452 ? -13.463 12.277 -21.950 1.00 92.00 452 ILE A O 1
ATOM 3500 N N . GLN A 1 453 ? -14.887 14.001 -21.803 1.00 93.62 453 GLN A N 1
ATOM 3501 C CA . GLN A 1 453 ? -13.942 14.966 -22.371 1.00 93.62 453 GLN A CA 1
ATOM 3502 C C . GLN A 1 453 ? -12.672 15.091 -21.516 1.00 93.62 453 GLN A C 1
ATOM 3504 O O . GLN A 1 453 ? -11.566 15.102 -22.057 1.00 93.62 453 GLN A O 1
ATOM 3509 N N . ASN A 1 454 ? -12.805 15.102 -20.185 1.00 94.38 454 ASN A N 1
ATOM 3510 C CA . ASN A 1 454 ? -11.654 15.099 -19.279 1.00 94.38 454 ASN A CA 1
ATOM 3511 C C . ASN A 1 454 ? -10.820 13.813 -19.393 1.00 94.38 454 ASN A C 1
ATOM 3513 O O . ASN A 1 454 ? -9.596 13.873 -19.292 1.00 94.38 454 ASN A O 1
ATOM 3517 N N . TYR A 1 455 ? -11.450 12.662 -19.638 1.00 94.94 455 TYR A N 1
ATOM 3518 C CA . TYR A 1 455 ? -10.745 11.385 -19.803 1.00 94.94 455 TYR A CA 1
ATOM 3519 C C . TYR A 1 455 ? -9.983 11.324 -21.120 1.00 94.94 455 TYR A C 1
ATOM 3521 O O . TYR A 1 455 ? -8.817 10.940 -21.137 1.00 94.94 455 TYR A O 1
ATOM 3529 N N . VAL A 1 456 ? -10.618 11.759 -22.210 1.00 95.25 456 VAL A N 1
ATOM 3530 C CA . VAL A 1 456 ? -9.973 11.891 -23.522 1.00 95.25 456 VAL A CA 1
ATOM 3531 C C . VAL A 1 456 ? -8.799 12.865 -23.428 1.00 95.25 456 VAL A C 1
ATOM 3533 O O . VAL A 1 456 ? -7.717 12.568 -23.929 1.00 95.25 456 VAL A O 1
ATOM 3536 N N . LYS A 1 457 ? -8.967 13.991 -22.720 1.00 95.62 457 LYS A N 1
ATOM 3537 C CA . LYS A 1 457 ? -7.877 14.937 -22.457 1.00 95.62 457 LYS A CA 1
ATOM 3538 C C . LYS A 1 457 ? -6.724 14.277 -21.698 1.00 95.62 457 LYS A C 1
ATOM 3540 O O . LYS A 1 457 ? -5.580 14.464 -22.102 1.00 95.62 457 LYS A O 1
ATOM 3545 N N . ALA A 1 458 ? -7.004 13.508 -20.646 1.00 96.62 458 ALA A N 1
ATOM 3546 C CA . ALA A 1 458 ? -5.971 12.816 -19.875 1.00 96.62 458 ALA A CA 1
ATOM 3547 C C . ALA A 1 458 ? -5.225 11.770 -20.721 1.00 96.62 458 ALA A C 1
ATOM 3549 O O . ALA A 1 458 ? -4.000 11.811 -20.780 1.00 96.62 458 ALA A O 1
ATOM 3550 N N . LEU A 1 459 ? -5.950 10.915 -21.453 1.00 96.69 459 LEU A N 1
ATOM 3551 C CA . LEU A 1 459 ? -5.381 9.908 -22.359 1.00 96.69 459 LEU A CA 1
ATOM 3552 C C . LEU A 1 459 ? -4.484 10.532 -23.432 1.00 96.69 459 LEU A C 1
ATOM 3554 O O . LEU A 1 459 ? -3.345 10.105 -23.601 1.00 96.69 459 LEU A O 1
ATOM 3558 N N . ASN A 1 460 ? -4.965 11.575 -24.115 1.00 96.19 460 ASN A N 1
ATOM 3559 C CA . ASN A 1 460 ? -4.192 12.262 -25.151 1.00 96.19 460 ASN A CA 1
ATOM 3560 C C . ASN A 1 460 ? -2.972 12.982 -24.565 1.00 96.19 460 ASN A C 1
ATOM 3562 O O . ASN A 1 460 ? -1.894 12.921 -25.148 1.00 96.19 460 ASN A O 1
ATOM 3566 N N . THR A 1 461 ? -3.118 13.639 -23.408 1.00 96.94 461 THR A N 1
ATOM 3567 C CA . THR A 1 461 ? -1.999 14.327 -22.740 1.00 96.94 461 THR A CA 1
ATOM 3568 C C . THR A 1 461 ? -0.922 13.323 -22.338 1.00 96.94 461 THR A C 1
ATOM 3570 O O . THR A 1 461 ? 0.245 13.530 -22.658 1.00 96.94 461 THR A O 1
ATOM 3573 N N . THR A 1 462 ? -1.297 12.204 -21.710 1.00 97.25 462 THR A N 1
ATOM 3574 C CA . THR A 1 462 ? -0.341 11.157 -21.332 1.00 97.25 462 THR A CA 1
ATOM 3575 C C . THR A 1 462 ? 0.295 10.496 -22.557 1.00 97.25 462 THR A C 1
ATOM 3577 O O . THR A 1 462 ? 1.512 10.322 -22.582 1.00 97.25 462 THR A O 1
ATOM 3580 N N . GLY A 1 463 ? -0.486 10.190 -23.598 1.00 96.94 463 GLY A N 1
ATOM 3581 C CA . GLY A 1 463 ? 0.031 9.661 -24.863 1.00 96.94 463 GLY A CA 1
ATOM 3582 C C . GLY A 1 463 ? 1.077 10.586 -25.491 1.00 96.94 463 GLY A C 1
ATOM 3583 O O . GLY A 1 463 ? 2.193 10.156 -25.759 1.00 96.94 463 GLY A O 1
ATOM 3584 N N . LEU A 1 464 ? 0.779 11.881 -25.620 1.00 97.25 464 LEU A N 1
ATOM 3585 C CA . LEU A 1 464 ? 1.732 12.866 -26.144 1.00 97.25 464 LEU A CA 1
ATOM 3586 C C . LEU A 1 464 ? 2.979 13.007 -25.260 1.00 97.25 464 LEU A C 1
ATOM 3588 O O . LEU A 1 464 ? 4.085 13.095 -25.783 1.00 97.25 464 LEU A O 1
ATOM 3592 N N . THR A 1 465 ? 2.833 12.985 -23.930 1.00 97.44 465 THR A N 1
ATOM 3593 C CA . THR A 1 465 ? 3.998 13.028 -23.028 1.00 97.44 465 THR A CA 1
ATOM 3594 C C . THR A 1 465 ? 4.893 11.799 -23.189 1.00 97.44 465 THR A C 1
ATOM 3596 O O . THR A 1 465 ? 6.114 11.938 -23.184 1.00 97.44 465 THR A O 1
ATOM 3599 N N . LEU A 1 466 ? 4.309 10.612 -23.398 1.00 97.00 466 LEU A N 1
ATOM 3600 C CA . LEU A 1 466 ? 5.064 9.392 -23.677 1.00 97.00 466 LEU A CA 1
ATOM 3601 C C . LEU A 1 466 ? 5.760 9.454 -25.038 1.00 97.00 466 LEU A C 1
ATOM 3603 O O . LEU A 1 466 ? 6.929 9.094 -25.108 1.00 97.00 466 LEU A O 1
ATOM 3607 N N . ILE A 1 467 ? 5.109 9.958 -26.093 1.00 97.56 467 ILE A N 1
ATOM 3608 C CA . ILE A 1 467 ? 5.751 10.168 -27.406 1.00 97.56 467 ILE A CA 1
ATOM 3609 C C . ILE A 1 467 ? 6.970 11.089 -27.262 1.00 97.56 467 ILE A C 1
ATOM 3611 O O . ILE A 1 467 ? 8.048 10.774 -27.757 1.00 97.56 467 ILE A O 1
ATOM 3615 N N . SER A 1 468 ? 6.847 12.192 -26.521 1.00 97.44 468 SER A N 1
ATOM 3616 C CA . SER A 1 468 ? 7.974 13.104 -26.284 1.00 97.44 468 SER A CA 1
ATOM 3617 C C . SER A 1 468 ? 9.123 12.439 -25.514 1.00 97.44 468 SER A C 1
ATOM 3619 O O . SER A 1 468 ? 10.284 12.584 -25.893 1.00 97.44 468 SER A O 1
ATOM 3621 N N . LEU A 1 469 ? 8.820 11.681 -24.452 1.00 97.06 469 LEU A N 1
ATOM 3622 C CA . LEU A 1 469 ? 9.831 10.964 -23.661 1.00 97.06 469 LEU A CA 1
ATOM 3623 C C . LEU A 1 469 ? 10.505 9.835 -24.455 1.00 97.06 469 LEU A C 1
ATOM 3625 O O . LEU A 1 469 ? 11.709 9.608 -24.323 1.00 97.06 469 LEU A O 1
ATOM 3629 N N . THR A 1 470 ? 9.746 9.125 -25.285 1.00 95.75 470 THR A N 1
ATOM 3630 C CA . THR A 1 470 ? 10.240 8.018 -26.120 1.00 95.75 470 THR A CA 1
ATOM 3631 C C . THR A 1 470 ? 11.074 8.521 -27.291 1.00 95.75 470 THR A C 1
ATOM 3633 O O . THR A 1 470 ? 12.124 7.948 -27.561 1.00 95.75 470 THR A O 1
ATOM 3636 N N . ALA A 1 471 ? 10.699 9.645 -27.909 1.00 97.00 471 ALA A N 1
ATOM 3637 C CA . ALA A 1 471 ? 11.520 10.321 -28.909 1.00 97.00 471 ALA A CA 1
ATOM 3638 C C . ALA A 1 471 ? 12.850 10.811 -28.314 1.00 97.00 471 ALA A C 1
ATOM 3640 O O . ALA A 1 471 ? 13.904 10.593 -28.908 1.00 97.00 471 ALA A O 1
ATOM 3641 N N . LEU A 1 472 ? 12.821 11.420 -27.120 1.00 97.19 472 LEU A N 1
ATOM 3642 C CA . LEU A 1 472 ? 14.026 11.912 -26.446 1.00 97.19 472 LEU A CA 1
ATOM 3643 C C . LEU A 1 472 ? 14.952 10.767 -26.010 1.00 97.19 472 LEU A C 1
ATOM 3645 O O . LEU A 1 472 ? 16.154 10.824 -26.249 1.00 97.19 472 LEU A O 1
ATOM 3649 N N . SER A 1 473 ? 14.405 9.706 -25.415 1.00 95.25 473 SER A N 1
ATOM 3650 C CA . SER A 1 473 ? 15.196 8.522 -25.044 1.00 95.25 473 SER A CA 1
ATOM 3651 C C . SER A 1 473 ? 15.718 7.765 -26.268 1.00 95.25 473 SER A C 1
ATOM 3653 O O . SER A 1 473 ? 16.881 7.375 -26.281 1.00 95.25 473 SER A O 1
ATOM 3655 N N . GLY A 1 474 ? 14.910 7.615 -27.322 1.00 94.81 474 GLY A N 1
ATOM 3656 C CA . GLY A 1 474 ? 15.331 7.033 -28.597 1.00 94.81 474 GLY A CA 1
ATOM 3657 C C . GLY A 1 474 ? 16.475 7.814 -29.246 1.00 94.81 474 GLY A C 1
ATOM 3658 O O . GLY A 1 474 ? 17.441 7.205 -29.699 1.00 94.81 474 GLY A O 1
ATOM 3659 N N . PHE A 1 475 ? 16.416 9.150 -29.204 1.00 96.38 475 PHE A N 1
ATOM 3660 C CA . PHE A 1 475 ? 17.503 10.018 -29.659 1.00 96.38 475 PHE A CA 1
ATOM 3661 C C . PHE A 1 475 ? 18.792 9.781 -28.868 1.00 96.38 475 PHE A C 1
ATOM 3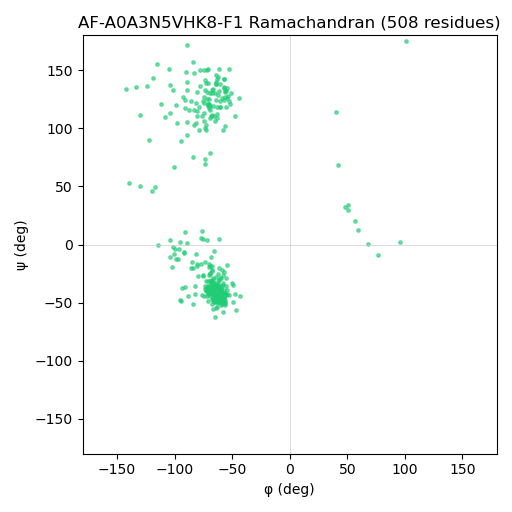663 O O . PHE A 1 475 ? 19.841 9.607 -29.474 1.00 96.38 475 PHE A O 1
ATOM 3670 N N . VAL A 1 476 ? 18.724 9.704 -27.533 1.00 96.06 476 VAL A N 1
ATOM 3671 C CA . VAL A 1 476 ? 19.903 9.418 -26.693 1.00 96.06 476 VAL A CA 1
ATOM 3672 C C . VAL A 1 476 ? 20.509 8.050 -27.029 1.00 96.06 476 VAL A C 1
ATOM 3674 O O . VAL A 1 476 ? 21.717 7.957 -27.235 1.00 96.06 476 VAL A O 1
ATOM 3677 N N . PHE A 1 477 ? 19.690 7.000 -27.158 1.00 94.25 477 PHE A N 1
ATOM 3678 C CA . PHE A 1 477 ? 20.177 5.652 -27.484 1.00 94.25 477 PHE A CA 1
ATOM 3679 C C . PHE A 1 477 ? 20.696 5.505 -28.921 1.00 94.25 477 PHE A C 1
ATOM 3681 O O . PHE A 1 477 ? 21.465 4.585 -29.191 1.00 94.25 477 PHE A O 1
ATOM 3688 N N . ALA A 1 478 ? 20.325 6.402 -29.839 1.00 93.00 478 ALA A N 1
ATOM 3689 C CA . ALA A 1 478 ? 20.857 6.404 -31.201 1.00 93.00 478 ALA A CA 1
ATOM 3690 C C . ALA A 1 478 ? 22.355 6.768 -31.263 1.00 93.00 478 ALA A C 1
ATOM 3692 O O . ALA A 1 478 ? 23.017 6.401 -32.231 1.00 93.00 478 ALA A O 1
ATOM 3693 N N . PHE A 1 479 ? 22.889 7.452 -30.241 1.00 94.19 479 PHE A N 1
ATOM 3694 C CA . PHE A 1 479 ? 24.320 7.772 -30.125 1.00 94.19 479 PHE A CA 1
ATOM 3695 C C . PHE A 1 479 ? 25.128 6.725 -29.354 1.00 94.19 479 PHE A C 1
ATOM 3697 O O . PHE A 1 479 ? 26.353 6.823 -29.303 1.00 94.19 479 PHE A O 1
ATOM 3704 N N . ASP A 1 480 ? 24.466 5.740 -28.750 1.00 92.19 480 ASP A N 1
ATOM 3705 C CA . ASP A 1 480 ? 25.131 4.629 -28.074 1.00 92.19 480 ASP A CA 1
ATOM 3706 C C . ASP A 1 480 ? 25.390 3.475 -29.066 1.00 92.19 480 ASP A C 1
ATOM 3708 O O . ASP A 1 480 ? 24.863 3.452 -30.181 1.00 92.19 480 ASP A O 1
ATOM 3712 N N . ASN A 1 481 ? 26.145 2.452 -28.661 1.00 89.25 481 ASN A N 1
ATOM 3713 C CA . ASN A 1 481 ? 26.473 1.264 -29.468 1.00 89.25 481 ASN A CA 1
ATOM 3714 C C . ASN A 1 481 ? 25.243 0.422 -29.896 1.00 89.25 481 ASN A C 1
ATOM 3716 O O . ASN A 1 481 ? 25.386 -0.643 -30.499 1.00 89.25 481 ASN A O 1
ATOM 3720 N N . LYS A 1 482 ? 24.022 0.874 -29.588 1.00 90.19 482 LYS A N 1
ATOM 3721 C CA . LYS A 1 482 ? 22.740 0.188 -29.806 1.00 90.19 482 LYS A CA 1
ATOM 3722 C C . LYS A 1 482 ? 21.805 0.986 -30.726 1.00 90.19 482 LYS A C 1
ATOM 3724 O O . LYS A 1 482 ? 20.603 1.087 -30.481 1.00 90.19 482 LYS A O 1
ATOM 3729 N N . ILE A 1 483 ? 22.363 1.484 -31.830 1.00 94.38 483 ILE A N 1
ATOM 3730 C CA . ILE A 1 483 ? 21.715 2.334 -32.849 1.00 94.38 483 ILE A CA 1
ATOM 3731 C C . ILE A 1 483 ? 20.303 1.852 -33.232 1.00 94.38 483 ILE A C 1
ATOM 3733 O O . ILE A 1 483 ? 19.370 2.650 -33.308 1.00 94.38 483 ILE A O 1
ATOM 3737 N N . TRP A 1 484 ? 20.109 0.544 -33.434 1.00 96.12 484 TRP A N 1
ATOM 3738 C CA . TRP A 1 484 ? 18.832 -0.010 -33.901 1.00 96.12 484 TRP A CA 1
ATOM 3739 C C . TRP A 1 484 ? 17.659 0.209 -32.939 1.00 96.12 484 TRP A C 1
ATOM 3741 O O . TRP A 1 484 ? 16.546 0.473 -33.395 1.00 96.12 484 TRP A O 1
ATOM 3751 N N . ALA A 1 485 ? 17.888 0.152 -31.626 1.00 93.69 485 ALA A N 1
ATOM 3752 C CA . ALA A 1 485 ? 16.836 0.400 -30.639 1.00 93.69 485 ALA A CA 1
ATOM 3753 C C . ALA A 1 485 ? 16.418 1.884 -30.627 1.00 93.69 485 ALA A C 1
ATOM 3755 O O . ALA A 1 485 ? 15.233 2.206 -30.555 1.00 93.69 485 ALA A O 1
ATOM 3756 N N . GLY A 1 486 ? 17.384 2.797 -30.787 1.00 94.31 486 GLY A N 1
ATOM 3757 C CA . GLY A 1 486 ? 17.113 4.231 -30.920 1.00 94.31 486 GLY A CA 1
ATOM 3758 C C . GLY A 1 486 ? 16.343 4.571 -32.200 1.00 94.31 486 GLY A C 1
ATOM 3759 O O . GLY A 1 486 ? 15.312 5.242 -32.148 1.00 94.31 486 GLY A O 1
ATOM 3760 N N . VAL A 1 487 ? 16.791 4.050 -33.349 1.00 96.44 487 VAL A N 1
ATOM 3761 C CA . VAL A 1 487 ? 16.152 4.286 -34.659 1.00 96.44 487 VAL A CA 1
ATOM 3762 C C . VAL A 1 487 ? 14.722 3.737 -34.697 1.00 96.44 487 VAL A C 1
ATOM 3764 O O . VAL A 1 487 ? 13.811 4.414 -35.177 1.00 96.44 487 VAL A O 1
ATOM 3767 N N . THR A 1 488 ? 14.487 2.535 -34.164 1.00 96.50 488 THR A N 1
ATOM 3768 C CA . THR A 1 488 ? 13.135 1.950 -34.092 1.00 96.50 488 THR A CA 1
ATOM 3769 C C . THR A 1 488 ? 12.202 2.766 -33.196 1.00 96.50 488 THR A C 1
ATOM 3771 O O . THR A 1 488 ? 11.072 3.051 -33.588 1.00 96.50 488 THR A O 1
ATOM 3774 N N . ALA A 1 489 ? 12.678 3.245 -32.047 1.00 95.62 489 ALA A N 1
ATOM 3775 C CA . ALA A 1 489 ? 11.888 4.123 -31.190 1.00 95.62 489 ALA A CA 1
ATOM 3776 C C . ALA A 1 489 ? 11.551 5.467 -31.860 1.00 95.62 489 ALA A C 1
ATOM 3778 O O . ALA A 1 489 ? 10.402 5.901 -31.827 1.00 95.62 489 ALA A O 1
ATOM 3779 N N . MET A 1 490 ? 12.520 6.116 -32.517 1.00 96.50 490 MET A N 1
ATOM 3780 C CA . MET A 1 490 ? 12.288 7.394 -33.205 1.00 96.50 490 MET A CA 1
ATOM 3781 C C . MET A 1 490 ? 11.338 7.258 -34.402 1.00 96.50 490 MET A C 1
ATOM 3783 O O . MET A 1 490 ? 10.502 8.134 -34.630 1.00 96.50 490 MET A O 1
ATOM 3787 N N . THR A 1 491 ? 11.443 6.164 -35.162 1.00 97.56 491 THR A N 1
ATOM 3788 C CA . THR A 1 491 ? 10.537 5.894 -36.291 1.00 97.56 491 THR A CA 1
ATOM 3789 C C . THR A 1 491 ? 9.106 5.649 -35.820 1.00 97.56 491 THR A C 1
ATOM 3791 O O . THR A 1 491 ? 8.182 6.222 -36.399 1.00 97.56 491 THR A O 1
ATOM 3794 N N . LEU A 1 492 ? 8.909 4.891 -34.734 1.00 97.19 492 LEU A N 1
ATOM 3795 C CA . LEU A 1 492 ? 7.589 4.718 -34.119 1.00 97.19 492 LEU A CA 1
ATOM 3796 C C . LEU A 1 492 ? 7.031 6.033 -33.568 1.00 97.19 492 LEU A C 1
ATOM 3798 O O . LEU A 1 492 ? 5.894 6.373 -33.873 1.00 97.19 492 LEU A O 1
ATOM 3802 N N . ALA A 1 493 ? 7.831 6.822 -32.850 1.00 96.62 493 ALA A N 1
ATOM 3803 C CA . ALA A 1 493 ? 7.389 8.122 -32.348 1.00 96.62 493 ALA A CA 1
ATOM 3804 C C . ALA A 1 493 ? 6.983 9.081 -33.487 1.00 96.62 493 ALA A C 1
ATOM 3806 O O . ALA A 1 493 ? 5.994 9.808 -33.376 1.00 96.62 493 ALA A O 1
ATOM 3807 N N . SER A 1 494 ? 7.706 9.068 -34.614 1.00 97.38 494 SER A N 1
ATOM 3808 C CA . SER A 1 494 ? 7.346 9.840 -35.811 1.00 97.38 494 SER A CA 1
ATOM 3809 C C . SER A 1 494 ? 6.026 9.365 -36.430 1.00 97.38 494 SER A C 1
ATOM 3811 O O . SER A 1 494 ? 5.170 10.189 -36.766 1.00 97.38 494 SER A O 1
ATOM 3813 N N . LEU A 1 495 ? 5.829 8.045 -36.521 1.00 97.62 495 LEU A N 1
ATOM 3814 C CA . LEU A 1 495 ? 4.577 7.446 -36.979 1.00 97.62 495 LEU A CA 1
ATOM 3815 C C . LEU A 1 495 ? 3.403 7.838 -36.067 1.00 97.62 495 LEU A C 1
ATOM 3817 O O . LEU A 1 495 ? 2.354 8.251 -36.563 1.00 97.62 495 LEU A O 1
ATOM 3821 N N . ASP A 1 496 ? 3.590 7.787 -34.749 1.00 96.44 496 ASP A N 1
ATOM 3822 C CA . ASP A 1 496 ? 2.573 8.161 -33.765 1.00 96.44 496 ASP A CA 1
ATOM 3823 C C . ASP A 1 496 ? 2.171 9.636 -33.892 1.00 96.44 496 ASP A C 1
ATOM 3825 O O . ASP A 1 496 ? 0.981 9.965 -33.844 1.00 96.44 496 ASP A O 1
ATOM 3829 N N . LEU A 1 497 ? 3.135 10.536 -34.124 1.00 96.38 497 LEU A N 1
ATOM 3830 C CA . LEU A 1 497 ? 2.864 11.952 -34.390 1.00 96.38 497 LEU A CA 1
ATOM 3831 C C . LEU A 1 497 ? 2.086 12.158 -35.694 1.00 96.38 497 LEU A C 1
ATOM 3833 O O . LEU A 1 497 ? 1.154 12.965 -35.721 1.00 96.38 497 LEU A O 1
ATOM 3837 N N . ALA A 1 498 ? 2.415 11.418 -36.757 1.00 97.00 498 ALA A N 1
ATOM 3838 C CA . ALA A 1 498 ? 1.675 11.472 -38.018 1.00 97.00 498 ALA A CA 1
ATOM 3839 C C . ALA A 1 498 ? 0.222 10.991 -37.842 1.00 97.00 498 ALA A C 1
ATOM 3841 O O . ALA A 1 498 ? -0.715 11.636 -38.323 1.00 97.00 498 ALA A O 1
ATOM 3842 N N . ILE A 1 499 ? 0.017 9.909 -37.083 1.00 96.00 499 ILE A N 1
ATOM 3843 C CA . ILE A 1 499 ? -1.312 9.394 -36.724 1.00 96.00 499 ILE A CA 1
ATOM 3844 C C . ILE A 1 499 ? -2.087 10.424 -35.886 1.00 96.00 499 ILE A C 1
ATOM 3846 O O . ILE A 1 499 ? -3.268 10.675 -36.148 1.00 96.00 499 ILE A O 1
ATOM 3850 N N . CYS A 1 500 ? -1.436 11.071 -34.915 1.00 94.69 500 CYS A N 1
ATOM 3851 C CA . CYS A 1 500 ? -2.043 12.151 -34.137 1.00 94.69 500 CYS A CA 1
ATOM 3852 C C . CYS A 1 500 ? -2.473 13.314 -35.034 1.00 94.69 500 CYS A C 1
ATOM 3854 O O . CYS A 1 500 ? -3.612 13.773 -34.934 1.00 94.69 500 CYS A O 1
ATOM 3856 N N . ALA A 1 501 ? -1.591 13.773 -35.927 1.00 95.06 501 ALA A N 1
ATOM 3857 C CA . ALA A 1 501 ? -1.881 14.854 -36.863 1.00 95.06 501 ALA A CA 1
ATOM 3858 C C . ALA A 1 501 ? -3.097 14.523 -37.741 1.00 95.06 501 ALA A C 1
ATOM 3860 O O . ALA A 1 501 ? -3.985 15.363 -37.898 1.00 95.06 501 ALA A O 1
ATOM 3861 N N . TYR A 1 502 ? -3.194 13.282 -38.228 1.00 95.69 502 TYR A N 1
ATOM 3862 C CA . TYR A 1 502 ? -4.351 12.803 -38.983 1.00 95.69 502 TYR A CA 1
ATOM 3863 C C . TYR A 1 502 ? -5.656 12.868 -38.169 1.00 95.69 502 TYR A C 1
ATOM 3865 O O . TYR A 1 502 ? -6.666 13.392 -38.649 1.00 95.69 502 TYR A O 1
ATOM 3873 N N . PHE A 1 503 ? -5.655 12.387 -36.919 1.00 92.06 503 PHE A N 1
ATOM 3874 C CA . PHE A 1 503 ? -6.855 12.418 -36.076 1.00 92.06 503 PHE A CA 1
ATOM 3875 C C . PHE A 1 503 ? -7.282 13.840 -35.688 1.00 92.06 503 PHE A C 1
ATOM 3877 O O . PHE A 1 503 ? -8.473 14.150 -35.752 1.00 92.06 503 PHE A O 1
ATOM 3884 N N . PHE A 1 504 ? -6.335 14.717 -35.341 1.00 87.88 504 PHE A N 1
ATOM 3885 C CA . PHE A 1 504 ? -6.631 16.110 -34.988 1.00 87.88 504 PHE A CA 1
ATOM 3886 C C . PHE A 1 504 ? -7.059 16.958 -36.185 1.00 87.88 504 PHE A C 1
ATOM 3888 O O . PHE A 1 504 ? -7.864 17.875 -36.021 1.00 87.88 504 PHE A O 1
ATOM 3895 N N . ALA A 1 505 ? -6.554 16.664 -37.387 1.00 92.25 505 ALA A N 1
ATOM 3896 C CA . ALA A 1 505 ? -7.051 17.293 -38.604 1.00 92.25 505 ALA A CA 1
ATOM 3897 C C . ALA A 1 505 ? -8.531 16.950 -38.797 1.00 92.25 505 ALA A C 1
ATOM 3899 O O . ALA A 1 505 ? -9.356 17.848 -38.941 1.00 92.25 505 ALA A O 1
ATOM 3900 N N . ARG A 1 506 ? -8.891 15.664 -38.696 1.00 89.38 506 ARG A N 1
ATOM 3901 C CA . ARG A 1 506 ? -10.272 15.201 -38.884 1.00 89.38 506 ARG A CA 1
ATOM 3902 C C . ARG A 1 506 ? -11.248 15.781 -37.858 1.00 89.38 506 ARG A C 1
ATOM 3904 O O . ARG A 1 506 ? -12.361 16.124 -38.237 1.00 89.38 506 ARG A O 1
ATOM 3911 N N . SER A 1 507 ? -10.839 15.933 -36.597 1.00 78.81 507 SER A N 1
ATOM 3912 C CA . SER A 1 507 ? -11.719 16.454 -35.541 1.00 78.81 507 SER A CA 1
ATOM 3913 C C . SER A 1 507 ? -12.060 17.940 -35.672 1.00 78.81 507 SER A C 1
ATOM 3915 O O . SER A 1 507 ? -12.973 18.391 -34.998 1.00 78.81 507 SER A O 1
ATOM 3917 N N . ARG A 1 508 ? -11.326 18.729 -36.474 1.00 71.50 508 ARG A N 1
ATOM 3918 C CA . ARG A 1 508 ? -11.680 20.142 -36.726 1.00 71.50 508 ARG A CA 1
ATOM 3919 C C . ARG A 1 508 ? -12.786 20.307 -37.770 1.00 71.50 508 ARG A C 1
ATOM 3921 O O . ARG A 1 508 ? -13.367 21.382 -37.848 1.00 71.50 508 ARG A O 1
ATOM 3928 N N . TYR A 1 509 ? -13.039 19.279 -38.579 1.00 61.44 509 TYR A N 1
ATOM 3929 C CA . TYR A 1 509 ? -14.014 19.312 -39.676 1.00 61.44 509 TYR A CA 1
ATOM 3930 C C . TYR A 1 509 ? -15.346 18.628 -39.334 1.00 61.44 509 TYR A C 1
ATOM 3932 O O . TYR A 1 509 ? -16.246 18.604 -40.171 1.00 61.44 509 TYR A O 1
ATOM 3940 N N . THR A 1 510 ? -15.464 18.060 -38.133 1.00 53.41 510 THR A N 1
ATOM 3941 C CA . THR A 1 510 ? -16.666 17.402 -37.596 1.00 53.41 510 THR A CA 1
ATOM 3942 C C . THR A 1 510 ? -17.097 18.098 -36.327 1.00 53.41 510 THR A C 1
ATOM 3944 O O . THR A 1 510 ? -18.312 18.332 -36.177 1.00 53.41 510 THR A O 1
#

Nearest PDB structures (foldseek):
  6xr1-assembly1_A  TM=2.405E-01  e=4.665E-01  synthetic construct
  7rdr-assembly1_A  TM=3.124E-01  e=1.791E+00  unidentified
  3sf4-assembly3_C  TM=2.164E-01  e=9.312E+00  Homo sapiens

Solvent-accessible surface area (backbone atoms only — not comparable to full-atom values): 28364 Å² total; per-residue (Å²): 92,65,37,91,86,79,61,50,78,41,72,100,49,82,63,36,55,31,91,84,81,65,52,71,42,63,47,67,65,51,53,53,44,50,53,43,51,52,49,50,56,54,56,73,73,42,86,88,53,55,68,73,58,46,54,53,50,48,52,52,44,48,54,53,43,54,53,46,49,52,70,72,53,62,72,77,79,72,75,82,70,91,74,78,93,75,83,86,76,92,76,80,91,75,89,74,85,81,80,85,77,81,85,79,83,84,81,78,84,77,84,83,80,81,81,78,82,82,81,83,77,82,80,84,79,84,79,83,77,84,76,80,87,75,85,79,75,92,74,83,84,81,80,84,71,80,80,75,78,79,76,77,78,78,76,79,78,75,83,85,58,63,71,57,52,51,53,50,48,68,68,25,73,64,42,56,48,49,52,51,52,49,51,55,49,52,52,52,53,51,51,49,53,52,48,69,74,48,47,90,78,49,56,71,67,57,49,50,51,55,58,51,46,53,28,48,48,32,26,54,47,10,48,46,37,26,70,75,70,62,41,53,67,65,11,50,52,33,25,48,51,13,58,56,39,50,57,54,46,54,50,47,42,38,72,75,64,52,58,42,72,93,42,49,40,59,47,50,31,54,50,27,49,51,51,21,51,52,28,44,53,47,23,73,73,65,72,43,61,72,33,36,43,48,22,53,52,22,52,29,45,34,45,28,28,47,33,49,57,70,68,49,60,75,50,44,37,41,24,28,39,11,39,35,18,22,51,24,35,54,47,17,60,52,23,69,72,65,48,77,87,31,40,52,48,17,48,33,27,40,56,51,20,6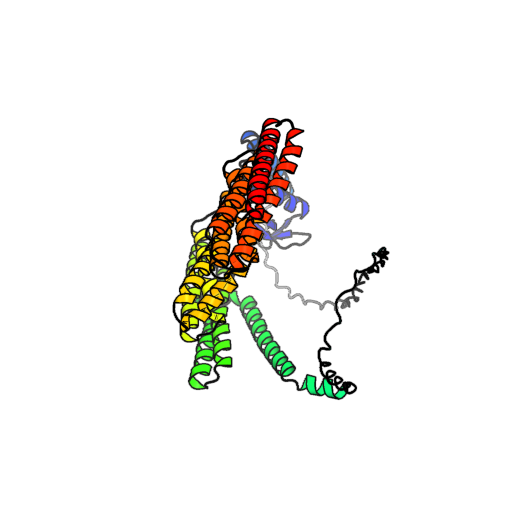9,48,39,25,56,54,31,52,53,51,48,75,72,52,86,69,80,70,41,56,32,51,18,52,23,23,43,27,35,18,52,22,24,44,52,40,21,75,75,50,76,43,64,65,32,46,51,50,15,55,53,21,45,52,48,18,51,58,26,45,39,56,59,68,69,52,62,76,60,49,50,23,38,53,36,23,59,52,16,47,50,33,38,53,49,22,53,53,58,63,69,65,69,67,94,42,74,57,52,55,48,49,33,49,46,30,39,51,52,15,51,53,33,30,54,52,12,32,53,48,8,54,58,36,42,78,43,102,49,37,68,39,9,51,52,8,36,52,46,25,51,49,46,51,52,53,48,52,54,54,58,56,54,62,74,81,108

Mean predicted aligned error: 14.11 Å

Sequence (510 aa):
MECPNCKHATSDTALLQCSHCGESFERGPLEEYQHLAYLADWLVDRPEITQKLKEQLLDLVGKKREALIKQLLPKVMEETKPAPVVEVKPLEEVQQEIPAAPPKPVIVPEPISESAPAQITPAPQMVATQAEAVAPKPSPLPQRVPAKPAAPLKPRRPPIDWRKVITEAATSGALLRALLYLGAFMIVVSAAVLVIRFWNQFNPVLQLLFIASVPLTFYAGGWAIRTRLKLTQAGTVLTGIGAILVAVDFAAIYQLGGIGRNNGPIYWLVVTIFCTALYAFTAWRLQGEFFDYLTLLGGASILFTFTRLLNLPAEWSVVSVTGSGALMTIAASRFAKAGESWREFGRAARYLSQILIPASVFYVMFSPARPPIGHMLGFLFAMMGYFVLAWQFPTIIFVYAALGASIGTVVYALRVADLPIEWYSTVGSVLALAYILVGQRVQRAKIESSVIQNYVKALNTTGLTLISLTALSGFVFAFDNKIWAGVTAMTLASLDLAICAYFFARSRYT

Radius of gyration: 35.85 Å; Cα contacts (8 Å, |Δi|>4): 467; chains: 1; bounding box: 81×80×101 Å

Foldseek 3Di:
DADPPPRDDFDDDCWTQDPPPRDTFHPPLVVVLVVLVVVLVVLVPDPPDDPVVSVVSNVVSVVSNVVSVCVGPVPPPPPPDDDDDDDDDDDDDDDDDDDDDDDDDDDDDDDDDDDDDDDDDDDDDDDDDDDDDDDDDDDDDDDDDDDDPDDPDDPDDPPDDVVVVVVCVCVPPVVVVVVVVVVVVVVVVVVVVCCVVCVVVDDLVVNLCVLLVVLCCLQVVLVCCCPPVVPLVSSLVSNVVSLVSLLVSLVCCVPRVVPCVVPVLVSQLVSLVVSLVSLVVSCVVSVDLVSLLSNLVSVLSNQLSVCVNVVHPPLSSLLSQLLSLLVLLVVLVVLVVVDDSSPSSSVSSPVVSVVRLVVSLVVLVPDPDPDLVSQLSSLVSQLNSLVSCCVVPLDLVSLLSNLVSVLSNVVSVCSNVVPPPLLNLLVLLVVLLVLQVVLVVLVVVPPPDPSNVSNSVSSNVSSVVSLVVSLVSLVVCCPPPNVVSSVSSNVSSVVSVVVVVVVVVVVVVD